Protein AF-A0A8X6K6I1-F1 (afdb_monomer)

Mean predicted aligned error: 16.33 Å

Secondary structure (DSSP, 8-state):
-------SSTT-EEEEEEEETTTTEEEEEEE-HHHHHHHT--TTTSTTSBGGGGB-HHHHHHHHHH---STTS--HHHHGGGSTT-EEE-TTS-EEEEEEEEEE-S--BTTEEEEEEEEEE-HHHHHHHHIIIIIIHHHHHHHH-S---SSEEEEEETTEEEEEEEEEEEEEEEEEE-SS-------EEEEEEEEEEEEEEEEETTEEEEEEEEEEEEEEES-SS--GGG-EEEEEEEEEEETTTEEEEEEE---HHHHT--SGGGT-SSS-GGGSGGGGTSEES-GGGTTSPSEE-TTTS---S---HHHHTT----TT--EEEEEPPPBTTEEEEEEEE-GGGBTTEEEEEEEEEEEEEESSSSEEEEEEEEEEEEEE-GGG-----S--TT-EE-EEEEEEEEEEEETTEEEEEEEEE-TT-EE--SSPEEEEEEEEEEEEEE-SSEEEEEEEEEEEEEETTTEEEEEEEEEEEEEEE-STTEEEEEEEEEEEEE-TTTT---EEEEEEEEEEEE-

Foldseek 3Di:
DDDDDPDVDPQWKKWKWKQFLVVRFIATQATDPNVCVVQVDDGPPRHRHGPLQFWDPQLSVQCVVQDHQAPPGDHPQNTQQPRDQTWTAHPVRDTFRWHWHKDWDPDDDPGMTMIMITIGGCPVVVVVVCCCVPVVCVVCCVVFPDDLDLWDFPDDDPFKTKIKKKKKKKKWKWWDWDFDAPDDIDTKIKIKIKMKMWIWGPPDPFKIKTKIWMKIQPIDTPDPDDDPVRIDRQWIWIWIAGQQFGIKIKFRDDAPLFVQDAAQQVAFAAQRFQQGPLQQRAAAPPDVQSNPHRHYDQPDFWQRHDGANCVRNVQCPPRPWMKIKGWGHQDQQKIKMKIWTAAPRRLQWGIKIKIKIKGKDAPDPQWIKIKMKIWMWTHGNCPFQPDPDPCQQRTWDTFTKMKIKMWTGHHQKIKIKMKMWRAQGTTADVQGFGTKMKIKIKMWGDDPFKIWMKMKMKIWTQGPPQGIKIKIKIKIKIWTDDPQQKIKIKMKMWMWIDGRNPRDIITIIMIMIIMMHGD

Solvent-accessible surface area (backbone atoms only — not comparable to full-atom values): 26582 Å² total; per-residue (Å²): 133,84,91,85,78,90,67,92,48,98,74,56,17,34,39,30,33,36,38,31,36,84,77,65,48,43,27,23,71,45,67,40,72,42,31,31,66,70,34,63,51,62,87,79,76,50,55,74,31,55,52,56,76,41,32,27,73,66,53,34,47,53,48,68,76,58,53,40,62,51,98,85,47,48,40,69,68,72,45,59,65,68,43,83,83,34,32,31,28,28,72,85,71,48,78,42,48,34,48,60,45,64,41,81,51,99,56,86,50,102,50,41,48,39,35,40,37,43,44,40,83,40,55,66,63,50,52,51,47,49,48,48,63,54,54,52,43,47,56,47,46,76,75,57,81,71,73,75,38,71,49,39,74,80,39,87,49,102,50,38,40,28,37,40,30,38,38,41,35,43,36,42,36,43,34,49,66,75,68,79,57,94,66,72,70,59,80,39,43,33,39,42,37,38,43,33,43,38,41,39,32,54,78,47,100,58,31,34,37,39,38,39,38,27,41,27,35,85,62,48,72,66,72,88,64,92,58,73,90,56,62,39,75,73,29,36,34,41,38,40,41,30,73,85,74,15,34,43,36,44,26,37,60,82,47,33,25,53,74,56,52,43,44,52,72,81,50,44,37,33,70,25,40,50,57,27,66,57,52,60,57,39,77,45,42,49,80,94,43,61,90,51,80,51,22,64,31,72,88,70,50,52,70,77,54,93,66,47,69,58,74,64,56,54,49,55,64,44,104,82,52,50,30,44,35,39,37,46,40,75,54,96,48,31,32,45,28,35,19,43,34,74,32,91,59,43,74,60,21,34,50,36,41,27,28,23,42,34,41,52,55,62,88,46,98,42,35,29,38,38,37,22,43,24,31,38,41,27,47,51,40,75,90,62,69,81,67,98,56,96,77,55,82,70,40,50,38,52,40,46,31,40,35,42,14,38,37,40,36,54,64,53,33,42,38,30,39,25,41,33,40,32,40,47,40,42,72,47,47,91,63,40,56,64,31,30,39,37,40,35,35,27,42,16,43,54,56,94,50,41,27,36,18,45,30,39,35,38,20,40,31,34,31,56,97,53,50,52,26,34,35,39,31,38,9,48,15,34,22,39,53,54,73,77,40,23,30,42,30,37,29,42,33,42,40,39,40,38,36,70,81,70,82,55,46,47,35,35,39,35,40,36,39,34,43,39,39,33,41

Structure (mmCIF, N/CA/C/O backbone):
data_AF-A0A8X6K6I1-F1
#
_entry.id   AF-A0A8X6K6I1-F1
#
loop_
_atom_site.group_PDB
_atom_site.id
_atom_site.type_symbol
_atom_site.label_atom_id
_atom_site.label_alt_id
_atom_site.label_comp_id
_atom_site.label_asym_id
_atom_site.label_entity_id
_atom_site.label_seq_id
_atom_site.pdbx_PDB_ins_code
_atom_site.Cartn_x
_atom_site.Cartn_y
_atom_site.Cartn_z
_atom_site.occupancy
_atom_site.B_iso_or_equiv
_atom_site.auth_seq_id
_atom_site.auth_comp_id
_atom_site.auth_asym_id
_atom_site.auth_atom_id
_atom_site.pdbx_PDB_model_num
ATOM 1 N N . MET A 1 1 ? -21.489 -70.020 2.464 1.00 34.06 1 MET A N 1
ATOM 2 C CA . MET A 1 1 ? -21.467 -69.332 3.770 1.00 34.06 1 MET A CA 1
ATOM 3 C C . MET A 1 1 ? -21.751 -67.892 3.430 1.00 34.06 1 MET A C 1
ATOM 5 O O . MET A 1 1 ? -20.967 -67.315 2.693 1.00 34.06 1 MET A O 1
ATOM 9 N N . ASP A 1 2 ? -22.950 -67.441 3.777 1.00 33.47 2 ASP A N 1
ATOM 10 C CA . ASP A 1 2 ? -23.644 -66.340 3.109 1.00 33.47 2 ASP A CA 1
ATOM 11 C C . ASP A 1 2 ? -22.953 -64.982 3.292 1.00 33.47 2 ASP A C 1
ATOM 13 O O . ASP A 1 2 ? -22.597 -64.591 4.405 1.00 33.47 2 ASP A O 1
ATOM 17 N N . ASP A 1 3 ? -22.778 -64.290 2.165 1.00 42.47 3 ASP A N 1
ATOM 18 C CA . ASP A 1 3 ? -22.180 -62.964 2.023 1.00 42.47 3 ASP A CA 1
ATOM 19 C C . ASP A 1 3 ? -23.018 -61.887 2.738 1.00 42.47 3 ASP A C 1
ATOM 21 O O . ASP A 1 3 ? -24.076 -61.481 2.258 1.00 42.47 3 ASP A O 1
ATOM 25 N N . PHE A 1 4 ? -22.516 -61.370 3.861 1.00 51.62 4 PHE A N 1
ATOM 26 C CA . PHE A 1 4 ? -23.040 -60.170 4.527 1.00 51.62 4 PHE A CA 1
ATOM 27 C C . PHE A 1 4 ? -21.908 -59.183 4.818 1.00 51.62 4 PHE A C 1
ATOM 29 O O . PHE A 1 4 ? -21.387 -59.173 5.929 1.00 51.62 4 PHE A O 1
ATOM 36 N N . ILE A 1 5 ? -21.498 -58.377 3.827 1.00 54.16 5 ILE A N 1
ATOM 37 C CA . ILE A 1 5 ? -20.711 -57.148 4.049 1.00 54.16 5 ILE A CA 1
ATOM 38 C C . ILE A 1 5 ? -21.014 -56.145 2.921 1.00 54.16 5 ILE A C 1
ATOM 40 O O . ILE A 1 5 ? -20.431 -56.238 1.843 1.00 54.16 5 ILE A O 1
ATOM 44 N N . THR A 1 6 ? -21.850 -55.125 3.156 1.00 51.81 6 THR A N 1
ATOM 45 C CA . THR A 1 6 ? -21.877 -53.937 2.268 1.00 51.81 6 THR A CA 1
ATOM 46 C C . THR A 1 6 ? -21.078 -52.791 2.892 1.00 51.81 6 THR A C 1
ATOM 48 O O . THR A 1 6 ? -21.614 -51.737 3.236 1.00 51.81 6 THR A O 1
ATOM 51 N N . ALA A 1 7 ? -19.766 -52.976 3.050 1.00 54.91 7 ALA A N 1
ATOM 52 C CA . ALA A 1 7 ? -18.872 -51.877 3.409 1.00 54.91 7 ALA A CA 1
ATOM 53 C C . ALA A 1 7 ? -18.699 -50.960 2.186 1.00 54.91 7 ALA A C 1
ATOM 55 O O . ALA A 1 7 ? -18.181 -51.377 1.153 1.00 54.91 7 ALA A O 1
ATOM 56 N N . ARG A 1 8 ? -19.133 -49.694 2.279 1.00 57.44 8 ARG A N 1
ATOM 57 C CA . ARG A 1 8 ? -18.988 -48.718 1.175 1.00 57.44 8 ARG A CA 1
ATOM 58 C C . ARG A 1 8 ? -17.551 -48.196 1.020 1.00 57.44 8 ARG A C 1
ATOM 60 O O . ARG A 1 8 ? -17.249 -47.565 0.010 1.00 57.44 8 ARG A O 1
ATOM 67 N N . ARG A 1 9 ? -16.678 -48.416 2.012 1.00 60.81 9 ARG A N 1
ATOM 68 C CA . ARG A 1 9 ? -15.252 -48.045 2.007 1.00 60.81 9 ARG A CA 1
ATOM 69 C C . ARG A 1 9 ? -14.411 -49.187 2.575 1.00 60.81 9 ARG A C 1
ATOM 71 O O . ARG A 1 9 ? -14.850 -49.873 3.491 1.00 60.81 9 ARG A O 1
ATOM 78 N N . LYS A 1 10 ? -13.194 -49.356 2.049 1.00 60.69 10 LYS A N 1
ATOM 79 C CA . LYS A 1 10 ? -12.273 -50.454 2.397 1.00 60.69 10 LYS A CA 1
ATOM 80 C C . LYS A 1 10 ? -11.875 -50.485 3.885 1.00 60.69 10 LYS A C 1
ATOM 82 O O . LYS A 1 10 ? -11.591 -51.560 4.399 1.00 60.69 10 LYS A O 1
ATOM 87 N N . ASP A 1 11 ? -11.919 -49.336 4.563 1.00 69.56 11 ASP A N 1
ATOM 88 C CA . ASP A 1 11 ? -11.434 -49.166 5.943 1.00 69.56 11 ASP A CA 1
ATOM 89 C C . ASP A 1 11 ? -12.553 -49.041 6.995 1.00 69.56 11 ASP A C 1
ATOM 91 O O . ASP A 1 11 ? -12.282 -48.788 8.167 1.00 69.56 11 ASP A O 1
ATOM 95 N N . ASP A 1 12 ? -13.819 -49.196 6.602 1.00 80.69 12 ASP A N 1
ATOM 96 C CA . ASP A 1 12 ? -14.943 -49.111 7.535 1.00 80.69 12 ASP A CA 1
ATOM 97 C C . ASP A 1 12 ? -14.995 -50.373 8.425 1.00 80.69 12 ASP A C 1
ATOM 99 O O . ASP A 1 12 ? -15.091 -51.493 7.920 1.00 80.69 12 ASP A O 1
ATOM 103 N N . ALA A 1 13 ? -14.956 -50.211 9.752 1.00 88.12 13 ALA A N 1
ATOM 104 C CA . ALA A 1 13 ? -15.095 -51.319 10.698 1.00 88.12 13 ALA A CA 1
ATOM 105 C C . ALA A 1 13 ? -16.563 -51.754 10.799 1.00 88.12 13 ALA A C 1
ATOM 107 O O . ALA A 1 13 ? -17.434 -50.934 11.090 1.00 88.12 13 ALA A O 1
ATOM 108 N N . VAL A 1 14 ? -16.841 -53.040 10.566 1.00 89.81 14 VAL A N 1
ATOM 109 C CA . VAL A 1 14 ? -18.200 -53.603 10.596 1.00 89.81 14 VAL A CA 1
ATOM 110 C C . VAL A 1 14 ? -18.257 -54.815 11.520 1.00 89.81 14 VAL A C 1
ATOM 112 O O . VAL A 1 14 ? -17.440 -55.732 11.397 1.00 89.81 14 VAL A O 1
ATOM 115 N N . VAL A 1 15 ? -19.238 -54.816 12.426 1.00 91.12 15 VAL A N 1
ATOM 116 C CA . VAL A 1 15 ? -19.561 -55.937 13.321 1.00 91.12 15 VAL A CA 1
ATOM 117 C C . VAL A 1 15 ? -20.991 -56.395 13.056 1.00 91.12 15 VAL A C 1
ATOM 119 O O . VAL A 1 15 ? -21.929 -55.611 13.188 1.00 91.12 15 VAL A O 1
ATOM 122 N N . SER A 1 16 ? -21.162 -57.664 12.706 1.00 90.69 16 SER A N 1
ATOM 123 C CA . SER A 1 16 ? -22.471 -58.278 12.478 1.00 90.69 16 SER A CA 1
ATOM 124 C C . SER A 1 16 ? -22.963 -58.924 13.768 1.00 90.69 16 SER A C 1
ATOM 126 O O . SER A 1 16 ? -22.220 -59.665 14.416 1.00 90.69 16 SER A O 1
ATOM 128 N N . VAL A 1 17 ? -24.211 -58.667 14.150 1.00 92.62 17 VAL A N 1
ATOM 129 C CA . VAL A 1 17 ? -24.803 -59.141 15.409 1.00 92.62 17 VAL A CA 1
ATOM 130 C C . VAL A 1 17 ? -26.200 -59.711 15.191 1.00 92.62 17 VAL A C 1
ATOM 132 O O . VAL A 1 17 ? -26.911 -59.299 14.280 1.00 92.62 17 VAL A O 1
ATOM 135 N N . CYS A 1 18 ? -26.605 -60.645 16.047 1.00 91.56 18 CYS A N 1
ATOM 136 C CA . CYS A 1 18 ? -27.947 -61.218 16.070 1.00 91.56 18 CYS A CA 1
ATOM 137 C C . CYS A 1 18 ? -28.555 -61.042 17.452 1.00 91.56 18 CYS A C 1
ATOM 139 O O . CYS A 1 18 ? -28.017 -61.543 18.440 1.00 91.56 18 CYS A O 1
ATOM 141 N N . GLN A 1 19 ? -29.709 -60.394 17.496 1.00 91.69 19 GLN A N 1
ATOM 142 C CA . GLN A 1 19 ? -30.609 -60.408 18.637 1.00 91.69 19 GLN A CA 1
ATOM 143 C C . GLN A 1 19 ? -31.527 -61.627 18.524 1.00 91.69 19 GLN A C 1
ATOM 145 O O . GLN A 1 19 ? -32.222 -61.784 17.523 1.00 91.69 19 GLN A O 1
ATOM 150 N N . ASP A 1 20 ? -31.521 -62.503 19.527 1.00 91.12 20 ASP A N 1
ATOM 151 C CA . ASP A 1 20 ? -32.433 -63.644 19.636 1.00 91.12 20 ASP A CA 1
ATOM 152 C C . ASP A 1 20 ? -33.450 -63.347 20.744 1.00 91.12 20 ASP A C 1
ATOM 154 O O . ASP A 1 20 ? -33.144 -63.415 21.939 1.00 91.12 20 ASP A O 1
ATOM 158 N N . ASN A 1 21 ? -34.676 -63.011 20.342 1.00 89.56 21 ASN A N 1
ATOM 159 C CA . ASN A 1 21 ? -35.749 -62.624 21.258 1.00 89.56 21 ASN A CA 1
ATOM 160 C C . ASN A 1 21 ? -36.188 -63.787 22.158 1.00 89.56 21 ASN A C 1
ATOM 162 O O . ASN A 1 21 ? -36.576 -63.577 23.307 1.00 89.56 21 ASN A O 1
ATOM 166 N N . LYS A 1 22 ? -36.062 -65.031 21.678 1.00 89.50 22 LYS A N 1
ATOM 167 C CA . LYS A 1 22 ? -36.411 -66.225 22.454 1.00 89.50 22 LYS A CA 1
ATOM 168 C C . LYS A 1 22 ? -35.373 -66.508 23.536 1.00 89.50 22 LYS A C 1
ATOM 170 O O . LYS A 1 22 ? -35.735 -66.862 24.656 1.00 89.50 22 LYS A O 1
ATOM 175 N N . LYS A 1 23 ? -34.085 -66.371 23.206 1.00 90.50 23 LYS A N 1
ATOM 176 C CA . LYS A 1 23 ? -32.975 -66.580 24.152 1.00 90.50 23 LYS A CA 1
ATOM 177 C C . LYS A 1 23 ? -32.645 -65.349 24.995 1.00 90.50 23 LYS A C 1
ATOM 179 O O . LYS A 1 23 ? -31.844 -65.470 25.918 1.00 90.50 23 LYS A O 1
ATOM 184 N N . LYS A 1 24 ? -33.256 -64.200 24.691 1.00 91.25 24 LYS A N 1
ATOM 185 C CA . LYS A 1 24 ? -33.010 -62.905 25.336 1.00 91.25 24 LYS A CA 1
ATOM 186 C C . LYS A 1 24 ? -31.524 -62.540 25.357 1.00 91.25 24 LYS A C 1
ATOM 188 O O . LYS A 1 24 ? -30.969 -62.209 26.404 1.00 91.25 24 LYS A O 1
ATOM 193 N N . ASN A 1 25 ? -30.862 -62.662 24.208 1.00 92.81 25 ASN A N 1
ATOM 194 C CA . ASN A 1 25 ? -29.456 -62.299 24.073 1.00 92.81 25 ASN A CA 1
ATOM 195 C C . ASN A 1 25 ? -29.140 -61.632 22.729 1.00 92.81 25 ASN A C 1
ATOM 197 O O . ASN A 1 25 ? -29.897 -61.734 21.765 1.00 92.81 25 ASN A O 1
ATOM 201 N N . VAL A 1 26 ? -27.998 -60.943 22.687 1.00 93.19 26 VAL A N 1
ATOM 202 C CA . VAL A 1 26 ? -27.429 -60.339 21.478 1.00 93.19 26 VAL A CA 1
ATOM 203 C C . VAL A 1 26 ? -26.014 -60.865 21.303 1.00 93.19 26 VAL A C 1
ATOM 205 O O . VAL A 1 26 ? -25.156 -60.615 22.152 1.00 93.19 26 VAL A O 1
ATOM 208 N N . LEU A 1 27 ? -25.773 -61.606 20.225 1.00 93.88 27 LEU A N 1
ATOM 209 C CA . LEU A 1 27 ? -24.501 -62.275 19.957 1.00 93.88 27 LEU A CA 1
ATOM 210 C C . LEU A 1 27 ? -23.804 -61.687 18.735 1.00 93.88 27 LEU A C 1
ATOM 212 O O . LEU A 1 27 ? -24.454 -61.331 17.754 1.00 93.88 27 LEU A O 1
ATOM 216 N N . ILE A 1 28 ? -22.476 -61.640 18.776 1.00 92.56 28 ILE A N 1
ATOM 217 C CA . ILE A 1 28 ? -21.645 -61.262 17.633 1.00 92.56 28 ILE A CA 1
ATOM 218 C C . ILE A 1 28 ? -21.564 -62.449 16.668 1.00 92.56 28 ILE A C 1
ATOM 220 O O . ILE A 1 28 ? -21.104 -63.532 17.033 1.00 92.56 28 ILE A O 1
ATOM 224 N N . LEU A 1 29 ? -22.018 -62.237 15.436 1.00 89.44 29 LEU A N 1
ATOM 225 C CA . LEU A 1 29 ? -21.998 -63.226 14.360 1.00 89.44 29 LEU A CA 1
ATOM 226 C C . LEU A 1 29 ? -20.750 -63.125 13.483 1.00 89.44 29 LEU A C 1
ATOM 228 O O . LEU A 1 29 ? -20.331 -64.128 12.912 1.00 89.44 29 LEU A O 1
ATOM 232 N N . GLY A 1 30 ? -20.164 -61.933 13.357 1.00 87.25 30 GLY A N 1
ATOM 233 C CA . GLY A 1 30 ? -19.019 -61.717 12.480 1.00 87.25 30 GLY A CA 1
ATOM 234 C C . GLY A 1 30 ? -18.367 -60.354 12.667 1.00 87.25 30 GLY A C 1
ATOM 235 O O . GLY A 1 30 ? -18.986 -59.416 13.166 1.00 87.25 30 GLY A O 1
ATOM 236 N N . LEU A 1 31 ? -17.102 -60.254 12.262 1.00 88.88 31 LEU A N 1
ATOM 237 C CA . LEU A 1 31 ? -16.335 -59.012 12.225 1.00 88.88 31 LEU A CA 1
ATOM 238 C C . LEU A 1 31 ? -15.526 -58.969 10.930 1.00 88.88 31 LEU A C 1
ATOM 240 O O . LEU A 1 31 ? -14.930 -59.974 10.540 1.00 88.88 31 LEU A O 1
ATOM 244 N N . ASN A 1 32 ? -15.444 -57.801 10.295 1.00 87.62 32 ASN A N 1
ATOM 245 C CA . ASN A 1 32 ? -14.513 -57.606 9.186 1.00 87.62 32 ASN A CA 1
ATOM 246 C C . ASN A 1 32 ? -13.086 -57.290 9.684 1.00 87.62 32 ASN A C 1
ATOM 248 O O . ASN A 1 32 ? -12.855 -57.036 10.868 1.00 87.62 32 ASN A O 1
ATOM 252 N N . GLN A 1 33 ? -12.101 -57.282 8.776 1.00 85.44 33 GLN A N 1
ATOM 253 C CA . GLN A 1 33 ? -10.697 -57.045 9.147 1.00 85.44 33 GLN A CA 1
ATOM 254 C C . GLN A 1 33 ? -10.476 -55.694 9.848 1.00 85.44 33 GLN A C 1
ATOM 256 O O . GLN A 1 33 ? -9.702 -55.624 10.800 1.00 85.44 33 GLN A O 1
ATOM 261 N N . ALA A 1 34 ? -11.166 -54.636 9.415 1.00 86.44 34 ALA A N 1
ATOM 262 C CA . ALA A 1 34 ? -11.076 -53.317 10.038 1.00 86.44 34 ALA A CA 1
ATOM 263 C C . ALA A 1 34 ? -11.581 -53.331 11.493 1.00 86.44 34 ALA A C 1
ATOM 265 O O . ALA A 1 34 ? -10.910 -52.793 12.373 1.00 86.44 34 ALA A O 1
ATOM 266 N N . ALA A 1 35 ? -12.698 -54.010 11.778 1.00 87.88 35 ALA A N 1
ATOM 267 C CA . ALA A 1 35 ? -13.209 -54.172 13.139 1.00 87.88 35 ALA A CA 1
ATOM 268 C C . ALA A 1 35 ? -12.271 -55.006 14.024 1.00 87.88 35 ALA A C 1
ATOM 270 O O . ALA A 1 35 ? -12.072 -54.667 15.190 1.00 87.88 35 ALA A O 1
ATOM 271 N N . ARG A 1 36 ? -11.633 -56.045 13.468 1.00 86.94 36 ARG A N 1
ATOM 272 C CA . ARG A 1 36 ? -10.609 -56.828 14.184 1.00 86.94 36 ARG A CA 1
ATOM 273 C C . ARG A 1 36 ? -9.405 -55.976 14.567 1.00 86.94 36 ARG A C 1
ATOM 275 O O . ARG A 1 36 ? -8.971 -56.015 15.714 1.00 86.94 36 ARG A O 1
ATOM 282 N N . ASN A 1 37 ? -8.905 -55.175 13.630 1.00 86.25 37 ASN A N 1
ATOM 283 C CA . ASN A 1 37 ? -7.777 -54.280 13.878 1.00 86.25 37 ASN A CA 1
ATOM 284 C C . ASN A 1 37 ? -8.121 -53.218 14.934 1.00 86.25 37 ASN A C 1
ATOM 286 O O . ASN A 1 37 ? -7.288 -52.918 15.786 1.00 86.25 37 ASN A O 1
ATOM 290 N N . LEU A 1 38 ? -9.347 -52.682 14.894 1.00 87.12 38 LEU A N 1
ATOM 291 C CA . LEU A 1 38 ? -9.829 -51.687 15.850 1.00 87.12 38 LEU A CA 1
ATOM 292 C C . LEU A 1 38 ? -9.932 -52.263 17.270 1.00 87.12 38 LEU A C 1
ATOM 294 O O . LEU A 1 38 ? -9.403 -51.673 18.205 1.00 87.12 38 LEU A O 1
ATOM 298 N N . LEU A 1 39 ? -10.580 -53.422 17.428 1.00 87.88 39 LEU A N 1
ATOM 299 C CA . LEU A 1 39 ? -10.852 -54.027 18.739 1.00 87.88 39 LEU A CA 1
ATOM 300 C C . LEU A 1 39 ? -9.693 -54.887 19.274 1.00 87.88 39 LEU A C 1
ATOM 302 O O . LEU A 1 39 ? -9.691 -55.250 20.447 1.00 87.88 39 LEU A O 1
ATOM 306 N N . LYS A 1 40 ? -8.708 -55.221 18.431 1.00 88.25 40 LYS A N 1
ATOM 307 C CA . LYS A 1 40 ? -7.526 -56.041 18.760 1.00 88.25 40 LYS A CA 1
ATOM 308 C C . LYS A 1 40 ? -7.851 -57.454 19.272 1.00 88.25 40 LYS A C 1
ATOM 310 O O . LYS A 1 40 ? -7.086 -58.016 20.052 1.00 88.25 40 LYS A O 1
ATOM 315 N N . TYR A 1 41 ? -8.963 -58.039 18.826 1.00 82.00 41 TYR A N 1
ATOM 316 C CA . TYR A 1 41 ? -9.324 -59.434 19.113 1.00 82.00 41 TYR A CA 1
ATOM 317 C C . TYR A 1 41 ? -8.942 -60.365 17.953 1.00 82.00 41 TYR A C 1
ATOM 319 O O . TYR A 1 41 ? -9.094 -60.007 16.783 1.00 82.00 41 TYR A O 1
ATOM 327 N N . GLU A 1 42 ? -8.511 -61.587 18.276 1.00 74.50 42 GLU A N 1
ATOM 328 C CA . GLU A 1 42 ? -8.325 -62.666 17.296 1.00 74.50 42 GLU A CA 1
ATOM 329 C C . GLU A 1 42 ? -9.669 -63.271 16.841 1.00 74.50 42 GLU A C 1
ATOM 331 O O . GLU A 1 42 ? -10.673 -63.210 17.553 1.00 74.50 42 GLU A O 1
ATOM 336 N N . GLU A 1 43 ? -9.687 -63.871 15.645 1.00 55.81 43 GLU A N 1
ATOM 337 C CA . GLU A 1 43 ? -10.895 -64.275 14.901 1.00 55.81 43 GLU A CA 1
ATOM 338 C C . GLU A 1 43 ? -11.860 -65.187 15.682 1.00 55.81 43 GLU A C 1
ATOM 340 O O . GLU A 1 43 ? -13.073 -65.030 15.569 1.00 55.81 43 GLU A O 1
ATOM 345 N N . GLY A 1 44 ? -11.353 -66.089 16.527 1.00 63.38 44 GLY A N 1
ATOM 346 C CA . GLY A 1 44 ? -12.184 -67.010 17.313 1.00 63.38 44 GLY A CA 1
ATOM 347 C C . GLY A 1 44 ? -12.721 -66.448 18.635 1.00 63.38 44 GLY A C 1
ATOM 348 O O . GLY A 1 44 ? -13.604 -67.056 19.238 1.00 63.38 44 GLY A O 1
ATOM 349 N N . ASN A 1 45 ? -12.217 -65.303 19.105 1.00 77.12 45 ASN A N 1
ATOM 350 C CA . ASN A 1 45 ? -12.422 -64.886 20.498 1.00 77.12 45 ASN A CA 1
ATOM 351 C C . ASN A 1 45 ? -13.753 -64.159 20.740 1.00 77.12 45 ASN A C 1
ATOM 353 O O . ASN A 1 45 ? -14.269 -64.196 21.859 1.00 77.12 45 ASN A O 1
ATOM 357 N N . LEU A 1 46 ? -14.324 -63.529 19.707 1.00 82.88 46 LEU A N 1
ATOM 358 C CA . LEU A 1 46 ? -15.568 -62.752 19.806 1.00 82.88 46 LEU A CA 1
ATOM 359 C C . LEU A 1 46 ? -16.785 -63.421 19.161 1.00 82.88 46 LEU A C 1
ATOM 361 O O . LEU A 1 46 ? -17.914 -63.031 19.455 1.00 82.88 46 LEU A O 1
ATOM 365 N N . LEU A 1 47 ? -16.591 -64.430 18.310 1.00 87.00 47 LEU A N 1
ATOM 366 C CA . LEU A 1 47 ? -17.707 -65.111 17.656 1.00 87.00 47 LEU A CA 1
ATOM 367 C C . LEU A 1 47 ? -18.598 -65.808 18.690 1.00 87.00 47 LEU A C 1
ATOM 369 O O . LEU A 1 47 ? -18.122 -66.497 19.592 1.00 87.00 47 LEU A O 1
ATOM 373 N N . ASN A 1 48 ? -19.911 -65.622 18.554 1.00 87.12 48 ASN A N 1
ATOM 374 C CA . ASN A 1 48 ? -20.934 -66.102 19.485 1.00 87.12 48 ASN A CA 1
ATOM 375 C C . ASN A 1 48 ? -20.780 -65.589 20.929 1.00 87.12 48 ASN A C 1
ATOM 377 O O . ASN A 1 48 ? -21.362 -66.164 21.853 1.00 87.12 48 ASN A O 1
ATOM 381 N N . LYS A 1 49 ? -20.019 -64.510 21.148 1.00 91.25 49 LYS A N 1
ATOM 382 C CA . LYS A 1 49 ? -19.976 -63.813 22.437 1.00 91.25 49 LYS A CA 1
ATOM 383 C C . LYS A 1 49 ? -21.033 -62.707 22.494 1.00 91.25 49 LYS A C 1
ATOM 385 O O . LYS A 1 49 ? -21.431 -62.189 21.447 1.00 91.25 49 LYS A O 1
ATOM 390 N N . PRO A 1 50 ? -21.497 -62.340 23.701 1.00 93.31 50 PRO A N 1
ATOM 391 C CA . PRO A 1 50 ? -22.390 -61.205 23.885 1.00 93.31 50 PRO A CA 1
ATOM 392 C C . PRO A 1 50 ? -21.815 -59.904 23.312 1.00 93.31 50 PRO A C 1
ATOM 394 O O . PRO A 1 50 ? -20.652 -59.590 23.563 1.00 93.31 50 PRO A O 1
ATOM 397 N N . LEU A 1 51 ? -22.641 -59.114 22.614 1.00 93.56 51 LEU A N 1
ATOM 398 C CA . LEU A 1 51 ? -22.246 -57.793 22.093 1.00 93.56 51 LEU A CA 1
ATOM 399 C C . LEU A 1 51 ? -21.716 -56.871 23.201 1.00 93.56 51 LEU A C 1
ATOM 401 O O . LEU A 1 51 ? -20.786 -56.102 22.985 1.00 93.56 51 LEU A O 1
ATOM 405 N N . ILE A 1 52 ? -22.258 -57.002 24.412 1.00 92.69 52 ILE A N 1
ATOM 406 C CA . ILE A 1 52 ? -21.860 -56.200 25.570 1.00 92.69 52 ILE A CA 1
ATOM 407 C C . ILE A 1 52 ? -20.370 -56.311 25.921 1.00 92.69 52 ILE A C 1
ATOM 409 O O . ILE A 1 52 ? -19.837 -55.415 26.557 1.00 92.69 52 ILE A O 1
ATOM 413 N N . ASN A 1 53 ? -19.684 -57.370 25.480 1.00 90.69 53 ASN A N 1
ATOM 414 C CA . ASN A 1 53 ? -18.263 -57.575 25.759 1.00 90.69 53 ASN A CA 1
ATOM 415 C C . ASN A 1 53 ? -17.346 -56.588 25.025 1.00 90.69 53 ASN A C 1
ATOM 417 O O . ASN A 1 53 ? -16.187 -56.457 25.401 1.00 90.69 53 ASN A O 1
ATOM 421 N N . ILE A 1 54 ? -17.839 -55.943 23.965 1.00 92.19 54 ILE A N 1
ATOM 422 C CA . ILE A 1 54 ? -17.083 -54.939 23.206 1.00 92.19 54 ILE A CA 1
ATOM 423 C C . ILE A 1 54 ? -17.654 -53.531 23.385 1.00 92.19 54 ILE A C 1
ATOM 425 O O . ILE A 1 54 ? -17.139 -52.597 22.781 1.00 92.19 54 ILE A O 1
ATOM 429 N N . LEU A 1 55 ? -18.718 -53.366 24.177 1.00 92.62 55 LEU A N 1
ATOM 430 C CA . LEU A 1 55 ? -19.298 -52.064 24.502 1.00 92.62 55 LEU A CA 1
ATOM 431 C C . LEU A 1 55 ? -18.651 -51.519 25.775 1.00 92.62 55 LEU A C 1
ATOM 433 O O . LEU A 1 55 ? -18.427 -52.270 26.723 1.00 92.62 55 LEU A O 1
ATOM 437 N N . SER A 1 56 ? -18.435 -50.205 25.828 1.00 91.62 56 SER A N 1
ATOM 438 C CA . SER A 1 56 ? -18.087 -49.551 27.089 1.00 91.62 56 SER A CA 1
ATOM 439 C C . SER A 1 56 ? -19.214 -49.680 28.112 1.00 91.62 56 SER A C 1
ATOM 441 O O . SER A 1 56 ? -20.374 -49.899 27.754 1.00 91.62 56 SER A O 1
ATOM 443 N N . ALA A 1 57 ? -18.894 -49.495 29.397 1.00 89.62 57 ALA A N 1
ATOM 444 C CA . ALA A 1 57 ? -19.853 -49.651 30.494 1.00 89.62 57 ALA A CA 1
ATOM 445 C C . ALA A 1 57 ? -21.151 -48.848 30.280 1.00 89.62 57 ALA A C 1
ATOM 447 O O . ALA A 1 57 ? -22.242 -49.374 30.478 1.00 89.62 57 ALA A O 1
ATOM 448 N N . ARG A 1 58 ? -21.050 -47.608 29.781 1.00 87.62 58 ARG A N 1
ATOM 449 C CA . ARG A 1 58 ? -22.223 -46.769 29.493 1.00 87.62 58 ARG A CA 1
ATOM 450 C C . ARG A 1 58 ? -23.081 -47.339 28.362 1.00 87.62 58 ARG A C 1
ATOM 452 O O . ARG A 1 58 ? -24.284 -47.493 28.537 1.00 87.62 58 ARG A O 1
ATOM 459 N N . ALA A 1 59 ? -22.477 -47.679 27.221 1.00 90.38 59 ALA A N 1
ATOM 460 C CA . ALA A 1 59 ? -23.215 -48.242 26.088 1.00 90.38 59 ALA A CA 1
ATOM 461 C C . ALA A 1 59 ? -23.834 -49.609 26.434 1.00 90.38 59 ALA A C 1
ATOM 463 O O . ALA A 1 59 ? -24.934 -49.940 25.991 1.00 90.38 59 ALA A O 1
ATOM 464 N N . ALA A 1 60 ? -23.134 -50.389 27.256 1.00 92.19 60 ALA A N 1
ATOM 465 C CA . ALA A 1 60 ? -23.591 -51.650 27.814 1.00 92.19 60 ALA A CA 1
ATOM 466 C C . ALA A 1 60 ? -24.820 -51.484 28.725 1.00 92.19 60 ALA A C 1
ATOM 468 O O . ALA A 1 60 ? -25.764 -52.270 28.619 1.00 92.19 60 ALA A O 1
ATOM 469 N N . ASP A 1 61 ? -24.820 -50.474 29.596 1.00 92.12 61 ASP A N 1
ATOM 470 C CA . ASP A 1 61 ? -25.934 -50.179 30.499 1.00 92.12 61 ASP A CA 1
ATOM 471 C C . ASP A 1 61 ? -27.148 -49.618 29.751 1.00 92.12 61 ASP A C 1
ATOM 473 O O . ASP A 1 61 ? -28.266 -50.077 29.985 1.00 92.12 61 ASP A O 1
ATOM 477 N N . ASP A 1 62 ? -26.946 -48.716 28.786 1.00 90.94 62 ASP A N 1
ATOM 478 C CA . ASP A 1 62 ? -28.029 -48.220 27.927 1.00 90.94 62 ASP A CA 1
ATOM 479 C C . ASP A 1 62 ? -28.676 -49.369 27.141 1.00 90.94 62 ASP A C 1
ATOM 481 O O . ASP A 1 62 ? -29.900 -49.503 27.108 1.00 90.94 62 ASP A O 1
ATOM 485 N N . MET A 1 63 ? -27.873 -50.276 26.578 1.00 92.50 63 MET A N 1
ATOM 486 C CA . MET A 1 63 ? -28.409 -51.466 25.917 1.00 92.50 63 MET A CA 1
ATOM 487 C C . MET A 1 63 ? -29.198 -52.351 26.892 1.00 92.50 63 MET A C 1
ATOM 489 O O . MET A 1 63 ? -30.283 -52.805 26.551 1.00 92.50 63 MET A O 1
ATOM 493 N N . LYS A 1 64 ? -28.703 -52.600 28.109 1.00 91.06 64 LYS A N 1
ATOM 494 C CA . LYS A 1 64 ? -29.424 -53.424 29.099 1.00 91.06 64 LYS A CA 1
ATOM 495 C C . LYS A 1 64 ? -30.762 -52.820 29.521 1.00 91.06 64 LYS A C 1
ATOM 497 O O . LYS A 1 64 ? -31.708 -53.572 29.739 1.00 91.06 64 LYS A O 1
ATOM 502 N N . ASN A 1 65 ? -30.817 -51.501 29.678 1.00 91.06 65 ASN A N 1
ATOM 503 C CA . ASN A 1 65 ? -31.981 -50.811 30.227 1.00 91.06 65 ASN A CA 1
ATOM 504 C C . ASN A 1 65 ? -33.081 -50.581 29.187 1.00 91.06 65 ASN A C 1
ATOM 506 O O . ASN A 1 65 ? -34.254 -50.572 29.551 1.00 91.06 65 ASN A O 1
ATOM 510 N N . TYR A 1 66 ? -32.710 -50.397 27.916 1.00 91.50 66 TYR A N 1
ATOM 511 C CA . TYR A 1 66 ? -33.651 -49.992 26.869 1.00 91.50 66 TYR A CA 1
ATOM 512 C C . TYR A 1 66 ? -33.929 -51.067 25.813 1.00 91.50 66 TYR A C 1
ATOM 514 O O . TYR A 1 66 ? -34.862 -50.897 25.035 1.00 91.50 66 TYR A O 1
ATOM 522 N N . LEU A 1 67 ? -33.155 -52.159 25.756 1.00 92.56 67 LEU A N 1
ATOM 523 C CA . LEU A 1 67 ? -33.360 -53.205 24.751 1.00 92.56 67 LEU A CA 1
ATOM 524 C C . LEU A 1 67 ? -34.524 -54.130 25.115 1.00 92.56 67 LEU A C 1
ATOM 526 O O . LEU A 1 67 ? -34.503 -54.823 26.134 1.00 92.56 67 LEU A O 1
ATOM 530 N N . GLU A 1 68 ? -35.500 -54.221 24.218 1.00 92.31 68 GLU A N 1
ATOM 531 C CA . GLU A 1 68 ? -36.659 -55.091 24.350 1.00 92.31 68 GLU A CA 1
ATOM 532 C C . GLU A 1 68 ? -36.538 -56.321 23.444 1.00 92.31 68 GLU A C 1
ATOM 534 O O . GLU A 1 68 ? -36.338 -56.239 22.233 1.00 92.31 68 GLU A O 1
ATOM 539 N N . TYR A 1 69 ? -36.727 -57.506 24.026 1.00 89.69 69 TYR A N 1
ATOM 540 C CA . TYR A 1 69 ? -36.670 -58.781 23.304 1.00 89.69 69 TYR A CA 1
ATOM 541 C C . TYR A 1 69 ? -38.031 -59.164 22.705 1.00 89.69 69 TYR A C 1
ATOM 543 O O . TYR A 1 69 ? -38.576 -60.229 22.998 1.00 89.69 69 TYR A O 1
ATOM 551 N N . THR A 1 70 ? -38.599 -58.280 21.882 1.00 85.94 70 THR A N 1
ATOM 552 C CA . THR A 1 70 ? -39.850 -58.509 21.137 1.00 85.94 70 THR A CA 1
ATOM 553 C C . THR A 1 70 ? -39.689 -58.076 19.675 1.00 85.94 70 THR A C 1
ATOM 555 O O . THR A 1 70 ? -38.725 -57.400 19.333 1.00 85.94 70 THR A O 1
ATOM 558 N N . GLU A 1 71 ? -40.572 -58.507 18.767 1.00 77.25 71 GLU A N 1
ATOM 559 C CA . GLU A 1 71 ? -40.417 -58.212 17.326 1.00 77.25 71 GLU A CA 1
ATOM 560 C C . GLU A 1 71 ? -40.579 -56.723 16.971 1.00 77.25 71 GLU A C 1
ATOM 562 O O . GLU A 1 71 ? -39.993 -56.271 15.986 1.00 77.25 71 GLU A O 1
ATOM 567 N N . ASN A 1 72 ? -41.344 -55.981 17.781 1.00 80.19 72 ASN A N 1
ATOM 568 C CA . ASN A 1 72 ? -41.697 -54.572 17.563 1.00 80.19 72 ASN A CA 1
ATOM 569 C C . ASN A 1 72 ? -41.251 -53.651 18.716 1.00 80.19 72 ASN A C 1
ATOM 571 O O . ASN A 1 72 ? -41.720 -52.518 18.798 1.00 80.19 72 ASN A O 1
ATOM 575 N N . GLY A 1 73 ? -40.424 -54.154 19.633 1.00 83.62 73 GLY A N 1
ATOM 576 C CA . GLY A 1 73 ? -39.915 -53.385 20.768 1.00 83.62 73 GLY A CA 1
ATOM 577 C C . GLY A 1 73 ? -38.692 -52.543 20.414 1.00 83.62 73 GLY A C 1
ATOM 578 O O . GLY A 1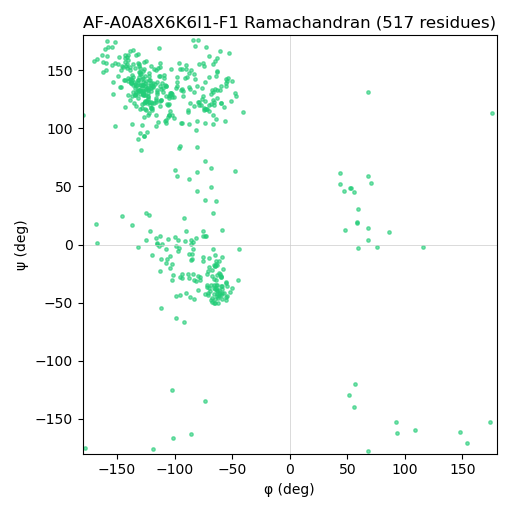 73 ? -38.165 -52.636 19.305 1.00 83.62 73 GLY A O 1
ATOM 579 N N . HIS A 1 74 ? -38.225 -51.746 21.375 1.00 88.94 74 HIS A N 1
ATOM 580 C CA . HIS A 1 74 ? -36.991 -50.972 21.231 1.00 88.94 74 HIS A CA 1
ATOM 581 C C . HIS A 1 74 ? -35.782 -51.875 20.974 1.00 88.94 74 HIS A C 1
ATOM 583 O O . HIS A 1 74 ? -35.463 -52.751 21.779 1.00 88.94 74 HIS A O 1
ATOM 589 N N . ASP A 1 75 ? -35.096 -51.646 19.855 1.00 89.19 75 ASP A N 1
ATOM 590 C CA . ASP A 1 75 ? -34.014 -52.507 19.388 1.00 89.19 75 ASP A CA 1
ATOM 591 C C . ASP A 1 75 ? -32.651 -51.783 19.296 1.00 89.19 75 ASP A C 1
ATOM 593 O O . ASP A 1 75 ? -32.498 -50.619 19.679 1.00 89.19 75 ASP A O 1
ATOM 597 N N . LEU A 1 76 ? -31.612 -52.466 18.800 1.00 90.19 76 LEU A N 1
ATOM 598 C CA . LEU A 1 76 ? -30.265 -51.882 18.700 1.00 90.19 76 LEU A CA 1
ATOM 599 C C . LEU A 1 76 ? -30.198 -50.623 17.817 1.00 90.19 76 LEU A C 1
ATOM 601 O O . LEU A 1 76 ? -29.324 -49.780 18.043 1.00 90.19 76 LEU A O 1
ATOM 605 N N . LEU A 1 77 ? -31.083 -50.490 16.822 1.00 89.31 77 LEU A N 1
ATOM 606 C CA . LEU A 1 77 ? -31.150 -49.324 15.939 1.00 89.31 77 LEU A CA 1
ATOM 607 C C . LEU A 1 77 ? -31.629 -48.082 16.698 1.00 89.31 77 LEU A C 1
ATOM 609 O O . LEU A 1 77 ? -31.153 -46.979 16.425 1.00 89.31 77 LEU A O 1
ATOM 613 N N . ASP A 1 78 ? -32.525 -48.267 17.667 1.00 88.19 78 ASP A N 1
ATOM 614 C CA . ASP A 1 78 ? -33.083 -47.182 18.474 1.00 88.19 78 ASP A CA 1
ATOM 615 C C . ASP A 1 78 ? -32.137 -46.689 19.568 1.00 88.19 78 ASP A C 1
ATOM 617 O O . ASP A 1 78 ? -32.228 -45.520 19.962 1.00 88.19 78 ASP A O 1
ATOM 621 N N . ILE A 1 79 ? -31.261 -47.576 20.050 1.00 91.56 79 ILE A N 1
ATOM 622 C CA . ILE A 1 79 ? -30.458 -47.371 21.260 1.00 91.56 79 ILE A CA 1
ATOM 623 C C . ILE A 1 79 ? -29.043 -46.913 20.911 1.00 91.56 79 ILE A C 1
ATOM 625 O O . ILE A 1 79 ? -28.651 -45.798 21.254 1.00 91.56 79 ILE A O 1
ATOM 629 N N . LEU A 1 80 ? -28.264 -47.747 20.210 1.00 91.69 80 LEU A N 1
ATOM 630 C CA . LEU A 1 80 ? -26.814 -47.546 20.090 1.00 91.69 80 LEU A CA 1
ATOM 631 C C . LEU A 1 80 ? -26.425 -46.210 19.427 1.00 91.69 80 LEU A C 1
ATOM 633 O O . LEU A 1 80 ? -25.517 -45.553 19.937 1.00 91.69 80 LEU A O 1
ATOM 637 N N . PRO A 1 81 ? -27.094 -45.736 18.353 1.00 90.38 81 PRO A N 1
ATOM 638 C CA . PRO A 1 81 ? -26.769 -44.443 17.745 1.00 90.38 81 PRO A CA 1
ATOM 639 C C . PRO A 1 81 ? -27.041 -43.222 18.638 1.00 90.38 81 PRO A C 1
ATOM 641 O O . PRO A 1 81 ? -26.540 -42.140 18.330 1.00 90.38 81 PRO A O 1
ATOM 644 N N . LYS A 1 82 ? -27.853 -43.365 19.696 1.00 90.00 82 LYS A N 1
ATOM 645 C CA . LYS A 1 82 ? -28.243 -42.272 20.605 1.00 90.00 82 LYS A CA 1
ATOM 646 C C . LYS A 1 82 ? -27.403 -42.216 21.883 1.00 90.00 82 LYS A C 1
ATOM 648 O O . LYS A 1 82 ? -27.546 -41.265 22.648 1.00 90.00 82 LYS A O 1
ATOM 653 N N . VAL A 1 83 ? -26.521 -43.192 22.105 1.00 87.81 83 VAL A N 1
ATOM 654 C CA . VAL A 1 83 ? -25.608 -43.198 23.254 1.00 87.81 83 VAL A CA 1
ATOM 655 C C . VAL A 1 83 ? -24.622 -42.034 23.127 1.00 87.81 83 VAL A C 1
ATOM 657 O O . VAL A 1 83 ? -23.854 -41.943 22.164 1.00 87.81 83 VAL A O 1
ATOM 660 N N . ILE A 1 84 ? -24.639 -41.136 24.113 1.00 82.19 84 ILE A N 1
ATOM 661 C CA . ILE A 1 84 ? -23.715 -39.999 24.186 1.00 82.19 84 ILE A CA 1
ATOM 662 C C . ILE A 1 84 ? -22.304 -40.524 24.461 1.00 82.19 84 ILE A C 1
ATOM 664 O O . ILE A 1 84 ? -22.095 -41.284 25.408 1.00 82.19 84 ILE A O 1
ATOM 668 N N . ASP A 1 85 ? -21.343 -40.078 23.648 1.00 83.06 85 ASP A N 1
ATOM 669 C CA . ASP A 1 85 ? -19.947 -40.529 23.677 1.00 83.06 85 ASP A CA 1
ATOM 670 C C . ASP A 1 85 ? -19.797 -42.047 23.524 1.00 83.06 85 ASP A C 1
ATOM 672 O O . ASP A 1 85 ? -19.030 -42.682 24.247 1.00 83.06 85 ASP A O 1
ATOM 676 N N . PHE A 1 86 ? -20.530 -42.631 22.569 1.00 89.38 86 PHE A N 1
ATOM 677 C CA . PHE A 1 86 ? -20.421 -44.050 22.242 1.00 89.38 86 PHE A CA 1
ATOM 678 C C . PHE A 1 86 ? -18.951 -44.494 22.105 1.00 89.38 86 PHE A C 1
ATOM 680 O O . PHE A 1 86 ? -18.142 -43.908 21.377 1.00 89.38 86 PHE A O 1
ATOM 687 N N . SER A 1 87 ? -18.596 -45.556 22.816 1.00 90.50 87 SER A N 1
ATOM 688 C CA . SER A 1 87 ? -17.255 -46.125 22.804 1.00 90.50 87 SER A CA 1
ATOM 689 C C . SER A 1 87 ? -17.313 -47.643 22.860 1.00 90.50 87 SER A C 1
ATOM 691 O O . SER A 1 87 ? -18.274 -48.241 23.349 1.00 90.50 87 SER A O 1
ATOM 693 N N . LEU A 1 88 ? -16.270 -48.255 22.312 1.00 92.25 88 LEU A N 1
ATOM 694 C CA . LEU A 1 88 ? -16.057 -49.694 22.347 1.00 92.25 88 LEU A CA 1
ATOM 695 C C . LEU A 1 88 ? -14.849 -50.000 23.213 1.00 92.25 88 LEU A C 1
ATOM 697 O O . LEU A 1 88 ? -13.933 -49.188 23.280 1.00 92.25 88 LEU A O 1
ATOM 701 N N . THR A 1 89 ? -14.822 -51.181 23.807 1.00 90.94 89 THR A N 1
ATOM 702 C CA . THR A 1 89 ? -13.702 -51.631 24.629 1.00 90.94 89 THR A CA 1
ATOM 703 C C . THR A 1 89 ? -12.879 -52.658 23.854 1.00 90.94 89 THR A C 1
ATOM 705 O O . THR A 1 89 ? -13.417 -53.623 23.300 1.00 90.94 89 THR A O 1
ATOM 708 N N . ASP A 1 90 ? -11.569 -52.431 23.766 1.00 89.75 90 ASP A N 1
ATOM 709 C CA . ASP A 1 90 ? -10.645 -53.328 23.069 1.00 89.75 90 ASP A CA 1
ATOM 710 C C . ASP A 1 90 ? -10.257 -54.553 23.924 1.00 89.75 90 ASP A C 1
ATOM 712 O O . ASP A 1 90 ? -10.642 -54.680 25.087 1.00 89.75 90 ASP A O 1
ATOM 716 N N . ALA A 1 91 ? -9.487 -55.487 23.357 1.00 86.81 91 ALA A N 1
ATOM 717 C CA . ALA A 1 91 ? -9.058 -56.706 24.054 1.00 86.81 91 ALA A CA 1
ATOM 718 C C . ALA A 1 91 ? -8.193 -56.464 25.308 1.00 86.81 91 ALA A C 1
ATOM 720 O O . ALA A 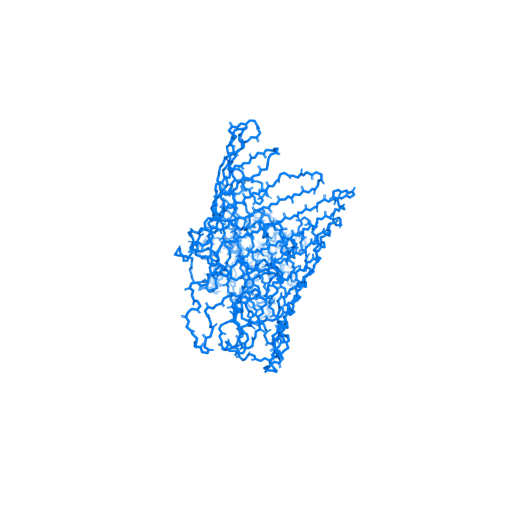1 91 ? -7.987 -57.389 26.093 1.00 86.81 91 ALA A O 1
ATOM 721 N N . LYS A 1 92 ? -7.665 -55.248 25.499 1.00 85.06 92 LYS A N 1
ATOM 722 C CA . LYS A 1 92 ? -6.888 -54.851 26.681 1.00 85.06 92 LYS A CA 1
ATOM 723 C C . LYS A 1 92 ? -7.738 -54.135 27.732 1.00 85.06 92 LYS A C 1
ATOM 725 O O . LYS A 1 92 ? -7.214 -53.832 28.798 1.00 85.06 92 LYS A O 1
ATOM 730 N N . GLY A 1 93 ? -9.022 -53.899 27.458 1.00 83.56 93 GLY A N 1
ATOM 731 C CA . GLY A 1 93 ? -9.906 -53.148 28.345 1.00 83.56 93 GLY A CA 1
ATOM 732 C C . GLY A 1 93 ? -9.861 -51.634 28.128 1.00 83.56 93 GLY A C 1
ATOM 733 O O . GLY A 1 93 ? -10.400 -50.903 28.952 1.00 83.56 93 GLY A O 1
ATOM 734 N N . GLU A 1 94 ? -9.232 -51.152 27.051 1.00 86.06 94 GLU A N 1
ATOM 735 C CA . GLU A 1 94 ? -9.138 -49.719 26.761 1.00 86.06 94 GLU A CA 1
ATOM 736 C C . GLU A 1 94 ? -10.356 -49.235 25.967 1.00 86.06 94 GLU A C 1
ATOM 738 O O . GLU A 1 94 ? -10.759 -49.856 24.978 1.00 86.06 94 GLU A O 1
ATOM 743 N N . ASP A 1 95 ? -10.910 -48.090 26.366 1.00 87.31 95 ASP A N 1
ATOM 744 C CA . ASP A 1 95 ? -12.043 -47.473 25.681 1.00 87.31 95 ASP A CA 1
ATOM 745 C C . ASP A 1 95 ? -11.598 -46.707 24.426 1.00 87.31 95 ASP A C 1
ATOM 747 O O . ASP A 1 95 ? -10.831 -45.742 24.466 1.00 87.31 95 ASP A O 1
ATOM 751 N N . ILE A 1 96 ? -12.168 -47.087 23.288 1.00 88.12 96 ILE A N 1
ATOM 752 C CA . ILE A 1 96 ? -11.991 -46.441 21.993 1.00 88.12 96 ILE A CA 1
ATOM 753 C C . ILE A 1 96 ? -13.240 -45.615 21.688 1.00 88.12 96 ILE A C 1
ATOM 755 O O . ILE A 1 96 ? -14.333 -46.151 21.480 1.00 88.12 96 ILE A O 1
ATOM 759 N N . ARG A 1 97 ? -13.084 -44.288 21.620 1.00 86.19 97 ARG A N 1
ATOM 760 C CA . ARG A 1 97 ? -14.173 -43.379 21.227 1.00 86.19 97 ARG A CA 1
ATOM 761 C C . ARG A 1 97 ? -14.524 -43.574 19.760 1.00 86.19 97 ARG A C 1
ATOM 763 O O . ARG A 1 97 ? -13.687 -43.362 18.880 1.00 86.19 97 ARG A O 1
ATOM 770 N N . THR A 1 98 ? -15.777 -43.926 19.494 1.00 87.88 98 THR A N 1
ATOM 771 C CA . THR A 1 98 ? -16.240 -44.239 18.143 1.00 87.88 98 THR A CA 1
ATOM 772 C C . THR A 1 98 ? -17.589 -43.590 17.841 1.00 87.88 98 THR A C 1
ATOM 774 O O . THR A 1 98 ? -18.277 -43.066 18.708 1.00 87.88 98 THR A O 1
ATOM 777 N N . LYS A 1 99 ? -17.986 -43.590 16.570 1.00 88.75 99 LYS A N 1
ATOM 778 C CA . LYS A 1 99 ? -19.384 -43.390 16.176 1.00 88.75 99 LYS A CA 1
ATOM 779 C C . LYS A 1 99 ? -19.913 -44.673 15.574 1.00 88.75 99 LYS A C 1
ATOM 781 O O . LYS A 1 99 ? -19.236 -45.267 14.736 1.00 88.75 99 LYS A O 1
ATOM 786 N N . VAL A 1 100 ? -21.132 -45.042 15.948 1.00 90.94 100 VAL A N 1
ATOM 787 C CA . VAL A 1 100 ? -21.822 -46.214 15.412 1.00 90.94 100 VAL A CA 1
ATOM 788 C C . VAL A 1 100 ? -23.003 -45.801 14.542 1.00 90.94 100 VAL A C 1
ATOM 790 O O . VAL A 1 100 ? -23.744 -44.869 14.857 1.00 90.94 100 VAL A O 1
ATOM 793 N N . LYS A 1 101 ? -23.180 -46.500 13.424 1.00 90.88 101 LYS A N 1
ATOM 794 C CA . LYS A 1 101 ? -24.443 -46.562 12.687 1.00 90.88 101 LYS A CA 1
ATOM 795 C C . LYS A 1 101 ? -24.904 -48.008 12.657 1.00 90.88 101 LYS A C 1
ATOM 797 O O . LYS A 1 101 ? -24.099 -48.893 12.393 1.00 90.88 101 LYS A O 1
ATOM 802 N N . VAL A 1 102 ? -26.184 -48.228 12.912 1.00 91.00 102 VAL A N 1
ATOM 803 C CA . VAL A 1 102 ? -26.782 -49.563 12.956 1.00 91.00 102 VAL A CA 1
ATOM 804 C C . VAL A 1 102 ? -27.645 -49.753 11.715 1.00 91.00 102 VAL A C 1
ATOM 806 O O . VAL A 1 102 ? -28.374 -48.843 11.324 1.00 91.00 102 VAL A O 1
ATOM 809 N N . PHE A 1 103 ? -27.553 -50.920 11.087 1.00 88.56 103 PHE A N 1
ATOM 810 C CA . PHE A 1 103 ? -28.366 -51.302 9.935 1.00 88.56 103 PHE A CA 1
ATOM 811 C C . PHE A 1 103 ? -29.032 -52.642 10.214 1.00 88.56 103 PHE A C 1
ATOM 813 O O . PHE A 1 103 ? -28.357 -53.590 10.595 1.00 88.56 103 PHE A O 1
ATOM 820 N N . ARG A 1 104 ? -30.346 -52.742 10.011 1.00 87.00 104 ARG A N 1
ATOM 821 C CA . ARG A 1 104 ? -31.078 -54.013 10.096 1.00 87.00 104 ARG A CA 1
ATOM 822 C C . ARG A 1 104 ? -30.951 -54.760 8.765 1.00 87.00 104 ARG A C 1
ATOM 824 O O . ARG A 1 104 ? -31.172 -54.153 7.718 1.00 87.00 104 ARG A O 1
ATOM 831 N N . THR A 1 105 ? -30.604 -56.048 8.782 1.00 81.12 105 THR A N 1
ATOM 832 C CA . THR A 1 105 ? -30.479 -56.858 7.554 1.00 81.12 105 THR A CA 1
ATOM 833 C C . THR A 1 105 ? -31.760 -57.650 7.259 1.00 81.12 105 THR A C 1
ATOM 835 O O . THR A 1 105 ? -32.532 -57.985 8.158 1.00 81.12 105 THR A O 1
ATOM 838 N N . ALA A 1 106 ? -32.026 -57.922 5.976 1.00 63.44 106 ALA A N 1
ATOM 839 C CA . ALA A 1 106 ? -33.306 -58.438 5.472 1.00 63.44 106 ALA A CA 1
ATOM 840 C C . ALA A 1 106 ? -33.499 -59.965 5.643 1.00 63.44 106 ALA A C 1
ATOM 842 O O . ALA A 1 106 ? -33.929 -60.648 4.716 1.00 63.44 106 ALA A O 1
ATOM 843 N N . GLN A 1 107 ? -33.192 -60.517 6.820 1.00 59.53 107 GLN A N 1
ATOM 844 C CA . GLN A 1 107 ? -33.535 -61.899 7.179 1.00 59.53 107 GLN A CA 1
ATOM 845 C C . GLN A 1 107 ? -34.550 -61.907 8.324 1.00 59.53 107 GLN A C 1
ATOM 847 O O . GLN A 1 107 ? -34.212 -61.662 9.479 1.00 59.53 107 GLN A O 1
ATOM 852 N N . PHE A 1 108 ? -35.804 -62.214 7.992 1.00 56.09 108 PHE A N 1
ATOM 853 C CA . PHE A 1 108 ? -36.905 -62.330 8.945 1.00 56.09 108 PHE A CA 1
ATOM 854 C C . PHE A 1 108 ? -37.093 -63.797 9.346 1.00 56.09 108 PHE A C 1
ATOM 856 O O . PHE A 1 108 ? -37.929 -64.507 8.795 1.00 56.09 108 PHE A O 1
ATOM 863 N N . ALA A 1 109 ? -36.300 -64.273 10.305 1.00 62.78 109 ALA A N 1
ATOM 864 C CA . ALA A 1 109 ? -36.710 -65.426 11.102 1.00 62.78 109 ALA A CA 1
ATOM 865 C C . ALA A 1 109 ? -37.547 -64.894 12.273 1.00 62.78 109 ALA A C 1
ATOM 867 O O . ALA A 1 109 ? -37.128 -63.933 12.913 1.00 62.78 109 ALA A O 1
ATOM 868 N N . SER A 1 110 ? -38.699 -65.509 12.561 1.00 64.88 110 SER A N 1
ATOM 869 C CA . SER A 1 110 ? -39.777 -65.002 13.440 1.00 64.88 110 SER A CA 1
ATOM 870 C C . SER A 1 110 ? -39.439 -64.868 14.942 1.00 64.88 110 SER A C 1
ATOM 872 O O . SER A 1 110 ? -40.298 -65.094 15.780 1.00 64.88 110 SER A O 1
ATOM 874 N N . ASN A 1 111 ? -38.166 -64.658 15.297 1.00 80.25 111 ASN A N 1
ATOM 875 C CA . ASN A 1 111 ? -37.623 -64.445 16.646 1.00 80.25 111 ASN A CA 1
ATOM 876 C C . ASN A 1 111 ? -36.161 -63.939 16.637 1.00 80.25 111 ASN A C 1
ATOM 878 O O . ASN A 1 111 ? -35.564 -63.794 17.705 1.00 80.25 111 ASN A O 1
ATOM 882 N N . LYS A 1 112 ? -35.547 -63.728 15.463 1.00 86.75 112 LYS A N 1
ATOM 883 C CA . LYS A 1 112 ? -34.153 -63.288 15.340 1.00 86.75 112 LYS A CA 1
ATOM 884 C C . LYS A 1 112 ? -34.061 -62.063 14.453 1.00 86.75 112 LYS A C 1
ATOM 886 O O . LYS A 1 112 ? -34.617 -62.056 13.358 1.00 86.75 112 LYS A O 1
ATOM 891 N N . ILE A 1 113 ? -33.320 -61.065 14.915 1.00 88.06 113 ILE A N 1
ATOM 892 C CA . ILE A 1 113 ? -33.069 -59.841 14.164 1.00 88.06 113 ILE A CA 1
ATOM 893 C C . ILE A 1 113 ? -31.562 -59.682 13.996 1.00 88.06 113 ILE A C 1
ATOM 895 O O . ILE A 1 113 ? -30.816 -59.662 14.975 1.00 88.06 113 ILE A O 1
ATOM 899 N N . ASN A 1 114 ? -31.123 -59.596 12.744 1.00 90.00 114 ASN A N 1
ATOM 900 C CA . ASN A 1 114 ? -29.723 -59.424 12.389 1.00 90.00 114 ASN A CA 1
ATOM 901 C C . ASN A 1 114 ? -29.430 -57.943 12.116 1.00 90.00 114 ASN A C 1
ATOM 903 O O . ASN A 1 114 ? -30.200 -57.262 11.429 1.00 90.00 114 ASN A O 1
ATOM 907 N N . TYR A 1 115 ? -28.300 -57.461 12.630 1.00 91.19 115 TYR A N 1
ATOM 908 C CA . TYR A 1 115 ? -27.827 -56.096 12.433 1.00 91.19 115 TYR A CA 1
ATOM 909 C C . TYR A 1 115 ? -26.371 -56.063 11.972 1.00 91.19 115 TYR A C 1
ATOM 911 O O . TYR A 1 115 ? -25.567 -56.920 12.337 1.00 91.19 115 TYR A O 1
ATOM 919 N N . GLU A 1 116 ? -26.026 -55.014 11.236 1.00 90.69 116 GLU A N 1
ATOM 920 C CA . GLU A 1 116 ? -24.656 -54.605 10.946 1.00 90.69 116 GLU A CA 1
ATOM 921 C C . GLU A 1 116 ? -24.361 -53.281 11.659 1.00 90.69 116 GLU A C 1
ATOM 923 O O . GLU A 1 116 ? -25.069 -52.285 11.491 1.00 90.69 116 GLU A O 1
ATOM 928 N N . LEU A 1 117 ? -23.304 -53.273 12.468 1.00 92.06 117 LEU A N 1
ATOM 929 C CA . LEU A 1 117 ? -22.811 -52.108 13.191 1.00 92.06 117 LEU A CA 1
ATOM 930 C C . LEU A 1 117 ? -21.614 -51.536 12.435 1.00 92.06 117 LEU A C 1
ATOM 932 O O . LEU A 1 117 ? -20.539 -52.130 12.426 1.00 92.06 117 LEU A O 1
ATOM 936 N N . LEU A 1 118 ? -21.795 -50.375 11.816 1.00 90.69 118 LEU A N 1
ATOM 937 C CA . LEU A 1 118 ? -20.732 -49.614 11.171 1.00 90.69 118 LEU A CA 1
ATOM 938 C C . LEU A 1 118 ? -20.079 -48.682 12.190 1.00 90.69 118 LEU A C 1
ATOM 940 O O . LEU A 1 118 ? -20.705 -47.727 12.654 1.00 90.69 118 LEU A O 1
ATOM 944 N N . ILE A 1 119 ? -18.813 -48.934 12.494 1.00 89.75 119 ILE A N 1
ATOM 945 C CA . ILE A 1 119 ? -18.048 -48.259 13.538 1.00 89.75 119 ILE A CA 1
ATOM 946 C C . ILE A 1 119 ? -16.979 -47.370 12.902 1.00 89.75 119 ILE A C 1
ATOM 948 O O . ILE A 1 119 ? -16.253 -47.780 11.997 1.00 89.75 119 ILE A O 1
ATOM 952 N N . ARG A 1 120 ? -16.863 -46.137 13.399 1.00 85.88 120 ARG A N 1
ATOM 953 C CA . ARG A 1 120 ? -15.836 -45.173 12.982 1.00 85.88 120 ARG A CA 1
ATOM 954 C C . ARG A 1 120 ? -15.034 -44.692 14.174 1.00 85.88 120 ARG A C 1
ATOM 956 O O . ARG A 1 120 ? -15.611 -44.099 15.081 1.00 85.88 120 ARG A O 1
ATOM 963 N N . ASP A 1 121 ? -13.723 -44.895 14.138 1.00 81.50 121 ASP A N 1
ATOM 964 C CA . ASP A 1 121 ? -12.797 -44.305 15.104 1.00 81.50 121 ASP A CA 1
ATOM 965 C C . ASP A 1 121 ? -12.752 -42.780 14.925 1.00 81.50 121 ASP A C 1
ATOM 967 O O . ASP A 1 121 ? -12.517 -42.271 13.826 1.00 81.50 121 ASP A O 1
ATOM 971 N N . ILE A 1 122 ? -13.022 -42.049 16.007 1.00 79.06 122 ILE A N 1
ATOM 972 C CA . ILE A 1 122 ? -12.975 -40.582 16.043 1.00 79.06 122 ILE A CA 1
ATOM 973 C C . ILE A 1 122 ? -11.906 -40.055 17.004 1.00 79.06 122 ILE A C 1
ATOM 975 O O . ILE A 1 122 ? -11.803 -38.840 17.186 1.00 79.06 122 ILE A O 1
ATOM 979 N N . SER A 1 123 ? -11.090 -40.928 17.596 1.00 70.00 123 SER A N 1
ATOM 980 C CA . SER A 1 123 ? -10.090 -40.585 18.612 1.00 70.00 123 SER A CA 1
ATOM 981 C C . SER A 1 123 ? -9.127 -39.481 18.157 1.00 70.00 123 SER A C 1
ATOM 983 O O . SER A 1 123 ? -8.901 -38.521 18.895 1.00 70.00 123 SER A O 1
ATOM 985 N N . LEU A 1 124 ? -8.625 -39.549 16.918 1.00 65.75 124 LEU A N 1
ATOM 986 C CA . LEU A 1 124 ? -7.736 -38.531 16.348 1.00 65.75 124 LEU A CA 1
ATOM 987 C C . LEU A 1 124 ? -8.460 -37.195 16.129 1.00 65.75 124 LEU A C 1
ATOM 989 O O . LEU A 1 124 ? -7.954 -36.147 16.518 1.00 65.75 124 LEU A O 1
ATOM 993 N N . SER A 1 125 ? -9.667 -37.232 15.556 1.00 62.69 125 SER A N 1
ATOM 994 C CA . SER A 1 125 ? -10.477 -36.028 15.317 1.00 62.69 125 SER A CA 1
ATOM 995 C C . SER A 1 125 ? -10.875 -35.325 16.617 1.00 62.69 125 SER A C 1
ATOM 997 O O . SER A 1 125 ? -10.893 -34.100 16.681 1.00 62.69 125 SER A O 1
ATOM 999 N N . HIS A 1 126 ? -11.114 -36.097 17.678 1.00 63.59 126 HIS A N 1
ATOM 1000 C CA . HIS A 1 126 ? -11.414 -35.583 19.004 1.00 63.59 126 HIS A CA 1
ATOM 1001 C C . HIS A 1 126 ? -10.178 -34.953 19.664 1.00 63.59 126 HIS A C 1
ATOM 1003 O O . HIS A 1 126 ? -10.269 -33.855 20.204 1.00 63.59 126 HIS A O 1
ATOM 1009 N N . LYS A 1 127 ? -9.004 -35.597 19.569 1.00 62.03 127 LYS A N 1
ATOM 1010 C CA . LYS A 1 127 ? -7.729 -35.020 20.039 1.00 62.03 127 LYS A CA 1
ATOM 1011 C C . LYS A 1 127 ? -7.365 -33.732 19.290 1.00 62.03 127 LYS A C 1
ATOM 1013 O O . LYS A 1 127 ? -6.911 -32.782 19.914 1.00 62.03 127 LYS A O 1
ATOM 1018 N N . LEU A 1 128 ? -7.613 -33.679 17.979 1.00 56.78 128 LEU A N 1
ATOM 1019 C CA . LEU A 1 128 ? -7.460 -32.469 17.161 1.00 56.78 128 LEU A CA 1
ATOM 1020 C C . LEU A 1 128 ? -8.440 -31.360 17.572 1.00 56.78 128 LEU A C 1
ATOM 1022 O O . LEU A 1 128 ? -8.055 -30.194 17.597 1.00 56.78 128 LEU A O 1
ATOM 1026 N N . GLY A 1 129 ? -9.680 -31.717 17.919 1.00 58.84 129 GLY A N 1
ATOM 1027 C CA . GLY A 1 129 ? -10.676 -30.785 18.453 1.00 58.84 129 GLY A CA 1
ATOM 1028 C C . GLY A 1 129 ? -10.234 -30.163 19.777 1.00 58.84 129 GLY A C 1
ATOM 1029 O O . GLY A 1 129 ? -10.185 -28.944 19.877 1.00 58.84 129 GLY A O 1
ATOM 1030 N N . ILE A 1 130 ? -9.809 -30.989 20.741 1.00 63.91 130 ILE A N 1
ATOM 1031 C CA . ILE A 1 130 ? -9.268 -30.510 22.025 1.00 63.91 130 ILE A CA 1
ATOM 1032 C C . ILE A 1 130 ? -8.041 -29.623 21.798 1.00 63.91 130 ILE A C 1
ATOM 1034 O O . ILE A 1 130 ? -7.970 -28.531 22.340 1.00 63.91 130 ILE A O 1
ATOM 1038 N N . PHE A 1 131 ? -7.095 -30.036 20.952 1.00 53.16 131 PHE A N 1
ATOM 1039 C CA . PHE A 1 131 ? -5.907 -29.228 20.665 1.00 53.16 131 PHE A CA 1
ATOM 1040 C C . PHE A 1 131 ? -6.260 -27.841 20.099 1.00 53.16 131 PHE A C 1
ATOM 1042 O O . PHE A 1 131 ? -5.678 -26.831 20.501 1.00 53.16 131 PHE A O 1
ATOM 1049 N N . ARG A 1 132 ? -7.240 -27.777 19.190 1.00 56.19 132 ARG A N 1
ATOM 1050 C CA . ARG A 1 132 ? -7.736 -26.517 18.627 1.00 56.19 132 ARG A CA 1
ATOM 1051 C C . ARG A 1 132 ? -8.411 -25.645 19.690 1.00 56.19 132 ARG A C 1
ATOM 1053 O O . ARG A 1 132 ? -8.142 -24.449 19.758 1.00 56.19 132 ARG A O 1
ATOM 1060 N N . ASP A 1 133 ? -9.284 -26.235 20.493 1.00 57.81 133 ASP A N 1
ATOM 1061 C CA . ASP A 1 133 ? -10.129 -25.487 21.420 1.00 57.81 133 ASP A CA 1
ATOM 1062 C C . ASP A 1 133 ? -9.370 -25.095 22.702 1.00 57.81 133 ASP A C 1
ATOM 1064 O O . ASP A 1 133 ? -9.673 -24.071 23.302 1.00 57.81 133 ASP A O 1
ATOM 1068 N N . GLU A 1 134 ? -8.353 -25.857 23.103 1.00 53.56 134 GLU A N 1
ATOM 1069 C CA . GLU A 1 134 ? -7.638 -25.658 24.366 1.00 53.56 134 GLU A CA 1
ATOM 1070 C C . GLU A 1 134 ? -6.323 -24.892 24.177 1.00 53.56 134 GLU A C 1
ATOM 1072 O O . GLU A 1 134 ? -6.062 -23.941 24.903 1.00 53.56 134 GLU A O 1
ATOM 1077 N N . TYR A 1 135 ? -5.511 -25.218 23.165 1.00 52.59 135 TYR A N 1
ATOM 1078 C CA . TYR A 1 135 ? -4.192 -24.588 23.000 1.00 52.59 135 TYR A CA 1
ATOM 1079 C C . TYR A 1 135 ? -4.209 -23.405 22.039 1.00 52.59 135 TYR A C 1
ATOM 1081 O O . TYR A 1 135 ? -3.625 -22.363 22.335 1.00 52.59 135 TYR A O 1
ATOM 1089 N N . LEU A 1 136 ? -4.899 -23.532 20.905 1.00 46.78 136 LEU A N 1
ATOM 1090 C CA . LEU A 1 136 ? -5.013 -22.443 19.934 1.00 46.78 136 LEU A CA 1
ATOM 1091 C C . LEU A 1 136 ? -5.848 -21.300 20.512 1.00 46.78 136 LEU A C 1
ATOM 1093 O O . LEU A 1 136 ? -5.398 -20.156 20.495 1.00 46.78 136 LEU A O 1
ATOM 1097 N N . MET A 1 137 ? -7.006 -21.601 21.105 1.00 50.78 137 MET A N 1
ATOM 1098 C CA . MET A 1 137 ? -7.837 -20.558 21.705 1.00 50.78 137 MET A CA 1
ATOM 1099 C C . MET A 1 137 ? -7.237 -19.990 22.991 1.00 50.78 137 MET A C 1
ATOM 1101 O O . MET A 1 137 ? -7.353 -18.787 23.171 1.00 50.78 137 MET A O 1
ATOM 1105 N N . ALA A 1 138 ? -6.549 -20.747 23.857 1.00 47.94 138 ALA A N 1
ATOM 1106 C CA . ALA A 1 138 ? -5.920 -20.158 25.052 1.00 47.94 138 ALA A CA 1
ATOM 1107 C C . ALA A 1 138 ? -4.680 -19.303 24.726 1.00 47.94 138 ALA A C 1
ATOM 1109 O O . ALA A 1 138 ? -4.484 -18.242 25.326 1.00 47.94 138 ALA A O 1
ATOM 1110 N N . LEU A 1 139 ? -3.869 -19.700 23.737 1.00 45.53 139 LEU A N 1
ATOM 1111 C CA . LEU A 1 139 ? -2.753 -18.883 23.249 1.00 45.53 139 LEU A CA 1
ATOM 1112 C C . LEU A 1 139 ? -3.268 -17.596 22.579 1.00 45.53 139 LEU A C 1
ATOM 1114 O O . LEU A 1 139 ? -2.754 -16.514 22.844 1.00 45.53 139 LEU A O 1
ATOM 1118 N N . LEU A 1 140 ? -4.333 -17.693 21.775 1.00 44.28 140 LEU A N 1
ATOM 1119 C CA . LEU A 1 140 ? -4.974 -16.535 21.141 1.00 44.28 140 LEU A CA 1
ATOM 1120 C C . LEU A 1 140 ? -5.708 -15.648 22.161 1.00 44.28 140 LEU A C 1
ATOM 1122 O O . LEU A 1 140 ? -5.641 -14.427 22.070 1.00 44.28 140 LEU A O 1
ATOM 1126 N N . SER A 1 141 ? -6.345 -16.234 23.175 1.00 45.78 141 SER A N 1
ATOM 1127 C CA . SER A 1 141 ? -7.052 -15.492 24.228 1.00 45.78 141 SER A CA 1
ATOM 1128 C C . SER A 1 141 ? -6.086 -14.740 25.141 1.00 45.78 141 SER A C 1
ATOM 1130 O O . SER A 1 141 ? -6.348 -13.593 25.490 1.00 45.78 141 SER A O 1
ATOM 1132 N N . SER A 1 142 ? -4.944 -15.343 25.493 1.00 49.16 142 SER A N 1
ATOM 1133 C CA . SER A 1 142 ? -3.941 -14.682 26.341 1.00 49.16 142 SER A CA 1
ATOM 1134 C C . SER A 1 142 ? -3.193 -13.547 25.630 1.00 49.16 142 SER A C 1
ATOM 1136 O O . SER A 1 142 ? -2.717 -12.630 26.296 1.00 49.16 142 SER A O 1
ATOM 1138 N N . LEU A 1 143 ? -3.139 -13.555 24.292 1.00 47.12 143 LEU A N 1
ATOM 1139 C CA . LEU A 1 143 ? -2.499 -12.502 23.497 1.00 47.12 143 LEU A CA 1
ATOM 1140 C C . LEU A 1 143 ? -3.477 -11.409 23.002 1.00 47.12 143 LEU A C 1
ATOM 1142 O O . LEU A 1 143 ? -3.057 -10.260 22.844 1.00 47.12 143 LEU A O 1
ATOM 1146 N N . PHE A 1 144 ? -4.768 -11.717 22.797 1.00 48.34 144 PHE A N 1
ATOM 1147 C CA . PHE A 1 144 ? -5.668 -10.873 21.986 1.00 48.34 144 PHE A CA 1
ATOM 1148 C C . PHE A 1 144 ? -7.086 -10.633 22.545 1.00 48.34 144 PHE A C 1
ATOM 1150 O O . PHE A 1 144 ? -7.963 -10.158 21.823 1.00 48.34 144 PHE A O 1
ATOM 1157 N N . LEU A 1 145 ? -7.343 -10.876 23.834 1.00 38.81 145 LEU A N 1
ATOM 1158 C CA . LEU A 1 145 ? -8.565 -10.390 24.496 1.00 38.81 145 LEU A CA 1
ATOM 1159 C C . LEU A 1 145 ? -8.488 -8.870 24.745 1.00 38.81 145 LEU A C 1
ATOM 1161 O O . LEU A 1 145 ? -8.292 -8.451 25.878 1.00 38.81 145 LEU A O 1
ATOM 1165 N N . GLN A 1 146 ? -8.588 -8.056 23.686 1.00 39.50 146 GLN A N 1
ATOM 1166 C CA . GLN A 1 146 ? -9.201 -6.715 23.666 1.00 39.50 146 GLN A CA 1
ATOM 1167 C C . GLN A 1 146 ? -9.026 -6.061 22.282 1.00 39.50 146 GLN A C 1
ATOM 1169 O O . GLN A 1 146 ? -7.926 -5.679 21.904 1.00 39.50 146 GLN A O 1
ATOM 1174 N N . ASN A 1 147 ? -10.164 -5.890 21.602 1.00 35.00 147 ASN A N 1
ATOM 1175 C CA . ASN A 1 147 ? -10.448 -5.048 20.433 1.00 35.00 147 ASN A CA 1
ATOM 1176 C C . ASN A 1 147 ? -9.811 -5.394 19.074 1.00 35.00 147 ASN A C 1
ATOM 1178 O O . ASN A 1 147 ? -8.612 -5.559 18.908 1.00 35.00 147 ASN A O 1
ATOM 1182 N N . SER A 1 148 ? -10.682 -5.417 18.062 1.00 35.75 148 SER A N 1
ATOM 1183 C CA . SER A 1 148 ? -10.422 -5.571 16.627 1.00 35.75 148 SER A CA 1
ATOM 1184 C C . SER A 1 148 ? -9.823 -4.311 15.982 1.00 35.75 148 SER A C 1
ATOM 1186 O O . SER A 1 148 ? -10.218 -3.933 14.878 1.00 35.75 148 SER A O 1
ATOM 1188 N N . ALA A 1 149 ? -8.937 -3.615 16.689 1.00 38.75 149 ALA A N 1
ATOM 1189 C CA . ALA A 1 149 ? -8.236 -2.457 16.155 1.00 38.75 149 ALA A CA 1
ATOM 1190 C C . ALA A 1 149 ? -6.943 -2.919 15.473 1.00 38.75 149 ALA A C 1
ATOM 1192 O O . ALA A 1 149 ? -6.301 -3.865 15.913 1.00 38.75 149 ALA A O 1
ATOM 1193 N N . SER A 1 150 ? -6.568 -2.253 14.382 1.00 46.06 150 SER A N 1
ATOM 1194 C CA . SER A 1 150 ? -5.286 -2.445 13.687 1.00 46.06 150 SER A CA 1
ATOM 1195 C C . SER A 1 150 ? -4.084 -1.869 14.451 1.00 46.06 150 SER A C 1
ATOM 1197 O O . SER A 1 150 ? -3.011 -1.756 13.861 1.00 46.06 150 SER A O 1
ATOM 1199 N N . SER A 1 151 ? -4.325 -1.422 15.684 1.00 48.31 151 SER A N 1
ATOM 1200 C CA . SER A 1 151 ? -3.371 -0.846 16.615 1.00 48.31 151 SER A CA 1
ATOM 1201 C C . SER A 1 151 ? -3.817 -1.063 18.060 1.00 48.31 151 SER A C 1
ATOM 1203 O O . SER A 1 151 ? -5.002 -0.921 18.390 1.00 48.31 151 SER A O 1
ATOM 1205 N N . LYS A 1 152 ? -2.868 -1.371 18.952 1.00 58.28 152 LYS A N 1
ATOM 1206 C CA . LYS A 1 152 ? -3.129 -1.564 20.381 1.00 58.28 152 LYS A CA 1
ATOM 1207 C C . LYS A 1 152 ? -2.582 -0.388 21.177 1.00 58.28 152 LYS A C 1
ATOM 1209 O O . LYS A 1 152 ? -1.377 -0.279 21.406 1.00 58.28 152 LYS A O 1
ATOM 1214 N N . THR A 1 153 ? -3.474 0.466 21.671 1.00 63.94 153 THR A N 1
ATOM 1215 C CA . THR A 1 153 ? -3.108 1.486 22.660 1.00 63.94 153 THR A CA 1
ATOM 1216 C C . THR A 1 153 ? -2.719 0.795 23.968 1.00 63.94 153 THR A C 1
ATOM 1218 O O . THR A 1 153 ? -3.551 0.177 24.630 1.00 63.94 153 THR A O 1
ATOM 1221 N N . ILE A 1 154 ? -1.438 0.862 24.332 1.00 70.56 154 ILE A N 1
ATOM 1222 C CA . ILE A 1 154 ? -0.896 0.234 25.550 1.00 70.56 154 ILE A CA 1
ATOM 1223 C C . ILE A 1 154 ? -1.019 1.185 26.744 1.00 70.56 154 ILE A C 1
ATOM 1225 O O . ILE A 1 154 ? -1.159 0.748 27.887 1.00 70.56 154 ILE A O 1
ATOM 1229 N N . LEU A 1 155 ? -0.985 2.491 26.483 1.00 64.12 155 LEU A N 1
ATOM 1230 C CA . LEU A 1 155 ? -1.154 3.528 27.489 1.00 64.12 155 LEU A CA 1
ATOM 1231 C C . LEU A 1 155 ? -1.938 4.684 26.877 1.00 64.12 155 LEU A C 1
ATOM 1233 O O . LEU A 1 155 ? -1.462 5.310 25.938 1.00 64.12 155 LEU A O 1
ATOM 1237 N N . ASP A 1 156 ? -3.112 4.963 27.431 1.00 67.94 156 ASP A N 1
ATOM 1238 C CA . ASP A 1 156 ? -3.896 6.156 27.119 1.00 67.94 156 ASP A CA 1
ATOM 1239 C C . ASP A 1 156 ? -4.216 6.872 28.428 1.00 67.94 156 ASP A C 1
ATOM 1241 O O . ASP A 1 156 ? -5.128 6.504 29.171 1.00 67.94 156 ASP A O 1
ATOM 1245 N N . LYS A 1 157 ? -3.364 7.823 28.792 1.00 70.50 157 LYS A N 1
ATOM 1246 C CA . LYS A 1 157 ? -3.575 8.725 29.924 1.00 70.50 157 LYS A CA 1
ATOM 1247 C C . LYS A 1 157 ? -3.588 10.141 29.379 1.00 70.50 157 LYS A C 1
ATOM 1249 O O . LYS A 1 157 ? -2.885 10.417 28.416 1.00 70.50 157 LYS A O 1
ATOM 1254 N N . GLU A 1 158 ? -4.276 11.055 30.061 1.00 68.94 158 GLU A N 1
ATOM 1255 C CA . GLU A 1 158 ? -4.393 12.469 29.653 1.00 68.94 158 GLU A CA 1
ATOM 1256 C C . GLU A 1 158 ? -3.062 13.113 29.217 1.00 68.94 158 GLU A C 1
ATOM 1258 O O . GLU A 1 158 ? -3.057 13.979 28.357 1.00 68.94 158 GLU A O 1
ATOM 1263 N N . ILE A 1 159 ? -1.925 12.672 29.772 1.00 81.31 159 ILE A N 1
ATOM 1264 C CA . ILE A 1 159 ? -0.588 13.212 29.481 1.00 81.31 159 ILE A CA 1
ATOM 1265 C C . ILE A 1 159 ? 0.247 12.295 28.565 1.00 81.31 159 ILE A C 1
ATOM 1267 O O . ILE A 1 159 ? 1.206 12.757 27.949 1.00 81.31 159 ILE A O 1
ATOM 1271 N N . PHE A 1 160 ? -0.075 11.004 28.462 1.00 85.44 160 PHE A N 1
ATOM 1272 C CA . PHE A 1 160 ? 0.767 10.005 27.799 1.00 85.44 160 PHE A CA 1
ATOM 1273 C C . PHE A 1 160 ? -0.048 9.105 26.885 1.00 85.44 160 PHE A C 1
ATOM 1275 O O . PHE A 1 160 ? -0.991 8.454 27.327 1.00 85.44 160 PHE A O 1
ATOM 1282 N N . TYR A 1 161 ? 0.406 8.990 25.647 1.00 88.44 161 TYR A N 1
ATOM 1283 C CA . TYR A 1 161 ? -0.151 8.100 24.648 1.00 88.44 161 TYR A CA 1
ATOM 1284 C C . TYR A 1 161 ? 0.941 7.160 24.136 1.00 88.44 161 TYR A C 1
ATOM 1286 O O . TYR A 1 161 ? 2.008 7.608 23.714 1.00 88.44 161 TYR A O 1
ATOM 1294 N N . ALA A 1 162 ? 0.684 5.856 24.178 1.00 88.88 162 ALA A N 1
ATOM 1295 C CA . ALA A 1 162 ? 1.552 4.843 23.597 1.00 88.88 162 ALA A CA 1
ATOM 1296 C C . ALA A 1 162 ? 0.735 3.834 22.789 1.00 88.88 162 ALA A C 1
ATOM 1298 O O . ALA A 1 162 ? -0.220 3.243 23.299 1.00 88.88 162 ALA A O 1
ATOM 1299 N N . GLU A 1 163 ? 1.162 3.602 21.556 1.00 90.75 163 GLU A N 1
ATOM 1300 C CA . GLU A 1 163 ? 0.530 2.719 20.580 1.00 90.75 163 GLU A CA 1
ATOM 1301 C C . GLU A 1 163 ? 1.557 1.693 20.094 1.00 90.75 163 GLU A C 1
ATOM 1303 O O . GLU A 1 163 ? 2.709 2.034 19.804 1.00 90.75 163 GLU A O 1
ATOM 1308 N N . LEU A 1 164 ? 1.145 0.427 20.042 1.00 89.25 164 LEU A N 1
ATOM 1309 C CA . LEU A 1 164 ? 1.910 -0.659 19.447 1.00 89.25 164 LEU A CA 1
ATOM 1310 C C . LEU A 1 164 ? 1.093 -1.274 18.315 1.00 89.25 164 LEU A C 1
ATOM 1312 O O . LEU A 1 164 ? 0.006 -1.790 18.565 1.00 89.25 164 LEU A O 1
ATOM 1316 N N . ASP A 1 165 ? 1.665 -1.277 17.114 1.00 88.94 165 ASP A N 1
ATOM 1317 C CA . ASP A 1 165 ? 1.055 -1.872 15.926 1.00 88.94 165 ASP A CA 1
ATOM 1318 C C . ASP A 1 165 ? 1.909 -3.020 15.428 1.00 88.94 165 ASP A C 1
ATOM 1320 O O . ASP A 1 165 ? 3.132 -2.898 15.314 1.00 88.94 165 ASP A O 1
ATOM 1324 N N . GLY A 1 166 ? 1.274 -4.112 15.036 1.00 88.06 166 GLY A N 1
ATOM 1325 C CA . GLY A 1 166 ? 1.958 -5.216 14.388 1.00 88.06 166 GLY A CA 1
ATOM 1326 C C . GLY A 1 166 ? 1.275 -5.648 13.110 1.00 88.06 166 GLY A C 1
ATOM 1327 O O . GLY A 1 166 ? 0.053 -5.614 12.977 1.00 88.06 166 GLY A O 1
ATOM 1328 N N . LYS A 1 167 ? 2.077 -6.119 12.156 1.00 87.81 167 LYS A N 1
ATOM 1329 C CA . LYS A 1 167 ? 1.573 -6.832 10.985 1.00 87.81 167 LYS A CA 1
ATOM 1330 C C . LYS A 1 167 ? 2.424 -8.054 10.710 1.00 87.81 167 LYS A C 1
ATOM 1332 O O . LYS A 1 167 ? 3.647 -7.973 10.719 1.00 87.81 167 LYS A O 1
ATOM 1337 N N . ILE A 1 168 ? 1.764 -9.158 10.396 1.00 85.69 168 ILE A N 1
ATOM 1338 C CA . ILE A 1 168 ? 2.366 -10.355 9.815 1.00 85.69 168 ILE A CA 1
ATOM 1339 C C . ILE A 1 168 ? 1.582 -10.666 8.545 1.00 85.69 168 ILE A C 1
ATOM 1341 O O . ILE A 1 168 ? 0.370 -10.831 8.596 1.00 85.69 168 ILE A O 1
ATOM 1345 N N . ASP A 1 169 ? 2.256 -10.721 7.402 1.00 85.69 169 ASP A N 1
ATOM 1346 C CA . ASP A 1 169 ? 1.659 -11.006 6.096 1.00 85.69 169 ASP A CA 1
ATOM 1347 C C . ASP A 1 169 ? 2.442 -12.141 5.439 1.00 85.69 169 ASP A C 1
ATOM 1349 O O . ASP A 1 169 ? 3.559 -11.942 4.957 1.00 85.69 169 ASP A O 1
ATOM 1353 N N . LEU A 1 170 ? 1.876 -13.347 5.475 1.00 85.00 170 LEU A N 1
ATOM 1354 C CA . LEU A 1 170 ? 2.424 -14.541 4.839 1.00 85.00 170 LEU A CA 1
ATOM 1355 C C . LEU A 1 170 ? 1.833 -14.678 3.442 1.00 85.00 170 LEU A C 1
ATOM 1357 O O . LEU A 1 170 ? 0.613 -14.681 3.288 1.00 85.00 170 LEU A O 1
ATOM 1361 N N . ARG A 1 171 ? 2.689 -14.826 2.429 1.00 84.06 171 ARG A N 1
ATOM 1362 C CA . ARG A 1 171 ? 2.286 -14.817 1.019 1.00 84.06 171 ARG A CA 1
ATOM 1363 C C . ARG A 1 171 ? 2.844 -16.011 0.276 1.00 84.06 171 ARG A C 1
ATOM 1365 O O . ARG A 1 171 ? 4.029 -16.328 0.372 1.00 84.06 171 ARG A O 1
ATOM 1372 N N . PHE A 1 172 ? 1.994 -16.597 -0.542 1.00 82.38 172 PHE A N 1
ATOM 1373 C CA . PHE A 1 172 ? 2.295 -17.696 -1.438 1.00 82.38 172 PHE A CA 1
ATOM 1374 C C . PHE A 1 172 ? 1.998 -17.205 -2.847 1.00 82.38 172 PHE A C 1
ATOM 1376 O O . PHE A 1 172 ? 0.865 -16.824 -3.141 1.00 82.38 172 PHE A O 1
ATOM 1383 N N . GLY A 1 173 ? 3.024 -17.147 -3.691 1.00 79.56 173 GLY A N 1
ATOM 1384 C CA . GLY A 1 173 ? 2.886 -16.646 -5.049 1.00 79.56 173 GLY A CA 1
ATOM 1385 C C . GLY A 1 173 ? 3.291 -17.665 -6.098 1.00 79.56 173 GLY A C 1
ATOM 1386 O O . GLY A 1 173 ? 4.282 -18.380 -5.936 1.00 79.56 173 GLY A O 1
ATOM 1387 N N . TYR A 1 174 ? 2.525 -17.676 -7.183 1.00 79.38 174 TYR A N 1
ATOM 1388 C CA . TYR A 1 174 ? 2.736 -18.496 -8.366 1.00 79.38 174 TYR A CA 1
ATOM 1389 C C . TYR A 1 174 ? 2.668 -17.613 -9.615 1.00 79.38 174 TYR A C 1
ATOM 1391 O O . TYR A 1 174 ? 1.734 -16.825 -9.763 1.00 79.38 174 TYR A O 1
ATOM 1399 N N . ALA A 1 175 ? 3.628 -17.743 -10.531 1.00 77.00 175 ALA A N 1
ATOM 1400 C CA . ALA A 1 175 ? 3.672 -16.959 -11.765 1.00 77.00 175 ALA A CA 1
ATOM 1401 C C . ALA A 1 175 ? 3.641 -17.849 -13.014 1.00 77.00 175 ALA A C 1
ATOM 1403 O O . ALA A 1 175 ? 4.365 -18.840 -13.099 1.00 77.00 175 ALA A O 1
ATOM 1404 N N . PHE A 1 176 ? 2.832 -17.451 -13.997 1.00 74.88 176 PHE A N 1
ATOM 1405 C CA . PHE A 1 176 ? 2.763 -18.030 -15.336 1.00 74.88 176 PHE A CA 1
ATOM 1406 C C . PHE A 1 176 ? 3.193 -16.968 -16.357 1.00 74.88 176 PHE A C 1
ATOM 1408 O O . PHE A 1 176 ? 2.460 -16.004 -16.578 1.00 74.88 176 PHE A O 1
ATOM 1415 N N . ASN A 1 177 ? 4.344 -17.148 -17.004 1.00 67.94 177 ASN A N 1
ATOM 1416 C CA . ASN A 1 177 ? 4.812 -16.268 -18.083 1.00 67.94 177 ASN A CA 1
ATOM 1417 C C . ASN A 1 177 ? 4.553 -16.960 -19.428 1.00 67.94 177 ASN A C 1
ATOM 1419 O O . ASN A 1 177 ? 4.875 -18.139 -19.570 1.00 67.94 177 ASN A O 1
ATOM 1423 N N . ARG A 1 178 ? 3.925 -16.265 -20.384 1.00 56.66 178 ARG A N 1
ATOM 1424 C CA . ARG A 1 178 ? 3.371 -16.889 -21.596 1.00 56.66 178 ARG A CA 1
ATOM 1425 C C . ARG A 1 178 ? 4.359 -16.960 -22.764 1.00 56.66 178 ARG A C 1
ATOM 1427 O O . ARG A 1 178 ? 4.412 -18.007 -23.396 1.00 56.66 178 ARG A O 1
ATOM 1434 N N . ASP A 1 179 ? 5.144 -15.906 -23.021 1.00 53.25 179 ASP A N 1
ATOM 1435 C CA . ASP A 1 179 ? 5.692 -15.708 -24.380 1.00 53.25 179 ASP A CA 1
ATOM 1436 C C . ASP A 1 179 ? 7.219 -15.569 -24.556 1.00 53.25 179 ASP A C 1
ATOM 1438 O O . ASP A 1 179 ? 7.651 -15.410 -25.691 1.00 53.25 179 ASP A O 1
ATOM 1442 N N . SER A 1 180 ? 8.083 -15.688 -23.539 1.00 45.00 180 SER A N 1
ATOM 1443 C CA . SER A 1 180 ? 9.551 -15.671 -23.810 1.00 45.00 180 SER A CA 1
ATOM 1444 C C . SER A 1 180 ? 10.475 -16.079 -22.659 1.00 45.00 180 SER A C 1
ATOM 1446 O O . SER A 1 180 ? 11.679 -15.847 -22.713 1.00 45.00 180 SER A O 1
ATOM 1448 N N . PHE A 1 181 ? 9.972 -16.754 -21.626 1.00 46.00 181 PHE A N 1
ATOM 1449 C CA . PHE A 1 181 ? 10.816 -17.162 -20.502 1.00 46.00 181 PHE A CA 1
ATOM 1450 C C . PHE A 1 181 ? 10.600 -18.639 -20.210 1.00 46.00 181 PHE A C 1
ATOM 1452 O O . PHE A 1 181 ? 9.715 -19.005 -19.446 1.00 46.00 181 PHE A O 1
ATOM 1459 N N . ASN A 1 182 ? 11.472 -19.486 -20.762 1.00 41.25 182 ASN A N 1
ATOM 1460 C CA . ASN A 1 182 ? 11.638 -20.908 -20.414 1.00 41.25 182 ASN A CA 1
ATOM 1461 C C . ASN A 1 182 ? 11.991 -21.148 -18.921 1.00 41.25 182 ASN A C 1
ATOM 1463 O O . ASN A 1 182 ? 12.384 -22.249 -18.527 1.00 41.25 182 ASN A O 1
ATOM 1467 N N . ALA A 1 183 ? 11.868 -20.130 -18.066 1.00 47.53 183 ALA A N 1
ATOM 1468 C CA . ALA A 1 183 ? 11.984 -20.250 -16.630 1.00 47.53 183 ALA A CA 1
ATOM 1469 C C . ALA A 1 183 ? 10.765 -21.012 -16.100 1.00 47.53 183 ALA A C 1
ATOM 1471 O O . ALA A 1 183 ? 9.629 -20.545 -16.184 1.00 47.53 183 ALA A O 1
ATOM 1472 N N . LYS A 1 184 ? 11.010 -22.205 -15.545 1.00 50.50 184 LYS A N 1
ATOM 1473 C CA . LYS A 1 184 ? 9.980 -22.993 -14.861 1.00 50.50 184 LYS A CA 1
ATOM 1474 C C . LYS A 1 184 ? 9.247 -22.110 -13.840 1.00 50.50 184 LYS A C 1
ATOM 1476 O O . LYS A 1 184 ? 9.922 -21.334 -13.154 1.00 50.50 184 LYS A O 1
ATOM 1481 N N . PRO A 1 185 ? 7.917 -22.243 -13.698 1.00 52.12 185 PRO A N 1
ATOM 1482 C CA . PRO A 1 185 ? 7.190 -21.577 -12.626 1.00 52.12 185 PRO A CA 1
ATOM 1483 C C . PRO A 1 185 ? 7.879 -21.892 -11.295 1.00 52.12 185 PRO A C 1
ATOM 1485 O O . PRO A 1 185 ? 8.128 -23.057 -10.974 1.00 52.12 185 PRO A O 1
ATOM 1488 N N . LYS A 1 186 ? 8.276 -20.845 -10.568 1.00 57.41 186 LYS A N 1
ATOM 1489 C CA . LYS A 1 186 ? 8.901 -20.971 -9.250 1.00 57.41 186 LYS A CA 1
ATOM 1490 C C . LYS A 1 186 ? 7.873 -20.566 -8.205 1.00 57.41 186 LYS A C 1
ATOM 1492 O O . LYS A 1 186 ? 7.568 -19.380 -8.080 1.00 57.41 186 LYS A O 1
ATOM 1497 N N . ASP A 1 187 ? 7.388 -21.543 -7.450 1.00 63.81 187 ASP A N 1
ATOM 1498 C CA . ASP A 1 187 ? 6.636 -21.295 -6.224 1.00 63.81 187 ASP A CA 1
ATOM 1499 C C . ASP A 1 187 ? 7.547 -20.518 -5.275 1.00 63.81 187 ASP A C 1
ATOM 1501 O O . ASP A 1 187 ? 8.653 -20.961 -4.949 1.00 63.81 187 ASP A O 1
ATOM 1505 N N . LYS A 1 188 ? 7.109 -19.333 -4.857 1.00 68.75 188 LYS A N 1
ATOM 1506 C CA . LYS A 1 188 ? 7.837 -18.524 -3.881 1.00 68.75 188 LYS A CA 1
ATOM 1507 C C . LYS A 1 188 ? 6.922 -18.248 -2.699 1.00 68.75 188 LYS A C 1
ATOM 1509 O O . LYS A 1 188 ? 5.810 -17.742 -2.851 1.00 68.75 188 LYS A O 1
ATOM 1514 N N . THR A 1 189 ? 7.422 -18.543 -1.507 1.00 69.06 189 THR A N 1
ATOM 1515 C CA . THR A 1 189 ? 6.841 -18.041 -0.263 1.00 69.06 189 THR A CA 1
ATOM 1516 C C . THR A 1 189 ? 7.590 -16.780 0.134 1.00 69.06 189 THR A C 1
ATOM 1518 O O . THR A 1 189 ? 8.826 -16.752 0.111 1.00 69.06 189 THR A O 1
ATOM 1521 N N . SER A 1 190 ? 6.841 -15.742 0.493 1.00 71.25 190 SER A N 1
ATOM 1522 C CA . SER A 1 190 ? 7.395 -14.529 1.083 1.00 71.25 190 SER A CA 1
ATOM 1523 C C . SER A 1 190 ? 6.635 -14.133 2.333 1.00 71.25 190 SER A C 1
ATOM 1525 O O . SER A 1 190 ? 5.463 -14.473 2.483 1.00 71.25 190 SER A O 1
ATOM 1527 N N . SER A 1 191 ? 7.294 -13.403 3.225 1.00 73.38 191 SER A N 1
ATOM 1528 C CA . SER A 1 191 ? 6.610 -12.715 4.310 1.00 73.38 191 SER A CA 1
ATOM 1529 C C . SER A 1 191 ? 6.970 -11.238 4.332 1.00 73.38 191 SER A C 1
ATOM 1531 O O . SER A 1 191 ? 8.052 -10.827 3.900 1.00 73.38 191 SER A O 1
ATOM 1533 N N . TYR A 1 192 ? 6.033 -10.441 4.827 1.00 77.62 192 TYR A N 1
ATOM 1534 C CA . TYR A 1 192 ? 6.282 -9.081 5.266 1.00 77.62 192 TYR A CA 1
ATOM 1535 C C . TYR A 1 192 ? 5.720 -8.934 6.671 1.00 77.62 192 TYR A C 1
ATOM 1537 O O . TYR A 1 192 ? 4.514 -9.081 6.875 1.00 77.62 192 TYR A O 1
ATOM 1545 N N . SER A 1 193 ? 6.596 -8.651 7.625 1.00 81.12 193 SER A N 1
ATOM 1546 C CA . S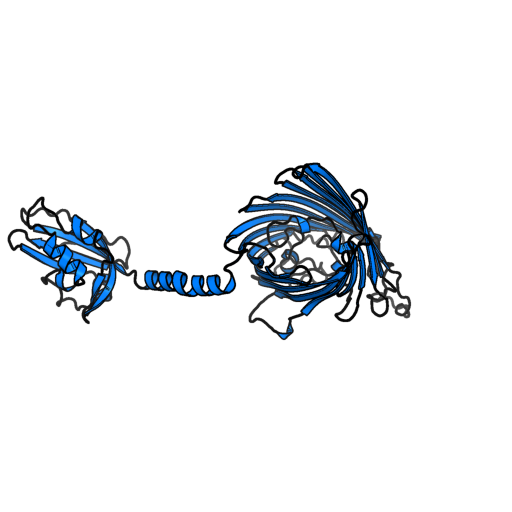ER A 1 193 ? 6.199 -8.475 9.015 1.00 81.12 193 SER A CA 1
ATOM 1547 C C . SER A 1 193 ? 6.858 -7.237 9.592 1.00 81.12 193 SER A C 1
ATOM 1549 O O . SER A 1 193 ? 8.044 -7.016 9.354 1.00 81.12 193 SER A O 1
ATOM 1551 N N . TYR A 1 194 ? 6.107 -6.454 10.362 1.00 85.44 194 TYR A N 1
ATOM 1552 C CA . TYR A 1 194 ? 6.644 -5.315 11.100 1.00 85.44 194 TYR A CA 1
ATOM 1553 C C . TYR A 1 194 ? 6.013 -5.194 12.483 1.00 85.44 194 TYR A C 1
ATOM 1555 O O . TYR A 1 194 ? 4.903 -5.672 12.726 1.00 85.44 194 TYR A O 1
ATOM 1563 N N . LEU A 1 195 ? 6.730 -4.493 13.355 1.00 89.31 195 LEU A N 1
ATOM 1564 C CA . LEU A 1 195 ? 6.268 -3.989 14.635 1.00 89.31 195 LEU A CA 1
ATOM 1565 C C . LEU A 1 195 ? 6.575 -2.490 14.700 1.00 89.31 195 LEU A C 1
ATOM 1567 O O . LEU A 1 195 ? 7.696 -2.067 14.410 1.00 89.31 195 LEU A O 1
ATOM 1571 N N . ARG A 1 196 ? 5.584 -1.687 15.066 1.00 92.88 196 ARG A N 1
ATOM 1572 C CA . ARG A 1 196 ? 5.673 -0.239 15.221 1.00 92.88 196 ARG A CA 1
ATOM 1573 C C . ARG A 1 196 ? 5.322 0.134 16.650 1.00 92.88 196 ARG A C 1
ATOM 1575 O O . ARG A 1 196 ? 4.361 -0.378 17.201 1.00 92.88 196 ARG A O 1
ATOM 1582 N N . PHE A 1 197 ? 6.091 1.043 17.223 1.00 93.25 197 PHE A N 1
ATOM 1583 C CA . PHE A 1 197 ? 5.834 1.653 18.513 1.00 93.25 197 PHE A CA 1
ATOM 1584 C C . PHE A 1 197 ? 5.819 3.173 18.353 1.00 93.25 197 PHE A C 1
ATOM 1586 O O . PHE A 1 197 ? 6.796 3.763 17.883 1.00 93.25 197 PHE A O 1
ATOM 1593 N N . LEU A 1 198 ? 4.716 3.800 18.746 1.00 94.06 198 LEU A N 1
ATOM 1594 C CA . LEU A 1 198 ? 4.555 5.246 18.810 1.00 94.06 198 LEU A CA 1
ATOM 1595 C C . LEU A 1 198 ? 4.367 5.650 20.269 1.00 94.06 198 LEU A C 1
ATOM 1597 O O . LEU A 1 198 ? 3.518 5.109 20.968 1.00 94.06 198 LEU A O 1
ATOM 1601 N N . TYR A 1 199 ? 5.125 6.647 20.705 1.00 93.69 199 TYR A N 1
ATOM 1602 C CA . TYR A 1 199 ? 4.963 7.276 22.006 1.00 93.69 199 TYR A CA 1
ATOM 1603 C C . TYR A 1 199 ? 4.817 8.781 21.825 1.00 93.69 199 TYR A C 1
ATOM 1605 O O . TYR A 1 199 ? 5.617 9.396 21.121 1.00 93.69 199 TYR A O 1
ATOM 1613 N N . LEU A 1 200 ? 3.817 9.372 22.474 1.00 93.81 200 LEU A N 1
ATOM 1614 C CA . LEU A 1 200 ? 3.562 10.805 22.522 1.00 93.81 200 LEU A CA 1
ATOM 1615 C C . LEU A 1 200 ? 3.279 11.221 23.966 1.00 93.81 200 LEU A C 1
ATOM 1617 O O . LEU A 1 200 ? 2.508 10.589 24.681 1.00 93.81 200 LEU A O 1
ATOM 1621 N N . GLN A 1 201 ? 3.874 12.329 24.379 1.00 93.25 201 GLN A N 1
ATOM 1622 C CA . GLN A 1 201 ? 3.652 12.957 25.668 1.00 93.25 201 GLN A CA 1
ATOM 1623 C C . GLN A 1 201 ? 3.132 14.372 25.451 1.00 93.25 201 GLN A C 1
ATOM 1625 O O . GLN A 1 201 ? 3.705 15.138 24.676 1.00 93.25 201 GLN A O 1
ATOM 1630 N N . GLN A 1 202 ? 2.072 14.741 26.159 1.00 92.69 202 GLN A N 1
ATOM 1631 C CA . GLN A 1 202 ? 1.595 16.112 26.200 1.00 92.69 202 GLN A CA 1
ATOM 1632 C C . GLN A 1 202 ? 2.541 16.959 27.056 1.00 92.69 202 GLN A C 1
ATOM 1634 O O . GLN A 1 202 ? 2.713 16.713 28.248 1.00 92.69 202 GLN A O 1
ATOM 1639 N N . VAL A 1 203 ? 3.187 17.942 26.425 1.00 92.69 203 VAL A N 1
ATOM 1640 C CA . VAL A 1 203 ? 4.150 18.849 27.079 1.00 92.69 203 VAL A CA 1
ATOM 1641 C C . VAL A 1 203 ? 3.507 20.210 27.358 1.00 92.69 203 VAL A C 1
ATOM 1643 O O . VAL A 1 203 ? 3.820 20.853 28.354 1.00 92.69 203 VAL A O 1
ATOM 1646 N N . TYR A 1 204 ? 2.557 20.615 26.511 1.00 91.06 204 TYR A N 1
ATOM 1647 C CA . TYR A 1 204 ? 1.676 21.768 26.706 1.00 91.06 204 TYR A CA 1
ATOM 1648 C C . TYR A 1 204 ? 0.254 21.412 26.261 1.00 91.06 204 TYR A C 1
ATOM 1650 O O . TYR A 1 204 ? 0.062 20.425 25.552 1.00 91.06 204 TYR A O 1
ATOM 1658 N N . SER A 1 205 ? -0.742 22.232 26.612 1.00 87.62 205 SER A N 1
ATOM 1659 C CA . SER A 1 205 ? -2.155 21.974 26.277 1.00 87.62 205 SER A CA 1
ATOM 1660 C C . SER A 1 205 ? -2.376 21.654 24.792 1.00 87.62 205 SER A C 1
ATOM 1662 O O . SER A 1 205 ? -3.134 20.746 24.477 1.00 87.62 205 SER A O 1
ATOM 1664 N N . ASN A 1 206 ? -1.642 22.316 23.892 1.00 91.75 206 ASN A N 1
ATOM 1665 C CA . ASN A 1 206 ? -1.813 22.160 22.444 1.00 91.75 206 ASN A CA 1
ATOM 1666 C C . ASN A 1 206 ? -0.603 21.478 21.778 1.00 91.75 206 ASN A C 1
ATOM 1668 O O . ASN A 1 206 ? -0.553 21.425 20.551 1.00 91.75 206 ASN A O 1
ATOM 1672 N N . THR A 1 207 ? 0.372 20.972 22.553 1.00 93.25 207 THR A N 1
ATOM 1673 C CA . THR A 1 207 ? 1.635 20.417 22.028 1.00 93.25 207 THR A CA 1
ATOM 1674 C C . THR A 1 207 ? 1.970 19.062 22.639 1.00 93.25 207 THR A C 1
ATOM 1676 O O . THR A 1 207 ? 2.117 18.921 23.856 1.00 93.25 207 THR A O 1
ATOM 1679 N N . GLN A 1 208 ? 2.193 18.086 21.766 1.00 95.62 208 GLN A N 1
ATOM 1680 C CA . GLN A 1 208 ? 2.698 16.760 22.087 1.00 95.62 208 GLN A CA 1
ATOM 1681 C C . GLN A 1 208 ? 4.100 16.569 21.504 1.00 95.62 208 GLN A C 1
ATOM 1683 O O . GLN A 1 208 ? 4.408 17.060 20.417 1.00 95.62 208 GLN A O 1
ATOM 1688 N N . MET A 1 209 ? 4.952 15.839 22.216 1.00 97.06 209 MET A N 1
ATOM 1689 C CA . MET A 1 209 ? 6.289 15.462 21.761 1.00 97.06 209 MET A CA 1
ATOM 1690 C C . MET A 1 209 ? 6.501 13.969 21.959 1.00 97.06 209 MET A C 1
ATOM 1692 O O . MET A 1 209 ? 5.973 13.385 22.900 1.00 97.06 209 MET A O 1
ATOM 1696 N N . GLY A 1 210 ? 7.293 13.344 21.098 1.00 96.50 210 GLY A N 1
ATOM 1697 C CA . GLY A 1 210 ? 7.573 11.928 21.244 1.00 96.50 210 GLY A CA 1
ATOM 1698 C C . GLY A 1 210 ? 8.368 11.347 20.094 1.00 96.50 210 GLY A C 1
ATOM 1699 O O . GLY A 1 210 ? 9.158 12.045 19.454 1.00 96.50 210 GLY A O 1
ATOM 1700 N N . PHE A 1 211 ? 8.185 10.056 19.853 1.00 95.50 211 PHE A N 1
ATOM 1701 C CA . PHE A 1 211 ? 8.934 9.328 18.843 1.00 95.50 211 PHE A CA 1
ATOM 1702 C C . PHE A 1 211 ? 8.138 8.155 18.288 1.00 95.50 211 PHE A C 1
ATOM 1704 O O . PHE A 1 211 ? 7.249 7.605 18.936 1.00 95.50 211 PHE A O 1
ATOM 1711 N N . ASN A 1 212 ? 8.507 7.757 17.080 1.00 94.62 212 ASN A N 1
ATOM 1712 C CA . ASN A 1 212 ? 7.982 6.594 16.393 1.00 94.62 212 ASN A CA 1
ATOM 1713 C C . ASN A 1 212 ? 9.142 5.700 15.980 1.00 94.62 212 ASN A C 1
ATOM 1715 O O . ASN A 1 212 ? 10.127 6.194 15.434 1.00 94.62 212 ASN A O 1
ATOM 1719 N N . VAL A 1 213 ? 8.998 4.398 16.180 1.00 93.25 213 VAL A N 1
ATOM 1720 C CA . VAL A 1 213 ? 9.944 3.377 15.734 1.00 93.25 213 VAL A CA 1
ATOM 1721 C C . VAL A 1 213 ? 9.171 2.273 15.032 1.00 93.25 213 VAL A C 1
ATOM 1723 O O . VAL A 1 213 ? 8.178 1.793 15.560 1.00 93.25 213 VAL A O 1
ATOM 1726 N N . LYS A 1 214 ? 9.633 1.847 13.860 1.00 90.75 214 LYS A N 1
ATOM 1727 C CA . LYS A 1 214 ? 9.104 0.706 13.118 1.00 90.75 214 LYS A CA 1
ATOM 1728 C C . LYS A 1 214 ? 10.260 -0.204 12.730 1.00 90.75 214 LYS A C 1
ATOM 1730 O O . LYS A 1 214 ? 11.133 0.202 11.966 1.00 90.75 214 LYS A O 1
ATOM 1735 N N . ALA A 1 215 ? 10.242 -1.424 13.247 1.00 88.12 215 ALA A N 1
ATOM 1736 C CA . ALA A 1 215 ? 11.173 -2.481 12.883 1.00 88.12 215 ALA A CA 1
ATOM 1737 C C . ALA A 1 215 ? 10.434 -3.527 12.049 1.00 88.12 215 ALA A C 1
ATOM 1739 O O . ALA A 1 215 ? 9.304 -3.898 12.371 1.00 88.12 215 ALA A O 1
ATOM 1740 N N . GLY A 1 216 ? 11.050 -4.006 10.978 1.00 79.88 216 GLY A N 1
ATOM 1741 C CA . GLY A 1 216 ? 10.410 -4.946 10.072 1.00 79.88 216 GLY A CA 1
ATOM 1742 C C . GLY A 1 216 ? 11.395 -5.814 9.318 1.00 79.88 216 GLY A C 1
ATOM 1743 O O . GLY A 1 216 ? 12.606 -5.613 9.352 1.00 79.88 216 GLY A O 1
ATOM 1744 N N . VAL A 1 217 ? 10.844 -6.819 8.652 1.00 71.94 217 VAL A N 1
ATOM 1745 C CA . VAL A 1 217 ? 11.572 -7.703 7.750 1.00 71.94 217 VAL A CA 1
ATOM 1746 C C . VAL A 1 217 ? 10.986 -7.497 6.359 1.00 71.94 217 VAL A C 1
ATOM 1748 O O . VAL A 1 217 ? 9.893 -7.978 6.037 1.00 71.94 217 VAL A O 1
ATOM 1751 N N . SER A 1 218 ? 11.702 -6.743 5.531 1.00 57.34 218 SER A N 1
ATOM 1752 C CA . SER A 1 218 ? 11.266 -6.390 4.187 1.00 57.34 218 SER A CA 1
ATOM 1753 C C . SER A 1 218 ? 11.560 -7.530 3.201 1.00 57.34 218 SER A C 1
ATOM 1755 O O . SER A 1 218 ? 12.660 -7.696 2.689 1.00 57.34 218 SER A O 1
ATOM 1757 N N . GLY A 1 219 ? 10.536 -8.339 2.909 1.00 54.22 219 GLY A N 1
ATOM 1758 C CA . GLY A 1 219 ? 10.464 -9.146 1.687 1.00 54.22 219 GLY A CA 1
ATOM 1759 C C . GLY A 1 219 ? 11.474 -10.291 1.567 1.00 54.22 219 GLY A C 1
ATOM 1760 O O . GLY A 1 219 ? 12.200 -10.369 0.577 1.00 54.22 219 GLY A O 1
ATOM 1761 N N . ILE A 1 220 ? 11.471 -11.242 2.506 1.00 52.16 220 ILE A N 1
ATOM 1762 C CA . ILE A 1 220 ? 12.230 -12.488 2.321 1.00 52.16 220 ILE A CA 1
ATOM 1763 C C . ILE A 1 220 ? 11.501 -13.356 1.293 1.00 52.16 220 ILE A C 1
ATOM 1765 O O . ILE A 1 220 ? 10.498 -13.984 1.616 1.00 52.16 220 ILE A O 1
ATOM 1769 N N . ALA A 1 221 ? 12.008 -13.428 0.064 1.00 47.59 221 ALA A N 1
ATOM 1770 C CA . ALA A 1 221 ? 11.701 -14.543 -0.827 1.00 47.59 221 ALA A CA 1
ATOM 1771 C C . ALA A 1 221 ? 12.516 -15.772 -0.382 1.00 47.59 221 ALA A C 1
ATOM 1773 O O . ALA A 1 221 ? 13.713 -15.651 -0.130 1.00 47.59 221 ALA A O 1
ATOM 1774 N N . ASN A 1 222 ? 11.882 -16.948 -0.312 1.00 50.09 222 ASN A N 1
ATOM 1775 C CA . ASN A 1 222 ? 12.491 -18.230 0.088 1.00 50.09 222 ASN A CA 1
ATOM 1776 C C . ASN A 1 222 ? 12.857 -18.344 1.583 1.00 50.09 222 ASN A C 1
ATOM 1778 O O . ASN A 1 222 ? 13.978 -18.716 1.935 1.00 50.09 222 ASN A O 1
ATOM 1782 N N . LEU A 1 223 ? 11.900 -18.072 2.477 1.00 49.91 223 LEU A N 1
ATOM 1783 C CA . LEU A 1 223 ? 12.024 -18.389 3.908 1.00 49.91 223 LEU A CA 1
ATOM 1784 C C . LEU A 1 223 ? 12.298 -19.887 4.122 1.00 49.91 223 LEU A C 1
ATOM 1786 O O . LEU A 1 223 ? 11.395 -20.710 4.002 1.00 49.91 223 LEU A O 1
ATOM 1790 N N . LYS A 1 224 ? 13.538 -20.236 4.482 1.00 44.94 224 LYS A N 1
ATOM 1791 C CA . LYS A 1 224 ? 13.848 -21.504 5.169 1.00 44.94 224 LYS A CA 1
ATOM 1792 C C . LYS A 1 224 ? 13.868 -21.339 6.697 1.00 44.94 224 LYS A C 1
ATOM 1794 O O . LYS A 1 224 ? 13.603 -22.306 7.399 1.00 44.94 224 LYS A O 1
ATOM 1799 N N . ALA A 1 225 ? 14.134 -20.129 7.199 1.00 47.50 225 ALA A N 1
ATOM 1800 C CA . ALA A 1 225 ? 14.065 -19.740 8.610 1.00 47.50 225 ALA A CA 1
ATOM 1801 C C . ALA A 1 225 ? 13.940 -18.206 8.734 1.00 47.50 225 ALA A C 1
ATOM 1803 O O . ALA A 1 225 ? 14.327 -17.483 7.812 1.00 47.50 225 ALA A O 1
ATOM 1804 N N . LEU A 1 226 ? 13.395 -17.722 9.856 1.00 48.69 226 LEU A N 1
ATOM 1805 C CA . LEU A 1 22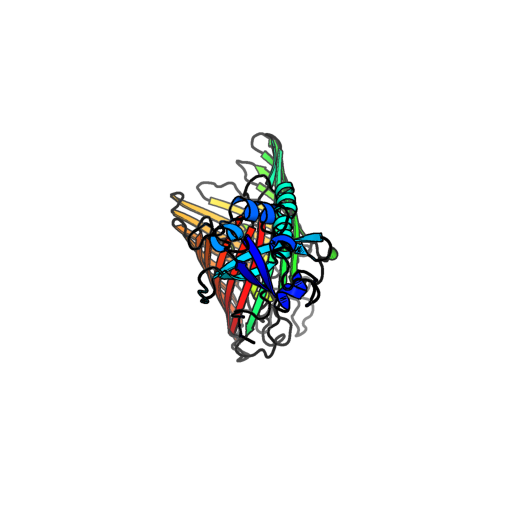6 ? 13.409 -16.308 10.252 1.00 48.69 226 LEU A CA 1
ATOM 1806 C C . LEU A 1 226 ? 14.864 -15.915 10.540 1.00 48.69 226 LEU A C 1
ATOM 1808 O O . LEU A 1 226 ? 15.432 -16.313 11.553 1.00 48.69 226 LEU A O 1
ATOM 1812 N N . ASP A 1 227 ? 15.478 -15.201 9.605 1.00 54.56 227 ASP A N 1
ATOM 1813 C CA . ASP A 1 227 ? 16.860 -14.751 9.714 1.00 54.56 227 ASP A CA 1
ATOM 1814 C C . ASP A 1 227 ? 16.890 -13.400 10.441 1.00 54.56 227 ASP A C 1
ATOM 1816 O O . ASP A 1 227 ? 16.497 -12.377 9.878 1.00 54.56 227 ASP A O 1
ATOM 1820 N N . ILE A 1 228 ? 17.279 -13.410 11.721 1.00 55.41 228 ILE A N 1
ATOM 1821 C CA . ILE A 1 228 ? 17.307 -12.219 12.591 1.00 55.41 228 ILE A CA 1
ATOM 1822 C C . ILE A 1 228 ? 18.276 -11.157 12.046 1.00 55.41 228 ILE A C 1
ATOM 1824 O O . ILE A 1 228 ? 18.053 -9.968 12.270 1.00 55.41 228 ILE A O 1
ATOM 1828 N N . GLU A 1 229 ? 19.286 -11.550 11.260 1.00 58.59 229 GLU A N 1
ATOM 1829 C CA . GLU A 1 229 ? 20.210 -10.618 10.596 1.00 58.59 229 GLU A CA 1
ATOM 1830 C C . GLU A 1 229 ? 19.512 -9.711 9.564 1.00 58.59 229 GLU A C 1
ATOM 1832 O O . GLU A 1 229 ? 20.077 -8.703 9.149 1.00 58.59 229 GLU A O 1
ATOM 1837 N N . LYS A 1 230 ? 18.271 -10.032 9.166 1.00 63.91 230 LYS A N 1
ATOM 1838 C CA . LYS A 1 230 ? 17.476 -9.272 8.185 1.00 63.91 230 LYS A CA 1
ATOM 1839 C C . LYS A 1 230 ? 16.441 -8.331 8.804 1.00 63.91 230 LYS A C 1
ATOM 1841 O O . LYS A 1 230 ? 15.620 -7.779 8.071 1.00 63.91 230 LYS A O 1
ATOM 1846 N N . LEU A 1 231 ? 16.433 -8.170 10.128 1.00 71.75 231 LEU A N 1
ATOM 1847 C CA . LEU A 1 231 ? 15.590 -7.177 10.791 1.00 71.75 231 LEU A CA 1
ATOM 1848 C C . LEU A 1 231 ? 16.145 -5.772 10.508 1.00 71.75 231 LEU A C 1
ATOM 1850 O O . LEU A 1 231 ? 17.252 -5.452 10.937 1.00 71.75 231 LEU A O 1
ATOM 1854 N N . ASP A 1 232 ? 15.369 -4.932 9.825 1.00 76.25 232 ASP A N 1
ATOM 1855 C CA . ASP A 1 232 ? 15.722 -3.534 9.571 1.00 76.25 232 ASP A CA 1
ATOM 1856 C C . ASP A 1 232 ? 14.841 -2.574 10.382 1.00 76.25 232 ASP A C 1
ATOM 1858 O O . ASP A 1 232 ? 13.649 -2.803 10.604 1.00 76.25 232 ASP A O 1
ATOM 1862 N N . MET A 1 233 ? 15.429 -1.454 10.798 1.00 81.50 233 MET A N 1
ATOM 1863 C CA . MET A 1 233 ? 14.692 -0.320 11.352 1.00 81.50 233 MET A CA 1
ATOM 1864 C C . MET A 1 233 ? 14.113 0.483 10.187 1.00 81.50 233 MET A C 1
ATOM 1866 O O . MET A 1 233 ? 14.726 1.449 9.725 1.00 81.50 233 MET A O 1
ATOM 1870 N N . GLU A 1 234 ? 12.955 0.051 9.682 1.00 81.81 234 GLU A N 1
ATOM 1871 C CA . GLU A 1 234 ? 12.268 0.649 8.530 1.00 81.81 234 GLU A CA 1
ATOM 1872 C C . GLU A 1 234 ? 12.013 2.151 8.729 1.00 81.81 234 GLU A C 1
ATOM 1874 O O . GLU A 1 234 ? 12.313 2.945 7.839 1.00 81.81 234 GLU A O 1
ATOM 1879 N N . GLU A 1 235 ? 11.527 2.551 9.910 1.00 87.56 235 GLU A N 1
ATOM 1880 C CA . GLU A 1 235 ? 11.288 3.956 10.259 1.00 87.56 235 GLU A CA 1
ATOM 1881 C C . GLU A 1 235 ? 11.728 4.251 11.694 1.00 87.56 235 GLU A C 1
ATOM 1883 O O . GLU A 1 235 ? 11.512 3.457 12.609 1.00 87.56 235 GLU A O 1
ATOM 1888 N N . TRP A 1 236 ? 12.293 5.432 11.918 1.00 90.69 236 TRP A N 1
ATOM 1889 C CA . TRP A 1 236 ? 12.502 5.979 13.254 1.00 90.69 236 TRP A CA 1
ATOM 1890 C C . TRP A 1 236 ? 12.541 7.501 13.177 1.00 90.69 236 TRP A C 1
ATOM 1892 O O . TRP A 1 236 ? 13.266 8.057 12.357 1.00 90.69 236 TRP A O 1
ATOM 1902 N N . TYR A 1 237 ? 11.769 8.202 13.999 1.00 93.12 237 TYR A N 1
ATOM 1903 C CA . TYR A 1 237 ? 11.775 9.664 13.989 1.00 93.12 237 TYR A CA 1
ATOM 1904 C C . TYR A 1 237 ? 11.236 10.258 15.288 1.00 93.12 237 TYR A C 1
ATOM 1906 O O . TYR A 1 237 ? 10.380 9.674 15.953 1.00 93.12 237 TYR A O 1
ATOM 1914 N N . PHE A 1 238 ? 11.741 11.440 15.630 1.00 96.50 238 PHE A N 1
ATOM 1915 C CA . PHE A 1 238 ? 11.187 12.297 16.674 1.00 96.50 238 PHE A CA 1
ATOM 1916 C C . PHE A 1 238 ? 10.042 13.128 16.112 1.00 96.50 238 PHE A C 1
ATOM 1918 O O . PHE A 1 238 ? 10.079 13.519 14.945 1.00 96.50 238 PHE A O 1
ATOM 1925 N N . ILE A 1 239 ? 9.046 13.413 16.947 1.00 96.88 239 ILE A N 1
ATOM 1926 C CA . ILE A 1 239 ? 7.824 14.119 16.565 1.00 96.88 239 ILE A CA 1
ATOM 1927 C C . ILE A 1 239 ? 7.577 15.254 17.543 1.00 96.88 239 ILE A C 1
ATOM 1929 O O . ILE A 1 239 ? 7.592 15.050 18.757 1.00 96.88 239 ILE A O 1
ATOM 1933 N N . ILE A 1 240 ? 7.277 16.429 17.004 1.00 97.19 240 ILE A N 1
ATOM 1934 C CA . ILE A 1 240 ? 6.641 17.526 17.727 1.00 97.19 240 ILE A CA 1
ATOM 1935 C C . ILE A 1 240 ? 5.343 17.819 16.993 1.00 97.19 240 ILE A C 1
ATOM 1937 O O . ILE A 1 240 ? 5.371 18.184 15.821 1.00 97.19 240 ILE A O 1
ATOM 1941 N N . LYS A 1 241 ? 4.209 17.646 17.665 1.00 95.75 241 LYS A N 1
ATOM 1942 C CA . LYS A 1 241 ? 2.877 17.867 17.106 1.00 95.75 241 LYS A CA 1
ATOM 1943 C C . LYS A 1 241 ? 2.192 18.978 17.880 1.00 95.75 241 LYS A C 1
ATOM 1945 O O . LYS A 1 241 ? 2.001 18.864 19.085 1.00 95.75 241 LYS A O 1
ATOM 1950 N N . ASN A 1 242 ? 1.804 20.033 17.185 1.00 95.19 242 ASN A N 1
ATOM 1951 C CA . ASN A 1 242 ? 1.023 21.129 17.721 1.00 95.19 242 ASN A CA 1
ATOM 1952 C C . ASN A 1 242 ? -0.315 21.224 16.975 1.00 95.19 242 ASN A C 1
ATOM 1954 O O . ASN A 1 242 ? -0.358 21.105 15.751 1.00 95.19 242 ASN A O 1
ATOM 1958 N N . GLN A 1 243 ? -1.407 21.425 17.709 1.00 89.75 243 GLN A N 1
ATOM 1959 C CA . GLN A 1 243 ? -2.755 21.440 17.128 1.00 89.75 243 GLN A CA 1
ATOM 1960 C C . GLN A 1 243 ? -2.972 22.591 16.128 1.00 89.75 243 GLN A C 1
ATOM 1962 O O . GLN A 1 243 ? -3.711 22.419 15.164 1.00 89.75 243 GLN A O 1
ATOM 1967 N N . GLU A 1 244 ? -2.304 23.730 16.318 1.00 92.50 244 GLU A N 1
ATOM 1968 C CA . GLU A 1 244 ? -2.479 24.949 15.512 1.00 92.50 244 GLU A CA 1
ATOM 1969 C C . GLU A 1 244 ? -1.377 25.149 14.465 1.00 92.50 244 GLU A C 1
ATOM 1971 O O . GLU A 1 244 ? -1.598 25.799 13.448 1.00 92.50 244 GLU A O 1
ATOM 1976 N N . LEU A 1 245 ? -0.181 24.605 14.705 1.00 93.38 245 LEU A N 1
ATOM 1977 C CA . LEU A 1 245 ? 0.994 24.799 13.848 1.00 93.38 245 LEU A CA 1
ATOM 1978 C C . LEU A 1 245 ? 1.348 23.565 13.017 1.00 93.38 245 LEU A C 1
ATOM 1980 O O . LEU A 1 245 ? 2.142 23.677 12.085 1.00 93.38 245 LEU A O 1
ATOM 1984 N N . GLY A 1 246 ? 0.760 22.404 13.314 1.00 95.00 246 GLY A N 1
ATOM 1985 C CA . GLY A 1 246 ? 1.017 21.151 12.610 1.00 95.00 246 GLY A CA 1
ATOM 1986 C C . GLY A 1 246 ? 2.119 20.335 13.277 1.00 95.00 246 GLY A C 1
ATOM 1987 O O . GLY A 1 246 ? 2.332 20.426 14.485 1.00 95.00 246 GLY A O 1
ATOM 1988 N N . SER A 1 247 ? 2.822 19.506 12.510 1.00 96.75 247 SER A N 1
ATOM 1989 C CA . SER A 1 247 ? 3.862 18.622 13.035 1.00 96.75 247 SER A CA 1
ATOM 1990 C C . SER A 1 247 ? 5.205 18.801 12.350 1.00 96.75 247 SER A C 1
ATOM 1992 O O . SER A 1 247 ? 5.269 18.918 11.128 1.00 96.75 247 SER A O 1
ATOM 1994 N N . ILE A 1 248 ? 6.272 18.741 13.144 1.00 97.25 248 ILE A N 1
ATOM 1995 C CA . ILE A 1 248 ? 7.650 18.603 12.678 1.00 97.25 248 ILE A CA 1
ATOM 1996 C C . ILE A 1 248 ? 8.143 17.210 13.060 1.00 97.25 248 ILE A C 1
ATOM 1998 O O . ILE A 1 248 ? 8.011 16.788 14.211 1.00 97.25 248 ILE A O 1
ATOM 2002 N N . GLU A 1 249 ? 8.726 16.511 12.094 1.00 95.81 249 GLU A N 1
ATOM 2003 C CA . GLU A 1 249 ? 9.287 15.176 12.261 1.00 95.81 249 GLU A CA 1
ATOM 2004 C C . GLU A 1 249 ? 10.762 15.185 11.847 1.00 95.81 249 GLU A C 1
ATOM 2006 O O . GLU A 1 249 ? 11.125 15.780 10.831 1.00 95.81 249 GLU A O 1
ATOM 2011 N N . TYR A 1 250 ? 11.619 14.520 12.623 1.00 94.31 250 TYR A N 1
ATOM 2012 C CA . TYR A 1 250 ? 13.047 14.403 12.319 1.00 94.31 250 TYR A CA 1
ATOM 2013 C C . TYR A 1 250 ? 13.536 12.965 12.478 1.00 94.31 250 TYR A C 1
ATOM 2015 O O . TYR A 1 250 ? 13.490 12.410 13.578 1.00 94.31 250 TYR A O 1
ATOM 2023 N N . GLY A 1 251 ? 14.032 12.374 11.390 1.00 90.12 251 GLY A N 1
ATOM 2024 C CA . GLY A 1 251 ? 14.572 11.011 11.373 1.00 90.12 251 GLY A CA 1
ATOM 2025 C C . GLY A 1 251 ? 14.364 10.285 10.043 1.00 90.12 251 GLY A C 1
ATOM 2026 O O . GLY A 1 251 ? 14.128 10.911 9.005 1.00 90.12 251 GLY A O 1
ATOM 2027 N N . LYS A 1 252 ? 14.464 8.954 10.066 1.00 86.44 252 LYS A N 1
ATOM 2028 C CA . LYS A 1 252 ? 14.197 8.064 8.929 1.00 86.44 252 LYS A CA 1
ATOM 2029 C C . LYS A 1 252 ? 12.687 7.840 8.796 1.00 86.44 252 LYS A C 1
ATOM 2031 O O . LYS A 1 252 ? 12.086 7.116 9.588 1.00 86.44 252 LYS A O 1
ATOM 2036 N N . ARG A 1 253 ? 12.080 8.464 7.788 1.00 85.56 253 ARG A N 1
ATOM 2037 C CA . ARG A 1 253 ? 10.659 8.339 7.438 1.00 85.56 253 ARG A CA 1
ATOM 2038 C C . ARG A 1 253 ? 10.472 8.648 5.956 1.00 85.56 253 ARG A C 1
ATOM 2040 O O . ARG A 1 253 ? 11.266 9.398 5.389 1.00 85.56 253 ARG A O 1
ATOM 2047 N N . SER A 1 254 ? 9.420 8.107 5.346 1.00 85.44 254 SER A N 1
ATOM 2048 C CA . SER A 1 254 ? 9.002 8.512 4.003 1.00 85.44 254 SER A CA 1
ATOM 2049 C C . SER A 1 254 ? 8.780 10.024 3.921 1.00 85.44 254 SER A C 1
ATOM 2051 O O . SER A 1 254 ? 8.227 10.638 4.834 1.00 85.44 254 SER A O 1
ATOM 2053 N N . LEU A 1 255 ? 9.190 10.616 2.801 1.00 89.12 255 LEU A N 1
ATOM 2054 C CA . LEU A 1 255 ? 9.010 12.040 2.537 1.00 89.12 255 LEU A CA 1
ATOM 2055 C C . LEU A 1 255 ? 7.524 12.393 2.427 1.00 89.12 255 LEU A C 1
ATOM 2057 O O . LEU A 1 255 ? 6.683 11.549 2.108 1.00 89.12 255 LEU A O 1
ATOM 2061 N N . VAL A 1 256 ? 7.194 13.665 2.632 1.00 91.94 256 VAL A N 1
ATOM 2062 C CA . VAL A 1 256 ? 5.818 14.161 2.562 1.00 91.94 256 VAL A CA 1
ATOM 2063 C C . VAL A 1 256 ? 5.197 13.915 1.188 1.00 91.94 256 VAL A C 1
ATOM 2065 O O . VAL A 1 256 ? 4.019 13.575 1.088 1.00 91.94 256 VAL A O 1
ATOM 2068 N N . SER A 1 257 ? 5.991 14.016 0.122 1.00 91.25 257 SER A N 1
ATOM 2069 C CA . SER A 1 257 ? 5.538 13.704 -1.235 1.00 91.25 257 SER A CA 1
ATOM 2070 C C . SER A 1 257 ? 5.048 12.259 -1.389 1.00 91.25 257 SER A C 1
ATOM 2072 O O . SER A 1 257 ? 4.184 12.014 -2.230 1.00 91.25 257 SER A O 1
ATOM 2074 N N . GLN A 1 258 ? 5.550 11.330 -0.564 1.00 89.75 258 GLN A N 1
ATOM 2075 C CA . GLN A 1 258 ? 5.092 9.942 -0.497 1.00 89.75 258 GLN A CA 1
ATOM 2076 C C . GLN A 1 258 ? 3.910 9.781 0.449 1.00 89.75 258 GLN A C 1
ATOM 2078 O O . GLN A 1 258 ? 2.947 9.086 0.129 1.00 89.75 258 GLN A O 1
ATOM 2083 N N . SER A 1 259 ? 3.970 10.390 1.635 1.00 89.62 259 SER A N 1
ATOM 2084 C CA . SER A 1 259 ? 2.911 10.228 2.634 1.00 89.62 259 SER A CA 1
ATOM 2085 C C . SER A 1 259 ? 1.576 10.795 2.133 1.00 89.62 259 SER A C 1
ATOM 2087 O O . SER A 1 259 ? 0.536 10.156 2.324 1.00 89.62 259 SER A O 1
ATOM 2089 N N . MET A 1 260 ? 1.627 11.919 1.406 1.00 94.25 260 MET A N 1
ATOM 2090 C CA . MET A 1 260 ? 0.485 12.579 0.762 1.00 94.25 260 MET A CA 1
ATOM 2091 C C . MET A 1 260 ? 0.126 12.008 -0.618 1.00 94.25 260 MET A C 1
ATOM 2093 O O . MET A 1 260 ? -0.864 12.434 -1.210 1.00 94.25 260 MET A O 1
ATOM 2097 N N . LEU A 1 261 ? 0.893 11.048 -1.145 1.00 92.50 261 LEU A N 1
ATOM 2098 C CA . LEU A 1 261 ? 0.631 10.445 -2.450 1.00 92.50 261 LEU A CA 1
ATOM 2099 C C . LEU A 1 261 ? -0.718 9.709 -2.450 1.00 92.50 261 LEU A C 1
ATOM 2101 O O . LEU A 1 261 ? -0.956 8.805 -1.640 1.00 92.50 261 LEU A O 1
ATOM 2105 N N . ILE A 1 262 ? -1.588 10.051 -3.400 1.00 94.94 262 ILE A N 1
ATOM 2106 C CA . ILE A 1 262 ? -2.861 9.358 -3.622 1.00 94.94 262 ILE A CA 1
ATOM 2107 C C . ILE A 1 262 ? -2.705 8.446 -4.829 1.00 94.94 262 ILE A C 1
ATOM 2109 O O . ILE A 1 262 ? -2.575 8.910 -5.953 1.00 94.94 262 ILE A O 1
ATOM 2113 N N . ASN A 1 263 ? -2.725 7.135 -4.600 1.00 93.38 263 ASN A N 1
ATOM 2114 C CA . ASN A 1 263 ? -2.630 6.131 -5.652 1.00 93.38 263 ASN A CA 1
ATOM 2115 C C . ASN A 1 263 ? -3.351 4.838 -5.205 1.00 93.38 263 ASN A C 1
ATOM 2117 O O . ASN A 1 263 ? -3.802 4.728 -4.063 1.00 93.38 263 ASN A O 1
ATOM 2121 N N . THR A 1 264 ? -3.471 3.841 -6.084 1.00 91.25 264 THR A N 1
ATOM 2122 C CA . THR A 1 264 ? -4.194 2.584 -5.819 1.00 91.25 264 THR A CA 1
ATOM 2123 C C . THR A 1 264 ? -3.667 1.781 -4.615 1.00 91.25 264 THR A C 1
ATOM 2125 O O . THR A 1 264 ? -4.374 0.905 -4.121 1.00 91.25 264 THR A O 1
ATOM 2128 N N . SER A 1 265 ? -2.498 2.129 -4.049 1.00 86.94 265 SER A N 1
ATOM 2129 C CA . SER A 1 265 ? -1.975 1.554 -2.800 1.00 86.94 265 SER A CA 1
ATOM 2130 C C . SER A 1 265 ? -2.865 1.893 -1.593 1.00 86.94 265 SER A C 1
ATOM 2132 O O . SER A 1 265 ? -2.796 1.245 -0.557 1.00 86.94 265 SER A O 1
ATOM 2134 N N . LYS A 1 266 ? -3.727 2.909 -1.707 1.00 88.19 266 LYS A N 1
ATOM 2135 C CA . LYS A 1 266 ? -4.620 3.346 -0.626 1.00 88.19 266 LYS A CA 1
ATOM 2136 C C . LYS A 1 266 ? -5.957 2.594 -0.599 1.00 88.19 266 LYS A C 1
ATOM 2138 O O . LYS A 1 266 ? -6.731 2.793 0.336 1.00 88.19 266 LYS A O 1
ATOM 2143 N N . ILE A 1 267 ? -6.247 1.773 -1.616 1.00 86.56 267 ILE A N 1
ATOM 2144 C CA . ILE A 1 267 ? -7.553 1.107 -1.784 1.00 86.56 267 ILE A CA 1
ATOM 2145 C C . ILE A 1 267 ? -7.468 -0.393 -2.085 1.00 86.56 267 ILE A C 1
ATOM 2147 O O . ILE A 1 267 ? -8.506 -1.034 -2.202 1.00 86.56 267 ILE A O 1
ATOM 2151 N N . TYR A 1 268 ? -6.278 -0.982 -2.226 1.00 79.75 268 TYR A N 1
ATOM 2152 C CA . TYR A 1 268 ? -6.192 -2.412 -2.532 1.00 79.75 268 TYR A CA 1
ATOM 2153 C C . TYR A 1 268 ? -6.765 -3.276 -1.404 1.00 79.75 268 TYR A C 1
ATOM 2155 O O . TYR A 1 268 ? -6.598 -2.981 -0.220 1.00 79.75 268 TYR A O 1
ATOM 2163 N N . ALA A 1 269 ? -7.384 -4.392 -1.786 1.00 81.44 269 ALA A N 1
ATOM 2164 C CA . ALA A 1 269 ? -7.868 -5.390 -0.841 1.00 81.44 269 ALA A CA 1
ATOM 2165 C C . ALA A 1 269 ? -6.757 -6.359 -0.394 1.00 81.44 269 ALA A C 1
ATOM 2167 O O . ALA A 1 269 ? -6.590 -6.590 0.791 1.00 81.44 269 ALA A O 1
ATOM 2168 N N . ALA A 1 270 ? -5.958 -6.903 -1.318 1.00 81.81 270 ALA A N 1
ATOM 2169 C CA . ALA A 1 270 ? -5.094 -8.065 -1.070 1.00 81.81 270 ALA A CA 1
ATOM 2170 C C . ALA A 1 270 ? -3.604 -7.708 -0.858 1.00 81.81 270 ALA A C 1
ATOM 2172 O O . ALA A 1 270 ? -3.271 -6.899 0.009 1.00 81.81 270 ALA A O 1
ATOM 2173 N N . ALA A 1 271 ? -2.683 -8.296 -1.628 1.00 72.31 271 ALA A N 1
ATOM 2174 C CA . ALA A 1 271 ? -1.231 -8.109 -1.504 1.00 72.31 271 ALA A CA 1
ATOM 2175 C C . ALA A 1 271 ? -0.713 -6.761 -2.040 1.00 72.31 271 ALA A C 1
ATOM 2177 O O . ALA A 1 271 ? 0.498 -6.594 -2.208 1.00 72.31 271 ALA A O 1
ATOM 2178 N N . GLY A 1 272 ? -1.610 -5.819 -2.336 1.00 69.56 272 GLY A N 1
ATOM 2179 C CA . GLY A 1 272 ? -1.286 -4.529 -2.938 1.00 69.56 272 GLY A CA 1
ATOM 2180 C C . GLY A 1 272 ? -1.876 -4.300 -4.332 1.00 69.56 272 GLY A C 1
ATOM 2181 O O . GLY A 1 272 ? -1.672 -3.216 -4.883 1.00 69.56 272 GLY A O 1
ATOM 2182 N N . GLY A 1 273 ? -2.584 -5.278 -4.918 1.00 81.94 273 GLY A N 1
ATOM 2183 C CA . GLY A 1 273 ? -3.030 -5.202 -6.310 1.00 81.94 273 GLY A CA 1
ATOM 2184 C C . GLY A 1 273 ? -1.840 -4.978 -7.248 1.00 81.94 273 GLY A C 1
ATOM 2185 O O . GLY A 1 273 ? -0.741 -5.484 -7.007 1.00 81.94 273 GLY A O 1
ATOM 2186 N N . VAL A 1 274 ? -2.012 -4.133 -8.269 1.00 83.25 274 VAL A N 1
ATOM 2187 C CA . VAL A 1 274 ? -0.915 -3.749 -9.183 1.00 83.25 274 VAL A CA 1
ATOM 2188 C C . VAL A 1 274 ? 0.230 -2.983 -8.504 1.00 83.25 274 VAL A C 1
ATOM 2190 O O . VAL A 1 274 ? 1.325 -2.937 -9.053 1.00 83.25 274 VAL A O 1
ATOM 2193 N N . ASN A 1 275 ? 0.032 -2.438 -7.299 1.00 78.69 275 ASN A N 1
ATOM 2194 C CA . ASN A 1 275 ? 1.086 -1.751 -6.533 1.00 78.69 275 ASN A CA 1
ATOM 2195 C C . ASN A 1 275 ? 1.749 -2.663 -5.493 1.00 78.69 275 ASN A C 1
ATOM 2197 O O . ASN A 1 275 ? 2.538 -2.198 -4.669 1.00 78.69 275 ASN A O 1
ATOM 2201 N N . GLY A 1 276 ? 1.354 -3.935 -5.477 1.00 78.69 276 GLY A N 1
ATOM 2202 C CA . GLY A 1 276 ? 1.767 -4.918 -4.496 1.00 78.69 276 GLY A CA 1
ATOM 2203 C C . GLY A 1 276 ? 3.070 -5.622 -4.823 1.00 78.69 276 GLY A C 1
ATOM 2204 O O . GLY A 1 276 ? 3.855 -5.218 -5.675 1.00 78.69 276 GLY A O 1
ATOM 2205 N N . HIS A 1 277 ? 3.278 -6.744 -4.146 1.00 81.12 277 HIS A N 1
ATOM 2206 C CA . HIS A 1 277 ? 4.517 -7.519 -4.236 1.00 81.12 277 HIS A CA 1
ATOM 2207 C C . HIS A 1 277 ? 4.605 -8.443 -5.459 1.00 81.12 277 HIS A C 1
ATOM 2209 O O . HIS A 1 277 ? 5.549 -9.225 -5.559 1.00 81.12 277 HIS A O 1
ATOM 2215 N N . TRP A 1 278 ? 3.643 -8.386 -6.383 1.00 84.69 278 TRP A N 1
ATOM 2216 C CA . TRP A 1 278 ? 3.576 -9.274 -7.550 1.00 84.69 278 TRP A CA 1
ATOM 2217 C C . TRP A 1 278 ? 4.812 -9.158 -8.462 1.00 84.69 278 TRP A C 1
ATOM 2219 O O . TRP A 1 278 ? 5.218 -10.139 -9.084 1.00 84.69 278 TRP A O 1
ATOM 2229 N N . THR A 1 279 ? 5.469 -7.997 -8.479 1.00 83.50 279 THR A N 1
A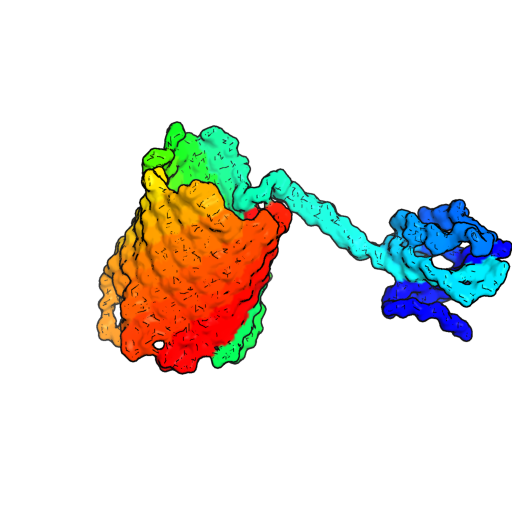TOM 2230 C CA . THR A 1 279 ? 6.679 -7.730 -9.273 1.00 83.50 279 THR A CA 1
ATOM 2231 C C . THR A 1 279 ? 7.884 -8.576 -8.846 1.00 83.50 279 THR A C 1
ATOM 2233 O O . THR A 1 279 ? 8.790 -8.778 -9.644 1.00 83.50 279 THR A O 1
ATOM 2236 N N . ASN A 1 280 ? 7.879 -9.150 -7.636 1.00 79.12 280 ASN A N 1
ATOM 2237 C CA . ASN A 1 280 ? 8.901 -10.102 -7.168 1.00 79.12 280 ASN A CA 1
ATOM 2238 C C . ASN A 1 280 ? 8.756 -11.511 -7.787 1.00 79.12 280 ASN A C 1
ATOM 2240 O O . ASN A 1 280 ? 9.624 -12.380 -7.613 1.00 79.12 280 ASN A O 1
ATOM 2244 N N . TYR A 1 281 ? 7.631 -11.757 -8.461 1.00 78.81 281 TYR A N 1
ATOM 2245 C CA . TYR A 1 281 ? 7.259 -13.038 -9.064 1.00 78.81 281 TYR A CA 1
ATOM 2246 C C . TYR A 1 281 ? 7.241 -12.970 -10.598 1.00 78.81 281 TYR A C 1
ATOM 2248 O O . TYR A 1 281 ? 7.408 -14.000 -11.245 1.00 78.81 281 TYR A O 1
ATOM 2256 N N . ALA A 1 282 ? 7.092 -11.774 -11.176 1.00 80.94 282 ALA A N 1
ATOM 2257 C CA . ALA A 1 282 ? 7.199 -11.529 -12.613 1.00 80.94 282 ALA A CA 1
ATOM 2258 C C . ALA A 1 282 ? 8.644 -11.196 -13.022 1.00 80.94 282 ALA A C 1
ATOM 2260 O O . ALA A 1 282 ? 9.403 -10.645 -12.229 1.00 80.94 282 ALA A O 1
ATOM 2261 N N . ASN A 1 283 ? 9.033 -11.514 -14.260 1.00 80.62 283 ASN A N 1
ATOM 2262 C CA . ASN A 1 283 ? 10.312 -11.067 -14.813 1.00 80.62 283 ASN A CA 1
ATOM 2263 C C . ASN A 1 283 ? 10.119 -9.768 -15.606 1.00 80.62 283 ASN A C 1
ATOM 2265 O O . ASN A 1 283 ? 9.583 -9.779 -16.710 1.00 80.62 283 ASN A O 1
ATOM 2269 N N . LEU A 1 284 ? 10.534 -8.655 -15.015 1.00 82.81 284 LEU A N 1
ATOM 2270 C CA . LEU A 1 284 ? 10.392 -7.296 -15.537 1.00 82.81 284 LEU A CA 1
ATOM 2271 C C . LEU A 1 284 ? 11.767 -6.613 -15.666 1.00 82.81 284 LEU A C 1
ATOM 2273 O O . LEU A 1 284 ? 11.867 -5.394 -15.544 1.00 82.81 284 LEU A O 1
ATOM 2277 N N . ARG A 1 285 ? 12.845 -7.392 -15.825 1.00 77.00 285 ARG A N 1
ATOM 2278 C CA . ARG A 1 285 ? 14.225 -6.881 -15.887 1.00 77.00 285 ARG A CA 1
ATOM 2279 C C . ARG A 1 285 ? 14.711 -6.548 -17.302 1.00 77.00 285 ARG A C 1
ATOM 2281 O O . ARG A 1 285 ? 15.856 -6.157 -17.429 1.00 77.00 285 ARG A O 1
ATOM 2288 N N . GLY A 1 286 ? 13.873 -6.673 -18.331 1.00 73.19 286 GLY A N 1
ATOM 2289 C CA . GLY A 1 286 ? 14.268 -6.515 -19.740 1.00 73.19 286 GLY A CA 1
ATOM 2290 C C . GLY A 1 286 ? 15.192 -7.623 -20.254 1.00 73.19 286 GLY A C 1
ATOM 2291 O O . GLY A 1 286 ? 15.489 -8.588 -19.544 1.00 73.19 286 GLY A O 1
ATOM 2292 N N . ASP A 1 287 ? 15.629 -7.511 -21.511 1.00 71.81 287 ASP A N 1
ATOM 2293 C CA . ASP A 1 287 ? 16.388 -8.571 -22.200 1.00 71.81 287 ASP A CA 1
ATOM 2294 C C . ASP A 1 287 ? 17.775 -8.845 -21.590 1.00 71.81 287 ASP A C 1
ATOM 2296 O O . ASP A 1 287 ? 18.205 -9.996 -21.523 1.00 71.81 287 ASP A O 1
ATOM 2300 N N . HIS A 1 288 ? 18.467 -7.820 -21.078 1.00 70.38 288 HIS A N 1
ATOM 2301 C CA . HIS A 1 288 ? 19.845 -7.937 -20.569 1.00 70.38 288 HIS A CA 1
ATOM 2302 C C . HIS A 1 288 ? 19.966 -8.794 -19.304 1.00 70.38 288 HIS A C 1
ATOM 2304 O O . HIS A 1 288 ? 21.039 -9.317 -19.010 1.00 70.38 288 HIS A O 1
ATOM 2310 N N . LYS A 1 289 ? 18.870 -8.961 -18.558 1.00 72.06 289 LYS A N 1
ATOM 2311 C CA . LYS A 1 289 ? 18.782 -9.818 -17.365 1.00 72.06 289 LYS A CA 1
ATOM 2312 C C . LYS A 1 289 ? 17.647 -10.841 -17.492 1.00 72.06 289 LYS A C 1
ATOM 2314 O O . LYS A 1 289 ? 17.120 -11.305 -16.477 1.00 72.06 289 LYS A O 1
ATOM 2319 N N . LYS A 1 290 ? 17.291 -11.231 -18.724 1.00 67.06 290 LYS A N 1
ATOM 2320 C CA . LYS A 1 290 ? 16.156 -12.126 -18.997 1.00 67.06 290 LYS A CA 1
ATOM 2321 C C . LYS A 1 290 ? 16.256 -13.496 -18.328 1.00 67.06 290 LYS A C 1
ATOM 2323 O O . LYS A 1 290 ? 15.250 -14.017 -17.858 1.00 67.06 290 LYS A O 1
ATOM 2328 N N . ASP A 1 291 ? 17.463 -14.043 -18.222 1.00 67.88 291 ASP A N 1
ATOM 2329 C CA . ASP A 1 291 ? 17.711 -15.346 -17.591 1.00 67.88 291 ASP A CA 1
ATOM 2330 C C . ASP A 1 291 ? 17.894 -15.239 -16.065 1.00 67.88 291 ASP A C 1
ATOM 2332 O O . ASP A 1 291 ? 18.122 -16.236 -15.378 1.00 67.88 291 ASP A O 1
ATOM 2336 N N . GLY A 1 292 ? 17.802 -14.021 -15.521 1.00 68.88 292 GLY A N 1
ATOM 2337 C CA . GLY A 1 292 ? 17.897 -13.753 -14.095 1.00 68.88 292 GLY A CA 1
ATOM 2338 C C . GLY A 1 292 ? 16.664 -14.203 -13.311 1.00 68.88 292 GLY A C 1
ATOM 2339 O O . GLY A 1 292 ? 15.613 -14.544 -13.855 1.00 68.88 292 GLY A O 1
ATOM 2340 N N . ASP A 1 293 ? 16.783 -14.180 -11.983 1.00 70.25 293 ASP A N 1
ATOM 2341 C CA . ASP A 1 293 ? 15.637 -14.451 -11.118 1.00 70.25 293 ASP A CA 1
ATOM 2342 C C . ASP A 1 293 ? 14.521 -13.402 -11.293 1.00 70.25 293 ASP A C 1
ATOM 2344 O O . ASP A 1 293 ? 14.820 -12.230 -11.549 1.00 70.25 293 ASP A O 1
ATOM 2348 N N . PRO A 1 294 ? 13.240 -13.797 -11.094 1.00 73.69 294 PRO A N 1
ATOM 2349 C CA . PRO A 1 294 ? 12.110 -12.880 -11.179 1.00 73.69 294 PRO A CA 1
ATOM 2350 C C . PRO A 1 294 ? 12.294 -11.660 -10.280 1.00 73.69 294 PRO A C 1
ATOM 2352 O O . PRO A 1 294 ? 12.800 -11.770 -9.159 1.00 73.69 294 PRO A O 1
ATOM 2355 N N . GLY A 1 295 ? 11.841 -10.521 -10.776 1.00 78.00 295 GLY A N 1
ATOM 2356 C CA . GLY A 1 295 ? 12.057 -9.205 -10.213 1.00 78.00 295 GLY A CA 1
ATOM 2357 C C . GLY A 1 295 ? 11.970 -8.157 -11.312 1.00 78.00 295 GLY A C 1
ATOM 2358 O O . GLY A 1 295 ? 11.636 -8.444 -12.459 1.00 78.00 295 GLY A O 1
ATOM 2359 N N . TYR A 1 296 ? 12.327 -6.935 -10.963 1.00 80.81 296 TYR A N 1
ATOM 2360 C CA . TYR A 1 296 ? 12.431 -5.821 -11.890 1.00 80.81 296 TYR A CA 1
ATOM 2361 C C . TYR A 1 296 ? 13.761 -5.120 -11.667 1.00 80.81 296 TYR A C 1
ATOM 2363 O O . TYR A 1 296 ? 14.439 -5.371 -10.666 1.00 80.81 296 TYR A O 1
ATOM 2371 N N . ASP A 1 297 ? 14.141 -4.302 -12.634 1.00 77.00 297 ASP A N 1
ATOM 2372 C CA . ASP A 1 297 ? 15.384 -3.557 -12.589 1.00 77.00 297 ASP A CA 1
ATOM 2373 C C . ASP A 1 297 ? 15.064 -2.084 -12.344 1.00 77.00 297 ASP A C 1
ATOM 2375 O O . ASP A 1 297 ? 14.469 -1.412 -13.195 1.00 77.00 297 ASP A O 1
ATOM 2379 N N . GLN A 1 298 ? 15.334 -1.642 -11.113 1.00 72.75 298 GLN A N 1
ATOM 2380 C CA . GLN A 1 298 ? 15.057 -0.276 -10.670 1.00 72.75 298 GLN A CA 1
ATOM 2381 C C . GLN A 1 298 ? 15.841 0.684 -11.561 1.00 72.75 298 GLN A C 1
ATOM 2383 O O . GLN A 1 298 ? 16.975 0.406 -11.922 1.00 72.75 298 GLN A O 1
ATOM 2388 N N . ASP A 1 299 ? 15.203 1.770 -11.985 1.00 70.00 299 ASP A N 1
ATOM 2389 C CA . ASP A 1 299 ? 15.747 2.711 -12.964 1.00 70.00 299 ASP A CA 1
ATOM 2390 C C . ASP A 1 299 ? 16.104 2.186 -14.361 1.00 70.00 299 ASP A C 1
ATOM 2392 O O . ASP A 1 299 ? 16.437 3.026 -15.198 1.00 70.00 299 ASP A O 1
ATOM 2396 N N . GLU A 1 300 ? 15.995 0.891 -14.681 1.00 75.56 300 GLU A N 1
ATOM 2397 C CA . GLU A 1 300 ? 16.463 0.420 -15.985 1.00 75.56 300 GLU A CA 1
ATOM 2398 C C . GLU A 1 300 ? 15.401 0.401 -17.084 1.00 75.56 300 GLU A C 1
ATOM 2400 O O . GLU A 1 300 ? 15.494 1.154 -18.059 1.00 75.56 300 GLU A O 1
ATOM 2405 N N . VAL A 1 301 ? 14.399 -0.462 -16.938 1.00 82.00 301 VAL A N 1
ATOM 2406 C CA . VAL A 1 301 ? 13.524 -0.824 -18.063 1.00 82.00 301 VAL A CA 1
ATOM 2407 C C . VAL A 1 301 ? 12.114 -0.293 -17.864 1.00 82.00 301 VAL A C 1
ATOM 2409 O O . VAL A 1 301 ? 11.614 0.460 -18.700 1.00 82.00 301 VAL A O 1
ATOM 2412 N N . PHE A 1 302 ? 11.495 -0.624 -16.728 1.00 85.81 302 PHE A N 1
ATOM 2413 C CA . PHE A 1 302 ? 10.106 -0.284 -16.435 1.00 85.81 302 PHE A CA 1
ATOM 2414 C C . PHE A 1 302 ? 9.954 0.369 -15.065 1.00 85.81 302 PHE A C 1
ATOM 2416 O O . PHE A 1 302 ? 10.611 0.005 -14.087 1.00 85.81 302 PHE A O 1
ATOM 2423 N N . TRP A 1 303 ? 9.000 1.291 -14.975 1.00 86.94 303 TRP A N 1
ATOM 2424 C CA . TRP A 1 303 ? 8.480 1.762 -13.697 1.00 86.94 303 TRP A CA 1
ATOM 2425 C C . TRP A 1 303 ? 7.323 0.844 -13.279 1.00 86.94 303 TRP A C 1
ATOM 2427 O O . TRP A 1 303 ? 6.322 0.796 -13.979 1.00 86.94 303 TRP A O 1
ATOM 2437 N N . VAL A 1 304 ? 7.425 0.088 -12.183 1.00 87.00 304 VAL A N 1
ATOM 2438 C CA . VAL A 1 304 ? 6.525 -1.059 -11.917 1.00 87.00 304 VAL A CA 1
ATOM 2439 C C . VAL A 1 304 ? 5.436 -0.824 -10.871 1.00 87.00 304 VAL A C 1
ATOM 2441 O O . VAL A 1 304 ? 4.553 -1.663 -10.713 1.00 87.00 304 VAL A O 1
ATOM 2444 N N . LYS A 1 305 ? 5.489 0.294 -10.141 1.00 88.31 305 LYS A N 1
ATOM 2445 C CA . LYS A 1 305 ? 4.470 0.693 -9.157 1.00 88.31 305 LYS A CA 1
ATOM 2446 C C . LYS A 1 305 ? 4.382 2.220 -9.074 1.00 88.31 305 LYS A C 1
ATOM 2448 O O . LYS A 1 305 ? 5.418 2.867 -9.152 1.00 88.31 305 LYS A O 1
ATOM 2453 N N . PRO A 1 306 ? 3.207 2.823 -8.861 1.00 86.06 306 PRO A N 1
ATOM 2454 C CA . PRO A 1 306 ? 3.071 4.259 -8.680 1.00 86.06 306 PRO A CA 1
ATOM 2455 C C . PRO A 1 306 ? 3.769 4.654 -7.386 1.00 86.06 306 PRO A C 1
ATOM 2457 O O . PRO A 1 306 ? 3.481 4.126 -6.310 1.00 86.06 306 PRO A O 1
ATOM 2460 N N . ASN A 1 307 ? 4.726 5.555 -7.504 1.00 84.62 307 ASN A N 1
ATOM 2461 C CA . ASN A 1 307 ? 5.539 5.971 -6.381 1.00 84.62 307 ASN A CA 1
ATOM 2462 C C . ASN A 1 307 ? 6.144 7.343 -6.673 1.00 84.62 307 ASN A C 1
ATOM 2464 O O . ASN A 1 307 ? 6.072 7.810 -7.811 1.00 84.62 307 ASN A O 1
ATOM 2468 N N . ILE A 1 308 ? 6.745 7.974 -5.673 1.00 82.38 308 ILE A N 1
ATOM 2469 C CA . ILE A 1 308 ? 7.708 9.046 -5.935 1.00 82.38 308 ILE A CA 1
ATOM 2470 C C . ILE A 1 308 ? 9.061 8.448 -6.335 1.00 82.38 308 ILE A C 1
ATOM 2472 O O . ILE A 1 308 ? 9.357 7.297 -6.006 1.00 82.38 308 ILE A O 1
ATOM 2476 N N . TYR A 1 309 ? 9.868 9.207 -7.074 1.00 80.56 309 TYR A N 1
ATOM 2477 C CA . TYR A 1 309 ? 11.127 8.710 -7.629 1.00 80.56 309 TYR A CA 1
ATOM 2478 C C . TYR A 1 309 ? 12.102 8.272 -6.526 1.00 80.56 309 TYR A C 1
ATOM 2480 O O . TYR A 1 309 ? 12.710 7.205 -6.633 1.00 80.56 309 TYR A O 1
ATOM 2488 N N . SER A 1 310 ? 12.205 9.063 -5.452 1.00 75.88 310 SER A N 1
ATOM 2489 C CA . SER A 1 310 ? 13.069 8.775 -4.303 1.00 75.88 310 SER A CA 1
ATOM 2490 C C . SER A 1 310 ? 12.801 7.411 -3.663 1.00 75.88 310 SER A C 1
ATOM 2492 O O . SER A 1 310 ? 13.727 6.636 -3.432 1.00 75.88 310 SER A O 1
ATOM 2494 N N . ASP A 1 311 ? 11.528 7.111 -3.415 1.00 73.75 311 ASP A N 1
ATOM 2495 C CA . ASP A 1 311 ? 11.060 5.880 -2.779 1.00 73.75 311 ASP A CA 1
ATOM 2496 C C . ASP A 1 311 ? 11.049 4.692 -3.760 1.00 73.75 311 ASP A C 1
ATOM 2498 O O . ASP A 1 311 ? 11.241 3.543 -3.365 1.00 73.75 311 ASP A O 1
ATOM 2502 N N . TYR A 1 312 ? 10.824 4.936 -5.060 1.00 69.44 312 TYR A N 1
ATOM 2503 C CA . TYR A 1 312 ? 10.786 3.884 -6.086 1.00 69.44 312 TYR A CA 1
ATOM 2504 C C . TYR A 1 312 ? 12.141 3.230 -6.319 1.00 69.44 312 TYR A C 1
ATOM 2506 O O . TYR A 1 312 ? 12.235 2.003 -6.337 1.00 69.44 312 TYR A O 1
ATOM 2514 N N . ASN A 1 313 ? 13.160 4.060 -6.505 1.00 62.12 313 ASN A N 1
ATOM 2515 C CA . ASN A 1 313 ? 14.490 3.609 -6.892 1.00 62.12 313 ASN A CA 1
ATOM 2516 C C . ASN A 1 313 ? 15.382 3.312 -5.705 1.00 62.12 313 ASN A C 1
ATOM 2518 O O . ASN A 1 313 ? 16.589 3.190 -5.884 1.00 62.12 313 ASN A O 1
ATOM 2522 N N . GLY A 1 314 ? 14.780 3.267 -4.509 1.00 53.66 314 GLY A N 1
ATOM 2523 C CA . GLY A 1 314 ? 15.511 3.154 -3.270 1.00 53.66 314 GLY A CA 1
ATOM 2524 C C . GLY A 1 314 ? 16.691 4.099 -3.317 1.00 53.66 314 GLY A C 1
ATOM 2525 O O . GLY A 1 314 ? 17.820 3.612 -3.278 1.00 53.66 314 GLY A O 1
ATOM 2526 N N . LEU A 1 315 ? 16.443 5.425 -3.437 1.00 52.22 315 LEU A N 1
ATOM 2527 C CA . LEU A 1 315 ? 17.456 6.383 -2.992 1.00 52.22 315 LEU A CA 1
ATOM 2528 C C . LEU A 1 315 ? 17.979 5.770 -1.708 1.00 52.22 315 LEU A C 1
ATOM 2530 O O . LEU A 1 315 ? 17.195 5.598 -0.771 1.00 52.22 315 LEU A O 1
ATOM 2534 N N . GLU A 1 316 ? 19.244 5.351 -1.696 1.00 42.91 316 GLU A N 1
ATOM 2535 C CA . GLU A 1 316 ? 19.909 4.931 -0.480 1.00 42.91 316 GLU A CA 1
ATOM 2536 C C . GLU A 1 316 ? 20.071 6.208 0.361 1.00 42.91 316 GLU A C 1
ATOM 2538 O O . GLU A 1 316 ? 21.170 6.629 0.704 1.00 42.91 316 GLU A O 1
ATOM 2543 N N . LEU A 1 317 ? 18.947 6.781 0.804 1.00 46.41 317 LEU A N 1
ATOM 2544 C CA . LEU A 1 317 ? 18.666 7.035 2.201 1.00 46.41 317 LEU A CA 1
ATOM 2545 C C . LEU A 1 317 ? 18.994 5.743 2.958 1.00 46.41 317 LEU A C 1
ATOM 2547 O O . LEU A 1 317 ? 18.125 5.078 3.525 1.00 46.41 317 LEU A O 1
ATOM 2551 N N . GLY A 1 318 ? 20.266 5.341 2.933 1.00 39.41 318 GLY A N 1
ATOM 2552 C CA . GLY A 1 318 ? 20.766 4.277 3.756 1.00 39.41 318 GLY A CA 1
ATOM 2553 C C . GLY A 1 318 ? 20.375 4.621 5.181 1.00 39.41 318 GLY A C 1
ATOM 2554 O O . GLY A 1 318 ? 20.030 5.761 5.507 1.00 39.41 318 GLY A O 1
ATOM 2555 N N . LEU A 1 319 ? 20.468 3.633 6.053 1.00 39.56 319 LEU A N 1
ATOM 2556 C CA . LEU A 1 319 ? 20.151 3.685 7.481 1.00 39.56 319 LEU A CA 1
ATOM 2557 C C . LEU A 1 319 ? 20.643 4.922 8.283 1.00 39.56 319 LEU A C 1
ATOM 2559 O O . LEU A 1 319 ? 20.327 5.038 9.462 1.00 39.56 319 LEU A O 1
ATOM 2563 N N . LYS A 1 320 ? 21.393 5.850 7.676 1.00 51.47 320 LYS A N 1
ATOM 2564 C CA . LYS A 1 320 ? 22.033 7.032 8.253 1.00 51.47 320 LYS A CA 1
ATOM 2565 C C . LYS A 1 320 ? 21.501 8.398 7.780 1.00 51.47 320 LYS A C 1
ATOM 2567 O O . LYS A 1 320 ? 22.036 9.398 8.255 1.00 51.47 320 LYS A O 1
ATOM 2572 N N . GLN A 1 321 ? 20.523 8.503 6.870 1.00 67.38 321 GLN A N 1
ATOM 2573 C CA . GLN A 1 321 ? 20.021 9.822 6.435 1.00 67.38 321 GLN A CA 1
ATOM 2574 C C . GLN A 1 321 ? 18.659 10.180 7.031 1.00 67.38 321 GLN A C 1
ATOM 2576 O O . GLN A 1 321 ? 17.628 9.605 6.693 1.00 67.38 321 GLN A O 1
ATOM 2581 N N . SER A 1 322 ? 18.678 11.182 7.910 1.00 80.44 322 SER A N 1
ATOM 2582 C CA . SER A 1 322 ? 17.482 11.787 8.485 1.00 80.44 322 SER A CA 1
ATOM 2583 C C . SER A 1 322 ? 16.863 12.798 7.523 1.00 80.44 322 SER A C 1
ATOM 2585 O O . SER A 1 322 ? 17.556 13.640 6.949 1.00 80.44 322 SER A O 1
ATOM 2587 N N . SER A 1 323 ? 15.543 12.747 7.410 1.00 87.88 323 SER A N 1
ATOM 2588 C CA . SER A 1 323 ? 14.717 13.791 6.812 1.00 87.88 323 SER A CA 1
ATOM 2589 C C . SER A 1 323 ? 14.204 14.741 7.894 1.00 87.88 323 SER A C 1
ATOM 2591 O O . SER A 1 323 ? 14.031 14.344 9.050 1.00 87.88 323 SER A O 1
ATOM 2593 N N . ILE A 1 324 ? 13.972 15.996 7.516 1.00 93.38 324 ILE A N 1
ATOM 2594 C CA . ILE A 1 324 ? 13.134 16.927 8.275 1.00 93.38 324 ILE A CA 1
ATOM 2595 C C . ILE A 1 324 ? 11.824 17.039 7.511 1.00 93.38 324 ILE A C 1
ATOM 2597 O O . ILE A 1 324 ? 11.843 17.457 6.354 1.00 93.38 324 ILE A O 1
ATOM 2601 N N . ASN A 1 325 ? 10.710 16.696 8.150 1.00 95.38 325 ASN A N 1
ATOM 2602 C CA . ASN A 1 325 ? 9.379 16.833 7.571 1.00 95.38 325 ASN A CA 1
ATOM 2603 C C . ASN A 1 325 ? 8.568 17.849 8.368 1.00 95.38 325 ASN A C 1
ATOM 2605 O O . ASN A 1 325 ? 8.613 17.867 9.595 1.00 95.38 325 ASN A O 1
ATOM 2609 N N . TYR A 1 326 ? 7.800 18.666 7.664 1.00 97.69 326 TYR A N 1
ATOM 2610 C CA . TYR A 1 326 ? 6.771 19.523 8.225 1.00 97.69 326 TYR A CA 1
ATOM 2611 C C . TYR A 1 326 ? 5.440 19.198 7.556 1.00 97.69 326 TYR A C 1
ATOM 2613 O O . TYR A 1 326 ? 5.370 19.106 6.331 1.00 97.69 326 TYR A O 1
ATOM 2621 N N . ILE A 1 327 ? 4.388 19.036 8.352 1.00 97.38 327 ILE A N 1
ATOM 2622 C CA . ILE A 1 327 ? 3.020 18.815 7.883 1.00 97.38 327 ILE A CA 1
ATOM 2623 C C . ILE A 1 327 ? 2.142 19.840 8.591 1.00 97.38 327 ILE A C 1
ATOM 2625 O O . ILE A 1 327 ? 2.105 19.871 9.820 1.00 97.38 327 ILE A O 1
ATOM 2629 N N . SER A 1 328 ? 1.457 20.692 7.836 1.00 97.25 328 SER A N 1
ATOM 2630 C CA . SER A 1 328 ? 0.566 21.700 8.403 1.00 97.25 328 SER A CA 1
ATOM 2631 C C . SER A 1 328 ? -0.692 21.057 9.007 1.00 97.25 328 SER A C 1
ATOM 2633 O O . SER A 1 328 ? -1.058 19.931 8.645 1.00 97.25 328 SER A O 1
ATOM 2635 N N . PRO A 1 329 ? -1.425 21.771 9.877 1.00 95.06 329 PRO A N 1
ATOM 2636 C CA . PRO A 1 329 ? -2.820 21.442 10.128 1.00 95.06 329 PRO A CA 1
ATOM 2637 C C . PRO A 1 329 ? -3.636 21.557 8.837 1.00 95.06 329 PRO A C 1
ATOM 2639 O O . PRO A 1 329 ? -3.191 22.153 7.848 1.00 95.06 329 PRO A O 1
ATOM 2642 N N . GLU A 1 330 ? -4.849 21.018 8.867 1.00 94.12 330 GLU A N 1
ATOM 2643 C CA . GLU A 1 330 ? -5.834 21.274 7.821 1.00 94.12 330 GLU A CA 1
ATOM 2644 C C . GLU A 1 330 ? -6.392 22.698 7.984 1.00 94.12 330 GLU A C 1
ATOM 2646 O O . GLU A 1 330 ? -7.000 23.028 9.001 1.00 94.12 330 GLU A O 1
ATOM 2651 N N . ILE A 1 331 ? -6.176 23.554 6.984 1.00 93.19 331 ILE A N 1
ATOM 2652 C CA . ILE A 1 331 ? -6.636 24.947 6.954 1.00 93.19 331 ILE A CA 1
ATOM 2653 C C . ILE A 1 331 ? -7.554 25.104 5.745 1.00 93.19 331 ILE A C 1
ATOM 2655 O O . ILE A 1 331 ? -7.112 24.948 4.610 1.00 93.19 331 ILE A O 1
ATOM 2659 N N . TYR A 1 332 ? -8.838 25.400 5.972 1.00 93.06 332 TYR A N 1
ATOM 2660 C CA . TYR A 1 332 ? -9.856 25.461 4.910 1.00 93.06 332 TYR A CA 1
ATOM 2661 C C . TYR A 1 332 ? -9.807 24.247 3.974 1.00 93.06 332 TYR A C 1
ATOM 2663 O O . TYR A 1 332 ? -9.825 24.399 2.753 1.00 93.06 332 TYR A O 1
ATOM 2671 N N . ASN A 1 333 ? -9.718 23.047 4.558 1.00 95.88 333 ASN A N 1
ATOM 2672 C CA . ASN A 1 333 ? -9.620 21.768 3.854 1.00 95.88 333 ASN A CA 1
ATOM 2673 C C . ASN A 1 333 ? -8.312 21.518 3.085 1.00 95.88 333 ASN A C 1
ATOM 2675 O O . ASN A 1 333 ? -8.200 20.493 2.411 1.00 95.88 333 ASN A O 1
ATOM 2679 N N . PHE A 1 334 ? -7.331 22.418 3.173 1.00 96.75 334 PHE A N 1
ATOM 2680 C CA . PHE A 1 334 ? -6.000 22.228 2.607 1.00 96.75 334 PHE A CA 1
ATOM 2681 C C . PHE A 1 334 ? -5.013 21.746 3.659 1.00 96.75 334 PHE A C 1
ATOM 2683 O O . PHE A 1 334 ? -4.980 22.265 4.772 1.00 96.75 334 PHE A O 1
ATOM 2690 N N . GLN A 1 335 ? -4.142 20.822 3.270 1.00 97.38 335 GLN A N 1
ATOM 2691 C CA . GLN A 1 335 ? -2.975 20.443 4.052 1.00 97.38 335 GLN A CA 1
ATOM 2692 C C . GLN A 1 335 ? -1.726 20.548 3.185 1.00 97.38 335 GLN A C 1
ATOM 2694 O O . GLN A 1 335 ? -1.665 20.008 2.079 1.00 97.38 335 GLN A O 1
ATOM 2699 N N . LEU A 1 336 ? -0.729 21.246 3.710 1.00 97.69 336 LEU A N 1
ATOM 2700 C CA . LEU A 1 336 ? 0.584 21.409 3.113 1.00 97.69 336 LEU A CA 1
ATOM 2701 C C . LEU A 1 336 ? 1.577 20.515 3.831 1.00 97.69 336 LEU A C 1
ATOM 2703 O O . LEU A 1 336 ? 1.484 20.294 5.039 1.00 97.69 336 LEU A O 1
ATOM 2707 N N . GLY A 1 337 ? 2.601 20.080 3.121 1.00 97.69 337 GLY A N 1
ATOM 2708 C CA . GLY A 1 337 ? 3.787 19.627 3.807 1.00 97.69 337 GLY A CA 1
ATOM 2709 C C . GLY A 1 337 ? 5.027 19.645 2.939 1.00 97.69 337 GLY A C 1
ATOM 2710 O O . GLY A 1 337 ? 4.978 19.740 1.713 1.00 97.69 337 GLY A O 1
ATOM 2711 N N . PHE A 1 338 ? 6.151 19.595 3.633 1.00 97.56 338 PHE A N 1
ATOM 2712 C CA . PHE A 1 338 ? 7.474 19.821 3.092 1.00 97.56 338 PHE A CA 1
ATOM 2713 C C . PHE A 1 338 ? 8.448 18.842 3.726 1.00 97.56 338 PHE A C 1
ATOM 2715 O O . PHE A 1 338 ? 8.397 18.602 4.930 1.00 97.56 338 PHE A O 1
ATOM 2722 N N . SER A 1 339 ? 9.363 18.323 2.922 1.00 94.56 339 SER A N 1
ATOM 2723 C CA . SER A 1 339 ? 10.470 17.496 3.372 1.00 94.56 339 SER A CA 1
ATOM 2724 C C . SER A 1 339 ? 11.783 18.038 2.855 1.00 94.56 339 SER A C 1
ATOM 2726 O O . SER A 1 339 ? 11.883 18.486 1.711 1.00 94.56 339 SER A O 1
ATOM 2728 N N . TYR A 1 340 ? 12.806 17.924 3.687 1.00 91.69 340 TYR A N 1
ATOM 2729 C CA . TYR A 1 340 ? 14.174 18.248 3.337 1.00 91.69 340 TYR A CA 1
ATOM 2730 C C . TYR A 1 340 ? 15.103 17.099 3.718 1.00 91.69 340 TYR A C 1
ATOM 2732 O O . TYR A 1 340 ? 15.092 16.634 4.860 1.00 91.69 340 TYR A O 1
ATOM 2740 N N . VAL A 1 341 ? 15.933 16.675 2.765 1.00 87.81 341 VAL A N 1
ATOM 2741 C CA . VAL A 1 341 ? 16.981 15.673 2.976 1.00 87.81 341 VAL A CA 1
ATOM 2742 C C . VAL A 1 341 ? 18.351 16.284 2.656 1.00 87.81 341 VAL A C 1
ATOM 2744 O O . VAL A 1 341 ? 18.606 16.642 1.499 1.00 87.81 341 VAL A O 1
ATOM 2747 N N . PRO A 1 342 ? 19.267 16.372 3.638 1.00 82.81 342 PRO A N 1
ATOM 2748 C CA . PRO A 1 342 ? 20.621 16.879 3.423 1.00 82.81 342 PRO A CA 1
ATOM 2749 C C . PRO A 1 342 ? 21.464 15.996 2.483 1.00 82.81 342 PRO A C 1
ATOM 2751 O O . PRO A 1 342 ? 21.568 14.784 2.669 1.00 82.81 342 PRO A O 1
ATOM 2754 N N . GLY A 1 343 ? 22.151 16.624 1.526 1.00 66.56 343 GLY A N 1
ATOM 2755 C CA . GLY A 1 343 ? 22.776 15.974 0.368 1.00 66.56 343 GLY A CA 1
ATOM 2756 C C . GLY A 1 343 ? 24.050 15.153 0.552 1.00 66.56 343 GLY A C 1
ATOM 2757 O O . GLY A 1 343 ? 24.632 14.751 -0.449 1.00 66.56 343 GLY A O 1
ATOM 2758 N N . LYS A 1 344 ? 24.534 14.891 1.775 1.00 59.75 344 LYS A N 1
ATOM 2759 C CA . LYS A 1 344 ? 25.848 14.235 1.942 1.00 59.75 344 LYS A CA 1
ATOM 2760 C C . LYS A 1 344 ? 25.927 12.806 1.373 1.00 59.75 344 LYS A C 1
ATOM 2762 O O . LYS A 1 344 ? 27.045 12.389 1.120 1.00 59.75 344 LYS A O 1
ATOM 2767 N N . ASN A 1 345 ? 24.808 12.112 1.112 1.00 54.31 345 ASN A N 1
ATOM 2768 C CA . ASN A 1 345 ? 24.769 10.764 0.511 1.00 54.31 345 ASN A CA 1
ATOM 2769 C C . ASN A 1 345 ? 23.547 10.512 -0.420 1.00 54.31 345 ASN A C 1
ATOM 2771 O O . ASN A 1 345 ? 23.144 9.370 -0.601 1.00 54.31 345 ASN A O 1
ATOM 2775 N N . ASN A 1 346 ? 22.928 11.537 -1.023 1.00 59.34 346 ASN A N 1
ATOM 2776 C CA . ASN A 1 346 ? 21.662 11.371 -1.770 1.00 59.34 346 ASN A CA 1
ATOM 2777 C C . ASN A 1 346 ? 21.846 10.821 -3.208 1.00 59.34 346 ASN A C 1
ATOM 2779 O O . ASN A 1 346 ? 21.519 11.534 -4.144 1.00 59.34 346 ASN A O 1
ATOM 2783 N N . LEU A 1 347 ? 22.369 9.607 -3.439 1.00 58.88 347 LEU A N 1
ATOM 2784 C CA . LEU A 1 347 ? 22.586 9.042 -4.800 1.00 58.88 347 LEU A CA 1
ATOM 2785 C C . LEU A 1 347 ? 23.197 10.047 -5.801 1.00 58.88 347 LEU A C 1
ATOM 2787 O O . LEU A 1 347 ? 22.638 10.291 -6.864 1.00 58.88 347 LEU A O 1
ATOM 2791 N N . GLN A 1 348 ? 24.314 10.692 -5.447 1.00 65.50 348 GLN A N 1
ATOM 2792 C CA . GLN A 1 348 ? 24.939 11.734 -6.283 1.00 65.50 348 GLN A CA 1
ATOM 2793 C C . GLN A 1 348 ? 24.019 12.928 -6.603 1.00 65.50 348 GLN A C 1
ATOM 2795 O O . GLN A 1 348 ? 24.287 13.685 -7.527 1.00 65.50 348 GLN A O 1
ATOM 2800 N N . TYR A 1 349 ? 22.952 13.139 -5.842 1.00 73.12 349 TYR A N 1
ATOM 2801 C CA . TYR A 1 349 ? 22.223 14.394 -5.774 1.00 73.12 349 TYR A CA 1
ATOM 2802 C C . TYR A 1 349 ? 22.711 15.214 -4.582 1.00 73.12 349 TYR A C 1
ATOM 2804 O O . TYR A 1 349 ? 23.263 14.705 -3.607 1.00 73.12 349 TYR A O 1
ATOM 2812 N N . SER A 1 350 ? 22.519 16.522 -4.684 1.00 77.19 350 SER A N 1
ATOM 2813 C CA . SER A 1 350 ? 22.716 17.474 -3.597 1.00 77.19 350 SER A CA 1
ATOM 2814 C C . SER A 1 350 ? 21.569 17.351 -2.577 1.00 77.19 350 SER A C 1
ATOM 2816 O O . SER A 1 350 ? 21.176 16.255 -2.179 1.00 77.19 350 SER A O 1
ATOM 2818 N N . ASN A 1 351 ? 21.007 18.467 -2.124 1.00 85.81 351 ASN A N 1
ATOM 2819 C CA . ASN A 1 351 ? 19.858 18.436 -1.231 1.00 85.81 351 ASN A CA 1
ATOM 2820 C C . ASN A 1 351 ? 18.600 18.032 -2.004 1.00 85.81 351 ASN A C 1
ATOM 2822 O O . ASN A 1 351 ? 18.387 18.497 -3.127 1.00 85.81 351 ASN A O 1
ATOM 2826 N N . LEU A 1 352 ? 17.764 17.203 -1.381 1.00 86.94 352 LEU A N 1
ATOM 2827 C CA . LEU A 1 352 ? 16.452 16.847 -1.906 1.00 86.94 352 LEU A CA 1
ATOM 2828 C C . LEU A 1 352 ? 15.389 17.626 -1.142 1.00 86.94 352 LEU A C 1
ATOM 2830 O O . LEU A 1 352 ? 15.384 17.657 0.091 1.00 86.94 352 LEU A O 1
ATOM 2834 N N . ILE A 1 353 ? 14.494 18.253 -1.895 1.00 92.19 353 ILE A N 1
ATOM 2835 C CA . ILE A 1 353 ? 13.298 18.905 -1.378 1.00 92.19 353 ILE A CA 1
ATOM 2836 C C . ILE A 1 353 ? 12.103 18.146 -1.930 1.00 92.19 353 ILE A C 1
ATOM 2838 O O . ILE A 1 353 ? 12.037 17.876 -3.130 1.00 92.19 353 ILE A O 1
AT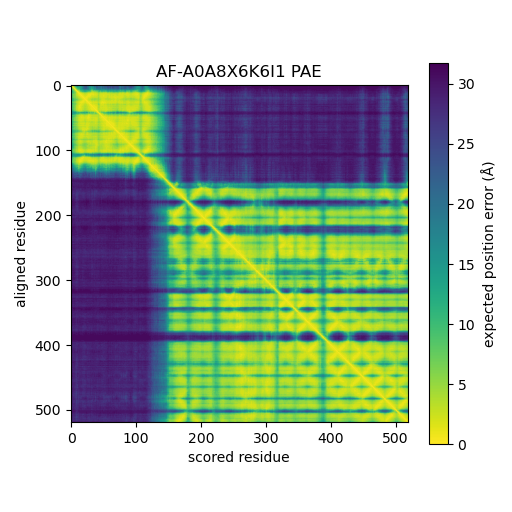OM 2842 N N . ALA A 1 354 ? 11.153 17.831 -1.062 1.00 93.19 354 ALA A N 1
ATOM 2843 C CA . ALA A 1 354 ? 9.873 17.296 -1.478 1.00 93.19 354 ALA A CA 1
ATOM 2844 C C . ALA A 1 354 ? 8.734 18.110 -0.876 1.00 93.19 354 ALA A C 1
ATOM 2846 O O . ALA A 1 354 ? 8.868 18.676 0.209 1.00 93.19 354 ALA A O 1
ATOM 2847 N N . ALA A 1 355 ? 7.620 18.187 -1.588 1.00 97.38 355 ALA A N 1
ATOM 2848 C CA . ALA A 1 355 ? 6.450 18.923 -1.144 1.00 97.38 355 ALA A CA 1
ATOM 2849 C C . ALA A 1 355 ? 5.168 18.183 -1.515 1.00 97.38 355 ALA A C 1
ATOM 2851 O O . ALA A 1 355 ? 5.131 17.396 -2.467 1.00 97.38 355 ALA A O 1
ATOM 2852 N N . GLY A 1 356 ? 4.115 18.461 -0.758 1.00 97.69 356 GLY A N 1
ATOM 2853 C CA . GLY A 1 356 ? 2.771 17.979 -1.015 1.00 97.69 356 GLY A CA 1
ATOM 2854 C C . GLY A 1 356 ? 1.739 19.039 -0.657 1.00 97.69 356 GLY A C 1
ATOM 2855 O O . GLY A 1 356 ? 1.884 19.765 0.326 1.00 97.69 356 GLY A O 1
ATOM 2856 N N . LEU A 1 357 ? 0.697 19.118 -1.474 1.00 98.06 357 LEU A N 1
ATOM 2857 C CA . LEU A 1 357 ? -0.521 19.864 -1.204 1.00 98.06 357 LEU A CA 1
ATOM 2858 C C . LEU A 1 357 ? -1.683 18.896 -1.380 1.00 98.06 357 LEU A C 1
ATOM 2860 O O . LEU A 1 357 ? -1.861 18.347 -2.466 1.00 98.06 357 LEU A O 1
ATOM 2864 N N . SER A 1 358 ? -2.479 18.708 -0.335 1.00 97.94 358 SER A N 1
ATOM 2865 C CA . SER A 1 358 ? -3.716 17.937 -0.407 1.00 97.94 358 SER A CA 1
ATOM 2866 C C . SER A 1 358 ? -4.926 18.805 -0.089 1.00 97.94 358 SER A C 1
ATOM 2868 O O . SER A 1 358 ? -4.831 19.795 0.636 1.00 97.94 358 SER A O 1
ATOM 2870 N N . TYR A 1 359 ? -6.059 18.441 -0.677 1.00 97.81 359 TYR A N 1
ATOM 2871 C CA . TYR A 1 359 ? -7.347 19.072 -0.456 1.00 97.81 359 TYR A CA 1
ATOM 2872 C C . TYR A 1 359 ? -8.420 18.003 -0.294 1.00 97.81 359 TYR A C 1
ATOM 2874 O O . TYR A 1 359 ? -8.514 17.089 -1.120 1.00 97.81 359 TYR A O 1
ATOM 2882 N N . LYS A 1 360 ? -9.242 18.127 0.747 1.00 96.62 360 LYS A N 1
ATOM 2883 C CA . LYS A 1 360 ? -10.319 17.181 1.055 1.00 96.62 360 LYS A CA 1
ATOM 2884 C C . LYS A 1 360 ? -11.652 17.899 1.178 1.00 96.62 360 LYS A C 1
ATOM 2886 O O . LYS A 1 360 ? -11.812 18.768 2.018 1.00 96.62 360 LYS A O 1
ATOM 2891 N N . ASN A 1 361 ? -12.651 17.505 0.406 1.00 95.75 361 ASN A N 1
ATOM 2892 C CA . ASN A 1 361 ? -13.993 18.064 0.553 1.00 95.75 361 ASN A CA 1
ATOM 2893 C C . ASN A 1 361 ? -15.041 16.977 0.326 1.00 95.75 361 ASN A C 1
ATOM 2895 O O . ASN A 1 361 ? -14.737 15.913 -0.207 1.00 95.75 361 ASN A O 1
ATOM 2899 N N . GLY A 1 362 ? -16.273 17.206 0.750 1.00 94.19 362 GLY A N 1
ATOM 2900 C CA . GLY A 1 362 ? -17.341 16.235 0.606 1.00 94.19 362 GLY A CA 1
ATOM 2901 C C . GLY A 1 362 ? -18.711 16.861 0.755 1.00 94.19 362 GLY A C 1
ATOM 2902 O O . GLY A 1 362 ? -18.872 17.925 1.345 1.00 94.19 362 GLY A O 1
ATOM 2903 N N . LEU A 1 363 ? -19.695 16.173 0.189 1.00 89.12 363 LEU A N 1
ATOM 2904 C CA . LEU A 1 363 ? -21.106 16.467 0.412 1.00 89.12 363 LEU A CA 1
ATOM 2905 C C . LEU A 1 363 ? -21.589 15.815 1.713 1.00 89.12 363 LEU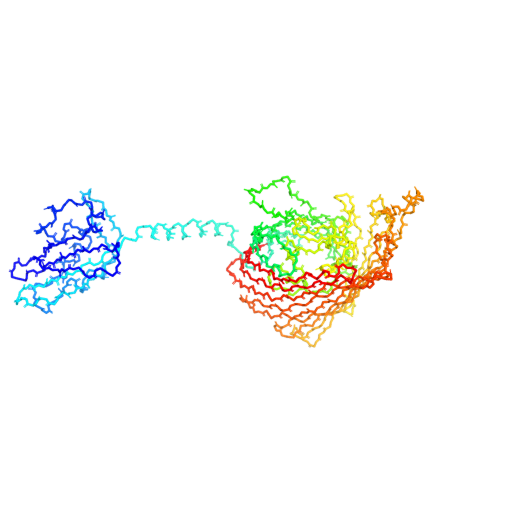 A C 1
ATOM 2907 O O . LEU A 1 363 ? -22.489 16.333 2.367 1.00 89.12 363 LEU A O 1
ATOM 2911 N N . SER A 1 364 ? -20.995 14.674 2.068 1.00 91.50 364 SER A N 1
ATOM 2912 C CA . SER A 1 364 ? -21.312 13.878 3.251 1.00 91.50 364 SER A CA 1
ATOM 2913 C C . SER A 1 364 ? -20.134 12.971 3.625 1.00 91.50 364 SER A C 1
ATOM 2915 O O . SER A 1 364 ? -19.145 12.870 2.893 1.00 91.50 364 SER A O 1
ATOM 2917 N N . ASP A 1 365 ? -20.250 12.261 4.747 1.00 85.88 365 ASP A N 1
ATOM 2918 C CA . ASP A 1 365 ? -19.257 11.260 5.163 1.00 85.88 365 ASP A CA 1
ATOM 2919 C C . ASP A 1 365 ? -19.146 10.088 4.173 1.00 85.88 365 ASP A C 1
ATOM 2921 O O . ASP A 1 365 ? -18.081 9.473 4.027 1.00 85.88 365 ASP A O 1
ATOM 2925 N N . ASP A 1 366 ? -20.224 9.818 3.439 1.00 89.88 366 ASP A N 1
ATOM 2926 C CA . ASP A 1 366 ? -20.299 8.768 2.423 1.00 89.88 366 ASP A CA 1
ATOM 2927 C C . ASP A 1 366 ? -19.861 9.247 1.041 1.00 89.88 366 ASP A C 1
ATOM 2929 O O . ASP A 1 366 ? -19.397 8.443 0.236 1.00 89.88 366 ASP A O 1
ATOM 2933 N N . ILE A 1 367 ? -19.970 10.548 0.760 1.00 93.44 367 ILE A N 1
ATOM 2934 C CA . ILE A 1 367 ? -19.607 11.136 -0.530 1.00 93.44 367 ILE A CA 1
ATOM 2935 C C . ILE A 1 367 ? -18.583 12.241 -0.306 1.00 93.44 367 ILE A C 1
ATOM 2937 O O . ILE A 1 367 ? -18.922 13.396 -0.028 1.00 93.44 367 ILE A O 1
ATOM 2941 N N . ASN A 1 368 ? -17.313 11.888 -0.474 1.00 96.56 368 ASN A N 1
ATOM 2942 C CA . ASN A 1 368 ? -16.210 12.830 -0.364 1.00 96.56 368 ASN A CA 1
ATOM 2943 C C . ASN A 1 368 ? -15.136 12.575 -1.415 1.00 96.56 368 ASN A C 1
ATOM 2945 O O . ASN A 1 368 ? -15.076 11.525 -2.049 1.00 96.56 368 ASN A O 1
ATOM 2949 N N . PHE A 1 369 ? -14.284 13.569 -1.609 1.00 96.62 369 PHE A N 1
ATOM 2950 C CA . PHE A 1 369 ? -13.105 13.455 -2.431 1.00 96.62 369 PHE A CA 1
ATOM 2951 C C . PHE A 1 369 ? -11.880 13.984 -1.708 1.00 96.62 369 PHE A C 1
ATOM 2953 O O . PHE A 1 369 ? -11.941 14.845 -0.830 1.00 96.62 369 PHE A O 1
ATOM 2960 N N . THR A 1 370 ? -10.734 13.451 -2.094 1.00 97.75 370 THR A N 1
ATOM 2961 C CA . THR A 1 370 ? -9.428 13.939 -1.679 1.00 97.75 370 THR A CA 1
ATOM 2962 C C . THR A 1 370 ? -8.558 14.013 -2.915 1.00 97.75 370 THR A C 1
ATOM 2964 O O . THR A 1 370 ? -8.469 13.047 -3.667 1.00 97.75 370 THR A O 1
ATOM 2967 N N . THR A 1 371 ? -7.925 15.150 -3.143 1.00 98.19 371 THR A N 1
ATOM 2968 C CA . THR A 1 371 ? -6.963 15.325 -4.227 1.00 98.19 371 THR A CA 1
ATOM 2969 C C . THR A 1 371 ? -5.628 15.753 -3.646 1.00 98.19 371 THR A C 1
ATOM 2971 O O . THR A 1 371 ? -5.593 16.449 -2.634 1.00 98.19 371 THR A O 1
ATOM 2974 N N . ALA A 1 372 ? -4.534 15.345 -4.276 1.00 98.12 372 ALA A N 1
ATOM 2975 C CA . ALA A 1 372 ? -3.196 15.745 -3.878 1.00 98.12 372 ALA A CA 1
ATOM 2976 C C . ALA A 1 372 ? -2.317 16.019 -5.097 1.00 98.12 372 ALA A C 1
ATOM 2978 O O . ALA A 1 372 ? -2.409 15.324 -6.110 1.00 98.12 372 ALA A O 1
ATOM 2979 N N . LEU A 1 373 ? -1.462 17.028 -4.970 1.00 98.06 373 LEU A N 1
ATOM 2980 C CA . LEU A 1 373 ? -0.335 17.284 -5.854 1.00 98.06 373 LEU A CA 1
ATOM 2981 C C . LEU A 1 373 ? 0.936 17.143 -5.021 1.00 98.06 373 LEU A C 1
ATOM 2983 O O . LEU A 1 373 ? 1.095 17.831 -4.011 1.00 98.06 373 LEU A O 1
ATOM 2987 N N . THR A 1 374 ? 1.836 16.261 -5.430 1.00 96.94 374 THR A N 1
ATOM 2988 C CA . THR A 1 374 ? 3.120 16.060 -4.757 1.00 96.94 374 THR A CA 1
ATOM 2989 C C . THR A 1 374 ? 4.267 16.178 -5.741 1.00 96.94 374 THR A C 1
ATOM 2991 O O . THR A 1 374 ? 4.089 16.011 -6.947 1.00 96.94 374 THR A O 1
ATOM 2994 N N . GLY A 1 375 ? 5.459 16.493 -5.246 1.00 95.06 375 GLY A N 1
ATOM 2995 C CA . GLY A 1 375 ? 6.630 16.585 -6.100 1.00 95.06 375 GLY A CA 1
ATOM 2996 C C . GLY A 1 375 ? 7.944 16.549 -5.348 1.00 95.06 375 GLY A C 1
ATOM 2997 O O . GLY A 1 375 ? 7.998 16.738 -4.132 1.00 95.06 375 GLY A O 1
ATOM 2998 N N . GLU A 1 376 ? 9.000 16.286 -6.106 1.00 91.81 376 GLU A N 1
ATOM 2999 C CA . GLU A 1 376 ? 10.369 16.177 -5.632 1.00 91.81 376 GLU A CA 1
ATOM 3000 C C . GLU A 1 376 ? 11.323 16.904 -6.562 1.00 91.81 376 GLU A C 1
ATOM 3002 O O . GLU A 1 376 ? 11.174 16.888 -7.789 1.00 91.81 376 GLU A O 1
ATOM 3007 N N . PHE A 1 377 ? 12.336 17.500 -5.951 1.00 91.56 377 PHE A N 1
ATOM 3008 C CA . PHE A 1 377 ? 13.390 18.205 -6.641 1.00 91.56 377 PHE A CA 1
ATOM 3009 C C . PHE A 1 377 ? 14.738 17.933 -5.980 1.00 91.56 377 PHE A C 1
ATOM 3011 O O . PHE A 1 377 ? 14.900 18.151 -4.777 1.00 91.56 377 PHE A O 1
ATOM 3018 N N . ALA A 1 378 ? 15.729 17.534 -6.773 1.00 87.31 378 ALA A N 1
ATOM 3019 C CA . ALA A 1 378 ? 17.122 17.493 -6.338 1.00 87.31 378 ALA A CA 1
ATOM 3020 C C . ALA A 1 378 ? 18.065 17.799 -7.508 1.00 87.31 378 ALA A C 1
ATOM 3022 O O . ALA A 1 378 ? 17.892 17.289 -8.616 1.00 87.31 378 ALA A O 1
ATOM 3023 N N . ARG A 1 379 ? 19.082 18.638 -7.275 1.00 83.12 379 ARG A N 1
ATOM 3024 C CA . ARG A 1 379 ? 20.123 18.910 -8.285 1.00 83.12 379 ARG A CA 1
ATOM 3025 C C . ARG A 1 379 ? 21.184 17.820 -8.263 1.00 83.12 379 ARG A C 1
ATOM 3027 O O . ARG A 1 379 ? 21.557 17.384 -7.175 1.00 83.12 379 ARG A O 1
ATOM 3034 N N . GLU A 1 380 ? 21.685 17.443 -9.436 1.00 74.31 380 GLU A N 1
ATOM 3035 C CA . GLU A 1 380 ? 22.847 16.558 -9.597 1.00 74.31 380 GLU A CA 1
ATOM 3036 C C . GLU A 1 380 ? 24.062 17.122 -8.837 1.00 74.31 380 GLU A C 1
ATOM 3038 O O . GLU A 1 380 ? 24.305 18.332 -8.821 1.00 74.31 380 GLU A O 1
ATOM 3043 N N . ASN A 1 381 ? 24.809 16.242 -8.181 1.00 67.69 381 ASN A N 1
ATOM 3044 C CA . ASN A 1 381 ? 26.078 16.526 -7.533 1.00 67.69 381 ASN A CA 1
ATOM 3045 C C . ASN A 1 381 ? 27.202 16.202 -8.527 1.00 67.69 381 ASN A C 1
ATOM 3047 O O . ASN A 1 381 ? 27.520 15.044 -8.779 1.00 67.69 381 ASN A O 1
ATOM 3051 N N . LEU A 1 382 ? 27.793 17.246 -9.109 1.00 59.50 382 LEU A N 1
ATOM 3052 C CA . LEU A 1 382 ? 28.751 17.166 -10.222 1.00 59.50 382 LEU A CA 1
ATOM 3053 C C . LEU A 1 382 ? 30.097 16.505 -9.867 1.00 59.50 382 LEU A C 1
ATOM 3055 O O . LEU A 1 382 ? 30.941 16.337 -10.743 1.00 59.50 382 LEU A O 1
ATOM 3059 N N . THR A 1 383 ? 30.334 16.140 -8.604 1.00 55.34 383 THR A N 1
ATOM 3060 C CA . THR A 1 383 ? 31.645 15.673 -8.128 1.00 55.34 383 THR A CA 1
ATOM 3061 C C . THR A 1 383 ? 32.061 14.293 -8.652 1.00 55.34 383 THR A C 1
ATOM 3063 O O . THR A 1 383 ? 33.222 13.936 -8.486 1.00 55.34 383 THR A O 1
ATOM 3066 N N . GLY A 1 384 ? 31.158 13.531 -9.285 1.00 51.00 384 GLY A N 1
ATOM 3067 C CA . GLY A 1 384 ? 31.433 12.197 -9.849 1.00 51.00 384 GLY A CA 1
ATOM 3068 C C . GLY A 1 384 ? 31.504 12.112 -11.381 1.00 51.00 384 GLY A C 1
ATOM 3069 O O . GLY A 1 384 ? 31.804 11.045 -11.900 1.00 51.00 384 GLY A O 1
ATOM 3070 N N . CYS A 1 385 ? 31.246 13.202 -12.113 1.00 56.56 385 CYS A N 1
ATOM 3071 C CA . CYS A 1 385 ? 31.170 13.200 -13.586 1.00 56.56 385 CYS A CA 1
ATOM 3072 C C . CYS A 1 385 ? 32.504 13.525 -14.285 1.00 56.56 385 CYS A C 1
ATOM 3074 O O . CYS A 1 385 ? 32.524 13.990 -15.426 1.00 56.56 385 CYS A O 1
ATOM 3076 N N . LEU A 1 386 ? 33.623 13.311 -13.596 1.00 49.53 386 LEU A N 1
ATOM 3077 C CA . LEU A 1 386 ? 34.965 13.456 -14.148 1.00 49.53 386 LEU A CA 1
ATOM 3078 C C . LEU A 1 386 ? 35.436 12.082 -14.610 1.00 49.53 386 LEU A C 1
ATOM 3080 O O . LEU A 1 386 ? 36.037 11.368 -13.827 1.00 49.53 386 LEU A O 1
ATOM 3084 N N . ASP A 1 387 ? 35.073 11.699 -15.830 1.00 44.06 387 ASP A N 1
ATOM 3085 C CA . ASP A 1 387 ? 35.956 10.985 -16.758 1.00 44.06 387 ASP A CA 1
ATOM 3086 C C . ASP A 1 387 ? 35.175 10.734 -18.046 1.00 44.06 387 ASP A C 1
ATOM 3088 O O . ASP A 1 387 ? 34.202 9.984 -18.073 1.00 44.06 387 ASP A O 1
ATOM 3092 N N . GLY A 1 388 ? 35.586 11.408 -19.124 1.00 47.53 388 GLY A N 1
ATOM 3093 C CA . GLY A 1 388 ? 34.992 11.340 -20.462 1.00 47.53 388 GLY A CA 1
ATOM 3094 C C . GLY A 1 388 ? 35.189 9.991 -21.160 1.00 47.53 388 GLY A C 1
ATOM 3095 O O . GLY A 1 388 ? 35.631 9.951 -22.306 1.00 47.53 388 GLY A O 1
ATOM 3096 N N . THR A 1 389 ? 34.890 8.889 -20.474 1.00 48.78 389 THR A N 1
ATOM 3097 C CA . THR A 1 389 ? 34.812 7.555 -21.062 1.00 48.78 389 THR A CA 1
ATOM 3098 C C . THR A 1 389 ? 33.410 7.319 -21.649 1.00 48.78 389 THR A C 1
ATOM 3100 O O . THR A 1 389 ? 32.431 7.887 -21.162 1.00 48.78 389 THR A O 1
ATOM 3103 N N . PRO A 1 390 ? 33.271 6.494 -22.704 1.00 44.47 390 PRO A N 1
ATOM 3104 C CA . PRO A 1 390 ? 31.980 6.206 -23.344 1.00 44.47 390 PRO A CA 1
ATOM 3105 C C . PRO A 1 390 ? 30.971 5.463 -22.447 1.00 44.47 390 PRO A C 1
ATOM 3107 O O . PRO A 1 390 ? 29.809 5.320 -22.823 1.00 44.47 390 PRO A O 1
ATOM 3110 N N . GLU A 1 391 ? 31.395 4.989 -21.273 1.00 46.84 391 GLU A N 1
ATOM 3111 C CA . GLU A 1 391 ? 30.607 4.199 -20.322 1.00 46.84 391 GLU A CA 1
ATOM 3112 C C . GLU A 1 391 ? 30.036 5.085 -19.200 1.00 46.84 391 GLU A C 1
ATOM 3114 O O . GLU A 1 391 ? 30.309 4.888 -18.019 1.00 46.84 391 GLU A O 1
ATOM 3119 N N . GLY A 1 392 ? 29.233 6.087 -19.576 1.00 47.25 392 GLY A N 1
ATOM 3120 C CA . GLY A 1 392 ? 28.622 7.106 -18.705 1.00 47.25 392 GLY A CA 1
ATOM 3121 C C . GLY A 1 392 ? 27.606 6.624 -17.649 1.00 47.25 392 GLY A C 1
ATOM 3122 O O . GLY A 1 392 ? 26.635 7.327 -17.385 1.00 47.25 392 GLY A O 1
ATOM 3123 N N . TYR A 1 393 ? 27.821 5.469 -17.017 1.00 49.88 393 TYR A N 1
ATOM 3124 C CA . TYR A 1 393 ? 26.950 4.850 -16.005 1.00 49.88 393 TYR A CA 1
ATOM 3125 C C . TYR A 1 393 ? 27.005 5.512 -14.612 1.00 49.88 393 TYR A C 1
ATOM 3127 O O . TYR A 1 393 ? 26.426 5.001 -13.658 1.00 49.88 393 TYR A O 1
ATOM 3135 N N . GLY A 1 394 ? 27.691 6.650 -14.467 1.00 55.22 394 GLY A N 1
ATOM 3136 C CA . GLY A 1 394 ? 27.938 7.289 -13.170 1.00 55.22 394 GLY A CA 1
ATOM 3137 C C . GLY A 1 394 ? 27.293 8.658 -12.952 1.00 55.22 394 GLY A C 1
ATOM 3138 O O . GLY A 1 394 ? 27.541 9.236 -11.901 1.00 55.22 394 GLY A O 1
ATOM 3139 N N . CYS A 1 395 ? 26.530 9.200 -13.907 1.00 70.62 395 CYS A N 1
ATOM 3140 C CA . CYS A 1 395 ? 25.941 10.545 -13.814 1.00 70.62 395 CYS A CA 1
ATOM 3141 C C . CYS A 1 395 ? 24.409 10.494 -13.802 1.00 70.62 395 CYS A C 1
ATOM 3143 O O . CYS A 1 395 ? 23.796 9.629 -14.432 1.00 70.62 395 CYS A O 1
ATOM 3145 N N . ARG A 1 396 ? 23.771 11.462 -13.134 1.00 76.25 396 ARG A N 1
ATOM 3146 C CA . ARG A 1 396 ? 22.312 11.499 -12.968 1.00 76.25 396 ARG A CA 1
ATOM 3147 C C . ARG A 1 396 ? 21.704 12.790 -13.488 1.00 76.25 396 ARG A C 1
ATOM 3149 O O . ARG A 1 396 ? 22.147 13.883 -13.175 1.00 76.25 396 ARG A O 1
ATOM 3156 N N . ASN A 1 397 ? 20.627 12.691 -14.249 1.00 79.50 397 ASN A N 1
ATOM 3157 C CA . ASN A 1 397 ? 19.809 13.848 -14.578 1.00 79.50 397 ASN A CA 1
ATOM 3158 C C . ASN A 1 397 ? 19.194 14.436 -13.314 1.00 79.50 397 ASN A C 1
ATOM 3160 O O . ASN A 1 397 ? 18.874 13.707 -12.375 1.00 79.50 397 ASN A O 1
ATOM 3164 N N . GLN A 1 398 ? 18.992 15.753 -13.316 1.00 85.94 398 GLN A N 1
ATOM 3165 C CA . GLN A 1 398 ? 18.284 16.456 -12.253 1.00 85.94 398 GLN A CA 1
ATOM 3166 C C . GLN A 1 398 ? 16.970 15.744 -11.914 1.00 85.94 398 GLN A C 1
ATOM 3168 O O . GLN A 1 398 ? 16.182 15.431 -12.807 1.00 85.94 398 GLN A O 1
ATOM 3173 N N . LEU A 1 399 ? 16.743 15.506 -10.622 1.00 86.81 399 LEU A N 1
ATOM 3174 C CA . LEU A 1 399 ? 15.495 14.933 -10.155 1.00 86.81 399 LEU A CA 1
ATOM 3175 C C . LEU A 1 399 ? 14.417 16.011 -10.227 1.00 86.81 399 LEU A C 1
ATOM 3177 O O . LEU A 1 399 ? 14.492 17.020 -9.523 1.00 86.81 399 LEU A O 1
ATOM 3181 N N . LEU A 1 400 ? 13.432 15.776 -11.082 1.00 90.88 400 LEU A N 1
ATOM 3182 C CA . LEU A 1 400 ? 12.193 16.522 -11.181 1.00 90.88 400 LEU A CA 1
ATOM 3183 C C . LEU A 1 400 ? 11.058 15.513 -11.346 1.00 90.88 400 LEU A C 1
ATOM 3185 O O . LEU A 1 400 ? 10.860 14.951 -12.422 1.00 90.88 400 LEU A O 1
ATOM 3189 N N . HIS A 1 401 ? 10.322 15.286 -10.267 1.00 91.69 401 HIS A N 1
ATOM 3190 C CA . HIS A 1 401 ? 9.186 14.376 -10.259 1.00 91.69 401 HIS A CA 1
ATOM 3191 C C . HIS A 1 401 ? 7.960 15.084 -9.700 1.00 91.69 401 HIS A C 1
ATOM 3193 O O . HIS A 1 401 ? 8.060 15.809 -8.712 1.00 91.69 401 HIS A O 1
ATOM 3199 N N . TRP A 1 402 ? 6.797 14.849 -10.295 1.00 95.62 402 TRP A N 1
ATOM 3200 C CA . TRP A 1 402 ? 5.522 15.283 -9.742 1.00 95.62 402 TRP A CA 1
ATOM 3201 C C . TRP A 1 402 ? 4.464 14.197 -9.907 1.00 95.62 402 TRP A C 1
ATOM 3203 O O . TRP A 1 402 ? 4.523 13.378 -10.823 1.00 95.62 402 TRP A O 1
ATOM 3213 N N . ASN A 1 403 ? 3.489 14.192 -9.007 1.00 96.50 403 ASN A N 1
ATOM 3214 C CA . ASN A 1 403 ? 2.323 13.331 -9.079 1.00 96.50 403 ASN A CA 1
ATOM 3215 C C . ASN A 1 403 ? 1.060 14.126 -8.765 1.00 96.50 403 ASN A C 1
ATOM 3217 O O . ASN A 1 403 ? 1.036 14.945 -7.849 1.00 96.50 403 ASN A O 1
ATOM 3221 N N . PHE A 1 404 ? 0.010 13.832 -9.519 1.00 98.00 404 PHE A N 1
ATOM 3222 C CA . PHE A 1 404 ? -1.353 14.208 -9.203 1.00 98.00 404 PHE A CA 1
ATOM 3223 C C . PHE A 1 404 ? -2.161 12.955 -8.873 1.00 98.00 404 PHE A C 1
ATOM 3225 O O . PHE A 1 404 ? -2.143 11.990 -9.640 1.00 98.00 404 PHE A O 1
ATOM 3232 N N . GLY A 1 405 ? -2.929 12.994 -7.788 1.00 97.94 405 GLY A N 1
ATOM 3233 C CA . GLY A 1 405 ? -3.830 11.913 -7.415 1.00 97.94 405 GLY A CA 1
ATOM 3234 C C . GLY A 1 405 ? -5.184 12.416 -6.936 1.00 97.94 405 GLY A C 1
ATOM 3235 O O . GLY A 1 405 ? -5.277 13.422 -6.237 1.00 97.94 405 GLY A O 1
ATOM 3236 N N . LEU A 1 406 ? -6.230 11.680 -7.296 1.00 98.12 406 LEU A N 1
ATOM 3237 C CA . LEU A 1 406 ? -7.618 11.908 -6.926 1.00 98.12 406 LEU A CA 1
ATOM 3238 C C . LEU A 1 406 ? -8.190 10.624 -6.325 1.00 98.12 406 LEU A C 1
ATOM 3240 O O . LEU A 1 406 ? -8.120 9.556 -6.932 1.00 98.12 406 LEU A O 1
ATOM 3244 N N . LYS A 1 407 ? -8.792 10.746 -5.147 1.00 97.69 407 LYS A N 1
ATOM 3245 C CA . LYS A 1 407 ? -9.596 9.725 -4.486 1.00 97.69 407 LYS A CA 1
ATOM 3246 C C . LYS A 1 407 ? -11.033 10.223 -4.382 1.00 97.69 407 LYS A C 1
ATOM 3248 O O . LYS A 1 407 ? -11.258 11.321 -3.884 1.00 97.69 407 LYS A O 1
ATOM 3253 N N . LEU A 1 408 ? -11.988 9.406 -4.801 1.00 96.94 408 LEU A N 1
ATOM 3254 C CA . LEU A 1 408 ? -13.422 9.620 -4.622 1.00 96.94 408 LEU A CA 1
ATOM 3255 C C . LEU A 1 408 ? -13.962 8.498 -3.734 1.00 96.94 408 LEU A C 1
ATOM 3257 O O . LEU A 1 408 ? -13.764 7.329 -4.053 1.00 96.94 408 LEU A O 1
ATOM 3261 N N . LYS A 1 409 ? -14.638 8.842 -2.641 1.00 96.00 409 LYS A N 1
ATOM 3262 C CA . LYS A 1 409 ? -15.443 7.917 -1.843 1.00 96.00 409 LYS A CA 1
ATOM 3263 C C . LYS A 1 409 ? -16.908 8.110 -2.227 1.00 96.00 409 LYS A C 1
ATOM 3265 O O . LYS A 1 409 ? -17.396 9.239 -2.213 1.00 96.00 409 LYS A O 1
ATOM 3270 N N . LEU A 1 410 ? -17.578 7.019 -2.583 1.00 93.50 410 LEU A N 1
ATOM 3271 C CA . LEU A 1 410 ? -18.992 6.948 -2.939 1.00 93.50 410 LEU A CA 1
ATOM 3272 C C . LEU A 1 410 ? -19.620 5.778 -2.171 1.00 93.50 410 LEU A C 1
ATOM 3274 O O . LEU A 1 410 ? -19.617 4.645 -2.650 1.00 93.50 410 LEU A O 1
ATOM 3278 N N . PHE A 1 411 ? -20.144 6.048 -0.977 1.00 92.38 411 PHE A N 1
ATOM 3279 C CA . PHE A 1 411 ? -20.610 5.029 -0.031 1.00 92.38 411 PHE A CA 1
ATOM 3280 C C . PHE A 1 411 ? -19.480 4.035 0.304 1.00 92.38 411 PHE A C 1
ATOM 3282 O O . PHE A 1 411 ? -18.415 4.444 0.774 1.00 92.38 411 PHE A O 1
ATOM 3289 N N . ASP A 1 412 ? -19.690 2.753 0.009 1.00 93.19 412 ASP A N 1
ATOM 3290 C CA . ASP A 1 412 ? -18.739 1.655 0.214 1.00 93.19 412 ASP A CA 1
ATOM 3291 C C . ASP A 1 412 ? -17.716 1.505 -0.926 1.00 93.19 412 ASP A C 1
ATOM 3293 O O . ASP A 1 412 ? -16.906 0.571 -0.926 1.00 93.19 412 ASP A O 1
ATOM 3297 N N . LEU A 1 413 ? -17.763 2.391 -1.928 1.00 94.38 413 LEU A N 1
ATOM 3298 C CA . LEU A 1 413 ? -16.848 2.392 -3.064 1.00 94.38 413 LEU A CA 1
ATOM 3299 C C . LEU A 1 413 ? -15.776 3.472 -2.908 1.00 94.38 413 LEU A C 1
ATOM 3301 O O . LEU A 1 413 ? -16.077 4.654 -2.766 1.00 94.38 413 LEU A O 1
ATOM 3305 N N . ASP A 1 414 ? -14.514 3.071 -3.020 1.00 95.12 414 ASP A N 1
ATOM 3306 C CA . ASP A 1 414 ? -13.380 3.974 -3.181 1.00 95.12 414 ASP A CA 1
ATOM 3307 C C . ASP A 1 414 ? -12.875 3.898 -4.631 1.00 95.12 414 ASP A C 1
ATOM 3309 O O . ASP A 1 414 ? -12.423 2.846 -5.083 1.00 95.12 414 ASP A O 1
ATOM 3313 N N . CYS A 1 415 ? -12.878 5.017 -5.348 1.00 96.69 415 CYS A N 1
ATOM 3314 C CA . CYS A 1 415 ? -12.270 5.152 -6.670 1.00 96.69 415 CYS A CA 1
ATOM 3315 C C . CYS A 1 415 ? -10.992 5.986 -6.567 1.00 96.69 415 CYS A C 1
ATOM 3317 O O . CYS A 1 415 ? -10.976 7.027 -5.912 1.00 96.69 415 CYS A O 1
ATOM 3319 N N . ILE A 1 416 ? -9.923 5.567 -7.238 1.00 96.38 416 ILE A N 1
ATOM 3320 C CA . ILE A 1 416 ? -8.677 6.328 -7.335 1.00 96.38 416 ILE A CA 1
ATOM 3321 C C . ILE A 1 416 ? -8.249 6.472 -8.786 1.00 96.38 416 ILE A C 1
ATOM 3323 O O . ILE A 1 416 ? -8.334 5.524 -9.563 1.00 96.38 416 ILE A O 1
ATOM 3327 N N . PHE A 1 417 ? -7.714 7.643 -9.105 1.00 97.38 417 PHE A N 1
ATOM 3328 C CA . PHE A 1 417 ? -6.913 7.918 -10.287 1.00 97.38 417 PHE A CA 1
ATOM 3329 C C . PHE A 1 417 ? -5.633 8.632 -9.854 1.00 97.38 417 PHE A C 1
ATOM 3331 O O . PHE A 1 417 ? -5.693 9.531 -9.017 1.00 97.38 417 PHE A O 1
ATOM 3338 N N . SER A 1 418 ? -4.480 8.272 -10.410 1.00 96.88 418 SER A N 1
ATOM 3339 C CA . SER A 1 418 ? -3.278 9.091 -10.272 1.00 96.88 418 SER A CA 1
ATOM 3340 C C . SER A 1 418 ? -2.404 9.032 -11.515 1.00 96.88 418 SER A C 1
ATOM 3342 O O . SER A 1 418 ? -2.420 8.061 -12.275 1.00 96.88 418 SER A O 1
ATOM 3344 N N . TYR A 1 419 ? -1.637 10.096 -11.709 1.00 97.19 419 TYR A N 1
ATOM 3345 C CA . TYR A 1 419 ? -0.678 10.243 -12.786 1.00 97.19 419 TYR A CA 1
ATOM 3346 C C . TYR A 1 419 ? 0.603 10.848 -12.225 1.00 97.19 419 TYR A C 1
ATOM 3348 O O . TYR A 1 419 ? 0.565 11.879 -11.553 1.00 97.19 419 TYR A O 1
ATOM 3356 N N . GLY A 1 420 ? 1.732 10.203 -12.498 1.00 95.69 420 GLY A N 1
ATOM 3357 C CA . GLY A 1 420 ? 3.052 10.676 -12.108 1.00 95.69 420 GLY A CA 1
ATOM 3358 C C . GLY A 1 420 ? 3.951 10.853 -13.317 1.00 95.69 420 GLY A C 1
ATOM 3359 O O . GLY A 1 420 ? 3.888 10.082 -14.275 1.00 95.69 420 GLY A O 1
ATOM 3360 N N . ASN A 1 421 ? 4.809 11.863 -13.265 1.00 94.62 421 ASN A N 1
ATOM 3361 C CA . ASN A 1 421 ? 5.810 12.113 -14.284 1.00 94.62 421 ASN A CA 1
ATOM 3362 C C . ASN A 1 421 ? 7.147 12.430 -13.610 1.00 94.62 421 ASN A C 1
ATOM 3364 O O . ASN A 1 421 ? 7.252 13.358 -12.809 1.00 94.62 421 ASN A O 1
ATOM 3368 N N . GLY A 1 422 ? 8.158 11.627 -13.931 1.00 90.19 422 GLY A N 1
ATOM 3369 C CA . GLY A 1 422 ? 9.540 11.805 -13.497 1.00 90.19 422 GLY A CA 1
ATOM 3370 C C . GLY A 1 422 ? 10.424 12.478 -14.542 1.00 90.19 422 GLY A C 1
ATOM 3371 O O . GLY A 1 422 ? 11.608 12.673 -14.284 1.00 90.19 422 GLY A O 1
ATOM 3372 N N . GLY A 1 423 ? 9.904 12.805 -15.727 1.00 90.44 423 GLY A N 1
ATOM 3373 C CA . GLY A 1 423 ? 10.675 13.408 -16.807 1.00 90.44 423 GLY A CA 1
ATOM 3374 C C . GLY A 1 423 ? 11.941 12.609 -17.112 1.00 90.44 423 GLY A C 1
ATOM 3375 O O . GLY A 1 423 ? 11.909 11.386 -17.257 1.00 90.44 423 GLY A O 1
ATOM 3376 N N . LYS A 1 424 ? 13.072 13.309 -17.164 1.00 88.88 424 LYS A N 1
ATOM 3377 C CA . LYS A 1 424 ? 14.394 12.721 -17.401 1.00 88.88 424 LYS A CA 1
ATOM 3378 C C . LYS A 1 424 ? 15.087 12.203 -16.136 1.00 88.88 424 LYS A C 1
ATOM 3380 O O . LYS A 1 424 ? 16.249 11.820 -16.227 1.00 88.88 424 LYS A O 1
ATOM 3385 N N . SER A 1 425 ? 14.431 12.252 -14.973 1.00 85.75 425 SER A N 1
ATOM 3386 C CA . SER A 1 425 ? 15.048 11.949 -13.675 1.00 85.75 425 SER A CA 1
ATOM 3387 C C . SER A 1 425 ? 15.699 10.569 -13.652 1.00 85.75 425 SER A C 1
ATOM 3389 O O . SER A 1 425 ? 15.150 9.605 -14.184 1.00 85.75 425 SER A O 1
ATOM 3391 N N . GLY A 1 426 ? 16.843 10.487 -12.977 1.00 78.50 426 GLY A N 1
ATOM 3392 C CA . GLY A 1 426 ? 17.597 9.255 -12.790 1.00 78.50 426 GLY A CA 1
ATOM 3393 C C . GLY A 1 426 ? 18.884 9.179 -13.577 1.00 78.50 426 GLY A C 1
ATOM 3394 O O . GLY A 1 426 ? 19.465 10.201 -13.933 1.00 78.50 426 GLY A O 1
ATOM 3395 N N . GLU A 1 427 ? 19.374 7.964 -13.780 1.00 77.56 427 GLU A N 1
ATOM 3396 C CA . GLU A 1 427 ? 20.638 7.721 -14.473 1.00 77.56 427 GLU A CA 1
ATOM 3397 C C . GLU A 1 427 ? 20.599 8.252 -15.906 1.00 77.56 427 GLU A C 1
ATOM 3399 O O . GLU A 1 427 ? 19.655 7.998 -16.663 1.00 77.56 427 GLU A O 1
ATOM 3404 N N . LYS A 1 428 ? 21.653 8.979 -16.287 1.00 76.94 428 LYS A N 1
ATOM 3405 C CA . LYS A 1 428 ? 21.876 9.356 -17.681 1.00 76.94 428 LYS A CA 1
ATOM 3406 C C . LYS A 1 428 ? 22.200 8.094 -18.470 1.00 76.94 428 LYS A C 1
ATOM 3408 O O . LYS A 1 428 ? 23.016 7.280 -18.053 1.00 76.94 428 LYS A O 1
ATOM 3413 N N . ARG A 1 429 ? 21.543 7.931 -19.615 1.00 73.12 429 ARG A N 1
ATOM 3414 C CA . ARG A 1 429 ? 21.682 6.757 -20.485 1.00 73.12 429 ARG A CA 1
ATOM 3415 C C . ARG A 1 429 ? 22.072 7.179 -21.888 1.00 73.12 429 ARG A C 1
ATOM 3417 O O . ARG A 1 429 ? 21.831 8.318 -22.284 1.00 73.12 429 ARG A O 1
ATOM 3424 N N . ASN A 1 430 ? 22.661 6.249 -22.631 1.00 71.69 430 ASN A N 1
ATOM 3425 C CA . ASN A 1 430 ? 22.873 6.387 -24.062 1.00 71.69 430 ASN A CA 1
ATOM 3426 C C . ASN A 1 430 ? 22.216 5.197 -24.783 1.00 71.69 430 ASN A C 1
ATOM 3428 O O . ASN A 1 430 ? 22.705 4.074 -24.635 1.00 71.69 430 ASN A O 1
ATOM 3432 N N . PRO A 1 431 ? 21.134 5.404 -25.551 1.00 76.38 431 PRO A N 1
ATOM 3433 C CA . PRO A 1 431 ? 20.419 6.670 -25.766 1.00 76.38 431 PRO A CA 1
ATOM 3434 C C . PRO A 1 431 ? 19.714 7.215 -24.509 1.00 76.38 431 PRO A C 1
ATOM 3436 O O . PRO A 1 431 ? 19.399 6.469 -23.582 1.00 76.38 431 PRO A O 1
ATOM 3439 N N . GLU A 1 432 ? 19.498 8.535 -24.463 1.00 83.00 432 GLU A N 1
ATOM 3440 C CA . GLU A 1 432 ? 18.949 9.229 -23.287 1.00 83.00 432 GLU A CA 1
ATOM 3441 C C . GLU A 1 432 ? 17.467 8.894 -23.057 1.00 83.00 432 GLU A C 1
ATOM 3443 O O . GLU A 1 432 ? 16.678 8.783 -23.999 1.00 83.00 432 GLU A O 1
ATOM 3448 N N . THR A 1 433 ? 17.064 8.799 -21.789 1.00 86.19 433 THR A N 1
ATOM 3449 C CA . THR A 1 433 ? 15.649 8.814 -21.405 1.00 86.19 433 THR A CA 1
ATOM 3450 C C . THR A 1 433 ? 15.083 10.218 -21.622 1.00 86.19 433 THR A C 1
ATOM 3452 O O . THR A 1 433 ? 15.531 11.179 -20.998 1.00 86.19 433 THR A O 1
ATOM 3455 N N . ASN A 1 434 ? 14.069 10.344 -22.474 1.00 90.38 434 ASN A N 1
ATOM 3456 C CA . ASN A 1 434 ? 13.366 11.602 -22.715 1.00 90.38 434 ASN A CA 1
ATOM 3457 C C . ASN A 1 434 ? 12.339 11.904 -21.624 1.00 90.38 434 ASN A C 1
ATOM 3459 O O . ASN A 1 434 ? 12.164 13.062 -21.243 1.00 90.38 434 ASN A O 1
ATOM 3463 N N . ASN A 1 435 ? 11.640 10.874 -21.151 1.00 92.12 435 ASN A N 1
ATOM 3464 C CA . ASN A 1 435 ? 10.549 11.013 -20.200 1.00 92.12 435 ASN A CA 1
ATOM 3465 C C . ASN A 1 435 ? 10.242 9.669 -19.529 1.00 92.12 435 ASN A C 1
ATOM 3467 O O . ASN A 1 435 ? 10.361 8.615 -20.152 1.00 92.12 435 ASN A O 1
ATOM 3471 N N . THR A 1 436 ? 9.804 9.710 -18.276 1.00 91.50 436 THR A N 1
ATOM 3472 C CA . THR A 1 436 ? 9.287 8.550 -17.551 1.00 91.50 436 THR A CA 1
ATOM 3473 C C . THR A 1 436 ? 7.999 8.941 -16.852 1.00 91.50 436 THR A C 1
ATOM 3475 O O . THR A 1 436 ? 7.942 9.970 -16.177 1.00 91.50 436 THR A O 1
ATOM 3478 N N . TYR A 1 437 ? 6.958 8.134 -17.005 1.00 93.88 437 TYR A N 1
ATOM 3479 C CA . TYR A 1 437 ? 5.636 8.446 -16.478 1.00 93.88 437 TYR A CA 1
ATOM 3480 C C . TYR A 1 437 ? 4.877 7.187 -16.078 1.00 93.88 437 TYR A C 1
ATOM 3482 O O . TYR A 1 437 ? 5.187 6.075 -16.510 1.00 93.88 437 TYR A O 1
ATOM 3490 N N . TYR A 1 438 ? 3.851 7.376 -15.257 1.00 94.81 438 TYR A N 1
ATOM 3491 C CA . TYR A 1 438 ? 2.880 6.340 -14.958 1.00 94.81 438 TYR A CA 1
ATOM 3492 C C . TYR A 1 438 ? 1.478 6.911 -14.807 1.00 94.81 438 TYR A C 1
ATOM 3494 O O . TYR A 1 438 ? 1.275 8.071 -14.455 1.00 94.81 438 TYR A O 1
ATOM 3502 N N . MET A 1 439 ? 0.507 6.036 -15.009 1.00 96.12 439 MET A N 1
ATOM 3503 C CA . MET A 1 439 ? -0.891 6.246 -14.697 1.00 96.12 439 MET A CA 1
ATOM 3504 C C . MET A 1 439 ? -1.395 5.028 -13.940 1.00 96.12 439 MET A C 1
ATOM 3506 O O . MET A 1 439 ? -1.064 3.890 -14.271 1.00 96.12 439 MET A O 1
ATOM 3510 N N . ASN A 1 440 ? -2.238 5.247 -12.946 1.00 94.81 440 ASN A N 1
ATOM 3511 C CA . ASN A 1 440 ? -2.976 4.167 -12.323 1.00 94.81 440 ASN A CA 1
ATOM 3512 C C . ASN A 1 440 ? -4.396 4.593 -11.991 1.00 94.81 440 ASN A C 1
ATOM 3514 O O . ASN A 1 440 ? -4.692 5.756 -11.725 1.00 94.81 440 ASN A O 1
ATOM 3518 N N . ALA A 1 441 ? -5.276 3.609 -11.989 1.00 96.69 441 ALA A N 1
ATOM 3519 C CA . ALA A 1 441 ? -6.660 3.794 -11.622 1.00 96.69 441 ALA A CA 1
ATOM 3520 C C . ALA A 1 441 ? -7.156 2.552 -10.900 1.00 96.69 441 ALA A C 1
ATOM 3522 O O . ALA A 1 441 ? -6.649 1.451 -11.113 1.00 96.69 441 ALA A O 1
ATOM 3523 N N . GLY A 1 442 ? -8.143 2.700 -10.035 1.00 95.94 442 GLY A N 1
ATOM 3524 C CA . GLY A 1 442 ? -8.729 1.547 -9.384 1.00 95.94 442 GLY A CA 1
ATOM 3525 C C . GLY A 1 442 ? -10.021 1.865 -8.679 1.00 95.94 442 GLY A C 1
ATOM 3526 O O . GLY A 1 442 ? -10.303 3.015 -8.355 1.00 95.94 442 GLY A O 1
ATOM 3527 N N . ILE A 1 443 ? -10.788 0.813 -8.448 1.00 96.06 443 ILE A N 1
ATOM 3528 C CA . ILE A 1 443 ? -12.030 0.845 -7.694 1.00 96.06 443 ILE A CA 1
ATOM 3529 C C . ILE A 1 443 ? -11.932 -0.249 -6.644 1.00 96.06 443 ILE A C 1
ATOM 3531 O O . ILE A 1 443 ? -11.492 -1.361 -6.943 1.00 96.06 443 ILE A O 1
ATOM 3535 N N . ALA A 1 444 ? -12.336 0.062 -5.424 1.00 95.44 444 ALA A N 1
ATOM 3536 C CA . ALA A 1 444 ? -12.453 -0.900 -4.350 1.00 95.44 444 ALA A CA 1
ATOM 3537 C C . ALA A 1 444 ? -13.838 -0.823 -3.726 1.00 95.44 444 ALA A C 1
ATOM 3539 O O . ALA A 1 444 ? -14.346 0.265 -3.483 1.00 95.44 444 ALA A O 1
ATOM 3540 N N . TYR A 1 445 ? -14.419 -1.984 -3.456 1.00 93.25 445 TYR A N 1
ATOM 3541 C CA . TYR A 1 445 ? -15.617 -2.127 -2.646 1.00 93.25 445 TYR A CA 1
ATOM 3542 C C . TYR A 1 445 ? -15.221 -2.658 -1.273 1.00 93.25 445 TYR A C 1
ATOM 3544 O O . TYR A 1 445 ? -14.478 -3.646 -1.179 1.00 93.25 445 TYR A O 1
ATOM 3552 N N . ARG A 1 446 ? -15.711 -2.008 -0.218 1.00 88.31 446 ARG A N 1
ATOM 3553 C CA . ARG A 1 446 ? -15.390 -2.347 1.165 1.00 88.31 446 ARG A CA 1
ATOM 3554 C C . ARG A 1 446 ? -16.669 -2.586 1.959 1.00 88.31 446 ARG A C 1
ATOM 3556 O O . ARG A 1 446 ? -17.453 -1.678 2.166 1.00 88.31 446 ARG A O 1
ATOM 3563 N N . SER A 1 447 ? -16.821 -3.811 2.437 1.00 84.56 447 SER A N 1
ATOM 3564 C CA . SER A 1 447 ? -17.793 -4.221 3.448 1.00 84.56 447 SER A CA 1
ATOM 3565 C C . SER A 1 447 ? -17.038 -4.632 4.720 1.00 84.56 447 SER A C 1
ATOM 3567 O O . SER A 1 447 ? -15.814 -4.795 4.696 1.00 84.56 447 SER A O 1
ATOM 3569 N N . ASP A 1 448 ? -17.749 -4.835 5.827 1.00 79.62 448 ASP A N 1
ATOM 3570 C CA . ASP A 1 448 ? -17.163 -5.209 7.120 1.00 79.62 448 ASP A CA 1
ATOM 3571 C C . ASP A 1 448 ? -16.337 -6.503 7.042 1.00 79.62 448 ASP A C 1
ATOM 3573 O O . ASP A 1 448 ? -15.242 -6.601 7.601 1.00 79.62 448 ASP A O 1
ATOM 3577 N N . SER A 1 449 ? -16.837 -7.502 6.309 1.00 83.00 449 SER A N 1
ATOM 3578 C CA . SER A 1 449 ? -16.185 -8.814 6.185 1.00 83.00 449 SER A CA 1
ATOM 3579 C C . SER A 1 449 ? -15.436 -9.009 4.869 1.00 83.00 449 SER A C 1
ATOM 3581 O O . SER A 1 449 ? -14.598 -9.898 4.779 1.00 83.00 449 SER A O 1
ATOM 3583 N N . TYR A 1 450 ? -15.701 -8.194 3.845 1.00 87.25 450 TYR A N 1
ATOM 3584 C CA . TYR A 1 450 ? -15.185 -8.421 2.495 1.00 87.25 450 TYR A CA 1
ATOM 3585 C C . TYR A 1 450 ? -14.626 -7.147 1.886 1.00 87.25 450 TYR A C 1
ATOM 3587 O O . TYR A 1 450 ? -15.272 -6.101 1.889 1.00 87.25 450 TYR A O 1
ATOM 3595 N N . LYS A 1 451 ? -13.452 -7.255 1.271 1.00 92.25 451 LYS A N 1
ATOM 3596 C CA . LYS A 1 451 ? -12.888 -6.206 0.427 1.00 92.25 451 LYS A CA 1
ATOM 3597 C C . LYS A 1 451 ? -12.596 -6.784 -0.940 1.00 92.25 451 LYS A C 1
ATOM 3599 O O . LYS A 1 451 ? -12.009 -7.856 -1.060 1.00 92.25 451 LYS A O 1
ATOM 3604 N N . SER A 1 452 ? -12.976 -6.057 -1.976 1.00 94.00 452 SER A N 1
ATOM 3605 C CA . SER A 1 452 ? -12.600 -6.390 -3.345 1.00 94.00 452 SER A CA 1
ATOM 3606 C C . SER A 1 452 ? -12.050 -5.155 -4.027 1.00 94.00 452 SER A C 1
ATOM 3608 O O . SER A 1 452 ? -12.504 -4.047 -3.751 1.00 94.00 452 SER A O 1
ATOM 3610 N N . SER A 1 453 ? -11.059 -5.320 -4.894 1.00 95.62 453 SER A N 1
ATOM 3611 C CA . SER A 1 453 ? -10.540 -4.204 -5.676 1.00 95.62 453 SER A CA 1
ATOM 3612 C C . SER A 1 453 ? -10.139 -4.633 -7.073 1.00 95.62 453 SER A C 1
ATOM 3614 O O . SER A 1 453 ? -9.543 -5.692 -7.256 1.00 95.62 453 SER A O 1
ATOM 3616 N N . LEU A 1 454 ? -10.419 -3.769 -8.043 1.00 95.94 454 LEU A N 1
ATOM 3617 C CA . LEU A 1 454 ? -9.907 -3.847 -9.400 1.00 95.94 454 LEU A CA 1
ATOM 3618 C C . LEU A 1 454 ? -8.971 -2.662 -9.612 1.00 95.94 454 LEU A C 1
ATOM 3620 O O . LEU A 1 454 ? -9.366 -1.513 -9.424 1.00 95.94 454 LEU A O 1
ATOM 3624 N N . THR A 1 455 ? -7.728 -2.932 -9.988 1.00 96.25 455 THR A N 1
ATOM 3625 C CA . THR A 1 455 ? -6.716 -1.892 -10.189 1.00 96.25 455 THR A CA 1
ATOM 3626 C C . THR A 1 455 ? -6.038 -2.051 -11.539 1.00 96.25 455 THR A C 1
ATOM 3628 O O . THR A 1 455 ? -5.870 -3.161 -12.037 1.00 96.25 455 THR A O 1
ATOM 3631 N N . TYR A 1 456 ? -5.668 -0.923 -12.126 1.00 95.75 456 TYR A N 1
ATOM 3632 C CA . TYR A 1 456 ? -4.949 -0.789 -13.379 1.00 95.75 456 TYR A CA 1
ATOM 3633 C C . TYR A 1 456 ? -3.712 0.067 -13.147 1.00 95.75 456 TYR A C 1
ATOM 3635 O O . TYR A 1 456 ? -3.774 1.080 -12.444 1.00 95.75 456 TYR A O 1
ATOM 3643 N N . PHE A 1 457 ? -2.605 -0.324 -13.760 1.00 96.25 457 PHE A N 1
ATOM 3644 C CA . PHE A 1 457 ? -1.374 0.442 -13.777 1.00 96.25 457 PHE A CA 1
ATOM 3645 C C . PHE A 1 457 ? -0.761 0.396 -15.172 1.00 96.25 457 PHE A C 1
ATOM 3647 O O . PHE A 1 457 ? -0.749 -0.641 -15.831 1.00 96.25 457 PHE A O 1
ATOM 3654 N N . SER A 1 458 ? -0.245 1.536 -15.607 1.00 95.62 458 SER A N 1
ATOM 3655 C CA . SER A 1 458 ? 0.503 1.689 -16.842 1.00 95.62 458 SER A CA 1
ATOM 3656 C C . SER A 1 458 ? 1.698 2.578 -16.583 1.00 95.62 458 SER A C 1
ATOM 3658 O O . SER A 1 458 ? 1.562 3.611 -15.930 1.00 95.62 458 SER A O 1
ATOM 3660 N N . SER A 1 459 ? 2.842 2.237 -17.148 1.00 94.62 459 SER A N 1
ATOM 3661 C CA . SER A 1 459 ? 3.996 3.121 -17.186 1.00 94.62 459 SER A CA 1
ATOM 3662 C C . SER A 1 459 ? 4.648 3.120 -18.551 1.00 94.62 459 SER A C 1
ATOM 3664 O O . SER A 1 459 ? 4.506 2.168 -19.320 1.00 94.62 459 SER A O 1
ATOM 3666 N N . GLY A 1 460 ? 5.343 4.215 -18.829 1.00 93.19 460 GLY A N 1
ATOM 3667 C CA . GLY A 1 460 ? 6.115 4.406 -20.040 1.00 93.19 460 GLY A CA 1
ATOM 3668 C C . GLY A 1 460 ? 7.459 5.038 -19.717 1.00 93.19 460 GLY A C 1
ATOM 3669 O O . GLY A 1 460 ? 7.564 5.914 -18.852 1.00 93.19 460 GLY A O 1
ATOM 3670 N N . ARG A 1 461 ? 8.487 4.583 -20.424 1.00 91.56 461 ARG A N 1
ATOM 3671 C CA . ARG A 1 461 ? 9.809 5.197 -20.459 1.00 91.56 461 ARG A CA 1
ATOM 3672 C C . ARG A 1 461 ? 10.185 5.452 -21.909 1.00 91.56 461 ARG A C 1
ATOM 3674 O O . ARG A 1 461 ? 10.439 4.514 -22.660 1.00 91.56 461 ARG A O 1
ATOM 3681 N N . ASP A 1 462 ? 10.213 6.723 -22.279 1.00 91.94 462 ASP A N 1
ATOM 3682 C CA . ASP A 1 462 ? 10.528 7.169 -23.630 1.00 91.94 462 ASP A CA 1
ATOM 3683 C C . ASP A 1 462 ? 12.046 7.240 -23.793 1.00 91.94 462 ASP A C 1
ATOM 3685 O O . ASP A 1 462 ? 12.716 7.998 -23.088 1.00 91.94 462 ASP A O 1
ATOM 3689 N N . ILE A 1 463 ? 12.590 6.469 -24.730 1.00 88.81 463 ILE A N 1
ATOM 3690 C CA . ILE A 1 463 ? 14.021 6.408 -25.027 1.00 88.81 463 ILE A CA 1
ATOM 3691 C C . ILE A 1 463 ? 14.270 7.114 -26.362 1.00 88.81 463 ILE A C 1
ATOM 3693 O O . ILE A 1 463 ? 13.618 6.835 -27.374 1.00 88.81 463 ILE A O 1
ATOM 3697 N N . ALA A 1 464 ? 15.209 8.059 -26.370 1.00 87.38 464 ALA A N 1
ATOM 3698 C CA . ALA A 1 464 ? 15.514 8.871 -27.539 1.00 87.38 464 ALA A CA 1
ATOM 3699 C C . ALA A 1 464 ? 15.893 7.999 -28.748 1.00 87.38 464 ALA A C 1
ATOM 3701 O O . ALA A 1 464 ? 16.877 7.268 -28.713 1.00 87.38 464 ALA A O 1
ATOM 3702 N N . GLY A 1 465 ? 15.105 8.089 -29.823 1.00 85.00 465 GLY A N 1
ATOM 3703 C CA . GLY A 1 465 ? 15.343 7.352 -31.069 1.00 85.00 465 GLY A CA 1
ATOM 3704 C C . GLY A 1 465 ? 14.991 5.859 -31.044 1.00 85.00 465 GLY A C 1
ATOM 3705 O O . GLY A 1 465 ? 15.094 5.224 -32.086 1.00 85.00 465 GLY A O 1
ATOM 3706 N N . GLU A 1 466 ? 14.543 5.312 -29.910 1.00 83.62 466 GLU A N 1
ATOM 3707 C CA . GLU A 1 466 ? 14.312 3.864 -29.727 1.00 83.62 466 GLU A CA 1
ATOM 3708 C C . GLU A 1 466 ? 12.848 3.514 -29.394 1.00 83.62 466 GLU A C 1
ATOM 3710 O O . GLU A 1 466 ? 12.466 2.346 -29.388 1.00 83.62 466 GLU A O 1
ATOM 3715 N N . GLY A 1 467 ? 12.006 4.517 -29.126 1.00 88.56 467 GLY A N 1
ATOM 3716 C CA . GLY A 1 467 ? 10.594 4.332 -28.777 1.00 88.56 467 GLY A CA 1
ATOM 3717 C C . GLY A 1 467 ? 10.345 4.257 -27.269 1.00 88.56 467 GLY A C 1
ATOM 3718 O O . GLY A 1 467 ? 11.162 4.707 -26.467 1.00 88.56 467 GLY A O 1
ATOM 3719 N N . THR A 1 468 ? 9.183 3.727 -26.884 1.00 92.06 468 THR A N 1
ATOM 3720 C CA . THR A 1 468 ? 8.719 3.706 -25.489 1.00 92.06 468 THR A CA 1
ATOM 3721 C C . THR A 1 468 ? 8.700 2.284 -24.949 1.00 92.06 468 THR A C 1
ATOM 3723 O O . THR A 1 468 ? 8.021 1.416 -25.500 1.00 92.06 468 THR A O 1
ATOM 3726 N N . ASN A 1 469 ? 9.405 2.067 -23.839 1.00 91.25 469 ASN A N 1
ATOM 3727 C CA . ASN A 1 469 ? 9.251 0.863 -23.033 1.00 91.25 469 ASN A CA 1
ATOM 3728 C C . ASN A 1 469 ? 7.996 1.004 -22.176 1.00 91.25 469 ASN A C 1
ATOM 3730 O O . ASN A 1 469 ? 7.903 1.928 -21.366 1.00 91.25 469 ASN A O 1
ATOM 3734 N N . GLU A 1 470 ? 7.041 0.096 -22.346 1.00 93.25 470 GLU A N 1
ATOM 3735 C CA . GLU A 1 470 ? 5.739 0.166 -21.682 1.00 93.25 470 GLU A CA 1
ATOM 3736 C C . GLU A 1 470 ? 5.524 -1.050 -20.784 1.00 93.25 470 GLU A C 1
ATOM 3738 O O . GLU A 1 470 ? 5.817 -2.184 -21.166 1.00 93.25 470 GLU A O 1
ATOM 3743 N N . LEU A 1 471 ? 4.955 -0.819 -19.604 1.00 93.12 471 LEU A N 1
ATOM 3744 C CA . LEU A 1 471 ? 4.416 -1.865 -18.742 1.00 93.12 471 LEU A CA 1
ATOM 3745 C C . LEU A 1 471 ? 2.953 -1.550 -18.462 1.00 93.12 471 LEU A C 1
ATOM 3747 O O . LEU A 1 471 ? 2.620 -0.455 -18.024 1.00 93.12 471 LEU A O 1
ATOM 3751 N N . THR A 1 472 ? 2.092 -2.541 -18.653 1.00 95.06 472 THR A N 1
ATOM 3752 C CA . THR A 1 472 ? 0.682 -2.492 -18.265 1.00 95.06 472 THR A CA 1
ATOM 3753 C C . THR A 1 472 ? 0.369 -3.641 -17.322 1.00 95.06 472 THR A C 1
ATOM 3755 O O . THR A 1 472 ? 0.868 -4.758 -17.489 1.00 95.06 472 THR A O 1
ATOM 3758 N N . SER A 1 473 ? -0.464 -3.386 -16.320 1.00 95.12 473 SER A N 1
ATOM 3759 C CA . SER A 1 473 ? -0.957 -4.421 -15.426 1.00 95.12 473 SER A CA 1
ATOM 3760 C C . SER A 1 473 ? -2.376 -4.152 -14.942 1.00 95.12 473 SER A C 1
ATOM 3762 O O . SER A 1 473 ? -2.830 -3.015 -14.813 1.00 95.12 473 SER A O 1
ATOM 3764 N N . TYR A 1 474 ? -3.082 -5.247 -14.682 1.00 95.25 474 TYR A N 1
ATOM 3765 C CA . TYR A 1 474 ? -4.428 -5.277 -14.130 1.00 95.25 474 TYR A CA 1
ATOM 3766 C C . TYR A 1 474 ? -4.421 -6.239 -12.955 1.00 95.25 474 TYR A C 1
ATOM 3768 O O . TYR A 1 474 ? -3.928 -7.356 -13.107 1.00 95.25 474 TYR A O 1
ATOM 3776 N N . ALA A 1 475 ? -4.985 -5.849 -11.819 1.00 95.12 475 ALA A N 1
ATOM 3777 C CA . ALA A 1 475 ? -5.119 -6.738 -10.675 1.00 95.12 475 ALA A CA 1
ATOM 3778 C C . ALA A 1 475 ? -6.553 -6.793 -10.171 1.00 95.12 475 ALA A C 1
ATOM 3780 O O . ALA A 1 475 ? -7.175 -5.750 -9.950 1.00 95.12 475 ALA A O 1
ATOM 3781 N N . LEU A 1 476 ? -7.034 -8.016 -9.963 1.00 95.25 476 LEU A N 1
ATOM 3782 C CA . LEU A 1 476 ? -8.248 -8.314 -9.220 1.00 95.25 476 LEU A CA 1
ATOM 3783 C C . LEU A 1 476 ? -7.850 -8.887 -7.862 1.00 95.25 476 LEU A C 1
ATOM 3785 O O . LEU A 1 476 ? -7.227 -9.945 -7.788 1.00 95.25 476 LEU A O 1
ATOM 3789 N N . SER A 1 477 ? -8.261 -8.203 -6.805 1.00 94.81 477 SER A N 1
ATOM 3790 C CA . SER A 1 477 ? -7.922 -8.547 -5.431 1.00 94.81 477 SER A CA 1
ATOM 3791 C C . SER A 1 477 ? -9.181 -8.824 -4.620 1.00 94.81 477 SER A C 1
ATOM 3793 O O . SER A 1 477 ? -10.153 -8.075 -4.711 1.00 94.81 477 SER A O 1
ATOM 3795 N N . LEU A 1 478 ? -9.135 -9.850 -3.776 1.00 94.06 478 LEU A N 1
ATOM 3796 C CA . LEU A 1 478 ? -10.181 -10.209 -2.821 1.00 94.06 478 LEU A CA 1
A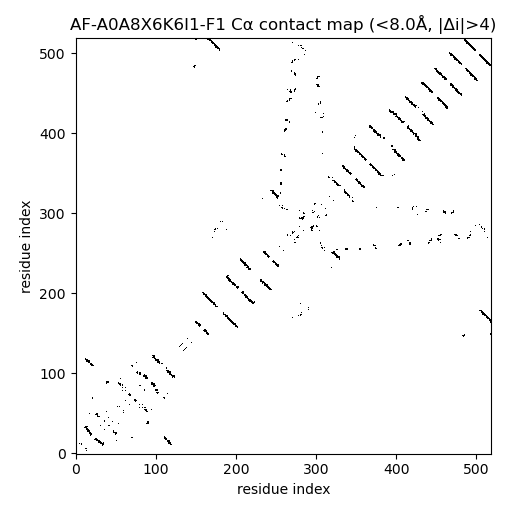TOM 3797 C C . LEU A 1 478 ? -9.548 -10.420 -1.446 1.00 94.06 478 LEU A C 1
ATOM 3799 O O . LEU A 1 478 ? -8.546 -11.117 -1.336 1.00 94.06 478 LEU A O 1
ATOM 3803 N N . GLU A 1 479 ? -10.129 -9.850 -0.399 1.00 93.81 479 GLU A N 1
ATOM 3804 C CA . GLU A 1 479 ? -9.745 -10.066 0.997 1.00 93.81 479 GLU A CA 1
ATOM 3805 C C . GLU A 1 479 ? -11.001 -10.337 1.825 1.00 93.81 479 GLU A C 1
ATOM 3807 O O . GLU A 1 479 ? -12.020 -9.666 1.657 1.00 93.81 479 GLU A O 1
ATOM 3812 N N . ASN A 1 480 ? -10.923 -11.320 2.718 1.00 90.50 480 ASN A N 1
ATOM 3813 C CA . ASN A 1 480 ? -11.981 -11.638 3.665 1.00 90.50 480 ASN A CA 1
ATOM 3814 C C . ASN A 1 480 ? -11.432 -11.534 5.090 1.00 90.50 480 ASN A C 1
ATOM 3816 O O . ASN A 1 480 ? -10.463 -12.215 5.447 1.00 90.50 480 ASN A O 1
ATOM 3820 N N . SER A 1 481 ? -12.042 -10.649 5.873 1.00 87.56 481 SER A N 1
ATOM 3821 C CA . SER A 1 481 ? -11.709 -10.421 7.273 1.00 87.56 481 SER A CA 1
ATOM 3822 C C . SER A 1 481 ? -12.248 -11.567 8.126 1.00 87.56 481 SER A C 1
ATOM 3824 O O . SER A 1 481 ? -13.430 -11.902 8.092 1.00 87.56 481 SER A O 1
ATOM 3826 N N . LEU A 1 482 ? -11.368 -12.147 8.927 1.00 82.06 482 LEU A N 1
ATOM 3827 C CA . LEU A 1 482 ? -11.679 -13.126 9.957 1.00 82.06 482 LEU A CA 1
ATOM 3828 C C . LEU A 1 482 ? -11.678 -12.435 11.336 1.00 82.06 482 LEU A C 1
ATOM 3830 O O . LEU A 1 482 ? -11.713 -11.209 11.448 1.00 82.06 482 LEU A O 1
ATOM 3834 N N . PHE A 1 483 ? -11.672 -13.220 12.414 1.00 78.44 483 PHE A N 1
ATOM 3835 C CA . PHE A 1 483 ? -11.668 -12.684 13.776 1.00 78.44 483 PHE A CA 1
ATOM 3836 C C . PHE A 1 483 ? -10.295 -12.101 14.177 1.00 78.44 483 PHE A C 1
ATOM 3838 O O . PHE A 1 483 ? -9.261 -12.521 13.658 1.00 78.44 483 PHE A O 1
ATOM 3845 N N . LEU A 1 484 ? -10.282 -11.140 15.112 1.00 71.38 484 LEU A N 1
ATOM 3846 C CA . LEU A 1 484 ? -9.066 -10.562 15.720 1.00 71.38 484 LEU A CA 1
ATOM 3847 C C . LEU A 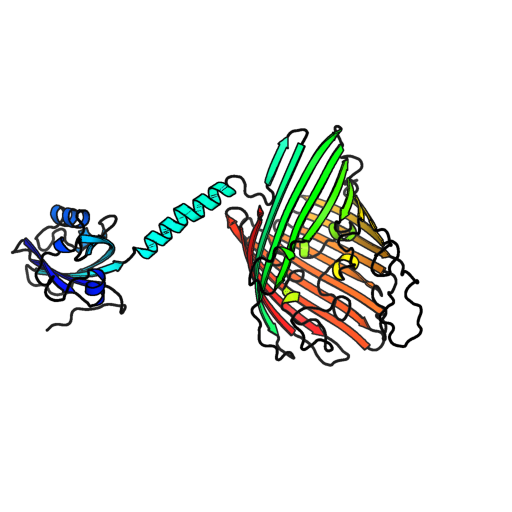1 484 ? -8.024 -10.021 14.722 1.00 71.38 484 LEU A C 1
ATOM 3849 O O . LEU A 1 484 ? -6.844 -10.349 14.804 1.00 71.38 484 LEU A O 1
ATOM 3853 N N . GLY A 1 485 ? -8.460 -9.218 13.747 1.00 77.94 485 GLY A N 1
ATOM 3854 C CA . GLY A 1 485 ? -7.535 -8.560 12.813 1.00 77.94 485 GLY A CA 1
ATOM 3855 C C . GLY A 1 485 ? -6.816 -9.520 11.859 1.00 77.94 485 GLY A C 1
ATOM 3856 O O . GLY A 1 485 ? -5.848 -9.133 11.201 1.00 77.94 485 GLY A O 1
ATOM 3857 N N . THR A 1 486 ? -7.283 -10.769 11.762 1.00 86.88 486 THR A N 1
ATOM 3858 C CA . THR A 1 486 ? -6.809 -11.717 10.754 1.00 86.88 486 THR A CA 1
ATOM 3859 C C . THR A 1 486 ? -7.603 -11.585 9.462 1.00 86.88 486 THR A C 1
ATOM 3861 O O . THR A 1 486 ? -8.793 -11.281 9.476 1.00 86.88 486 THR A O 1
ATOM 3864 N N . SER A 1 487 ? -6.966 -11.824 8.322 1.00 90.12 487 SER A N 1
ATOM 3865 C CA . SER A 1 487 ? -7.652 -11.931 7.036 1.00 90.12 487 SER A CA 1
ATOM 3866 C C . SER A 1 487 ? -6.919 -12.893 6.113 1.00 90.12 487 SER A C 1
ATOM 3868 O O . SER A 1 487 ? -5.718 -13.129 6.256 1.00 90.12 487 SER A O 1
ATOM 3870 N N . TYR A 1 488 ? -7.641 -13.464 5.156 1.00 91.62 488 TYR A N 1
ATOM 3871 C CA . TYR A 1 488 ? -7.022 -14.137 4.019 1.00 91.62 488 TYR A CA 1
ATOM 3872 C C . TYR A 1 488 ? -7.355 -13.383 2.744 1.00 91.62 488 TYR A C 1
ATOM 3874 O O . TYR A 1 488 ? -8.392 -12.723 2.644 1.00 91.62 488 TYR A O 1
ATOM 3882 N N . TYR A 1 489 ? -6.470 -13.477 1.761 1.00 91.94 489 TYR A N 1
ATOM 3883 C CA . TYR A 1 489 ? -6.651 -12.773 0.507 1.00 91.94 489 TYR A CA 1
ATOM 3884 C C . TYR A 1 489 ? -6.168 -13.574 -0.690 1.00 91.94 489 TYR A C 1
ATOM 3886 O O . TYR A 1 489 ? -5.325 -14.466 -0.576 1.00 91.94 489 TYR A O 1
ATOM 3894 N N . PHE A 1 490 ? -6.674 -13.169 -1.849 1.00 92.75 490 PHE A N 1
ATOM 3895 C CA . PHE A 1 490 ? -6.263 -13.625 -3.164 1.00 92.75 490 PHE A CA 1
ATOM 3896 C C . PHE A 1 490 ? -6.031 -12.416 -4.070 1.00 92.75 490 PHE A C 1
ATOM 3898 O O . PHE A 1 490 ? -6.794 -11.452 -4.034 1.00 92.75 490 PHE A O 1
ATOM 3905 N N . ASP A 1 491 ? -4.983 -12.462 -4.882 1.00 91.50 491 ASP A N 1
ATOM 3906 C CA . ASP A 1 491 ? -4.660 -11.446 -5.880 1.00 91.50 491 ASP A CA 1
ATOM 3907 C C . ASP A 1 491 ? -4.354 -12.138 -7.208 1.00 91.50 491 ASP A C 1
ATOM 3909 O O . ASP A 1 491 ? -3.589 -13.104 -7.250 1.00 91.50 491 ASP A O 1
ATOM 3913 N N . ILE A 1 492 ? -4.949 -11.651 -8.292 1.00 92.75 492 ILE A N 1
ATOM 3914 C CA . ILE A 1 492 ? -4.666 -12.113 -9.651 1.00 92.75 492 ILE A CA 1
ATOM 3915 C C . ILE A 1 492 ? -4.207 -10.905 -10.441 1.00 92.75 492 ILE A C 1
ATOM 3917 O O . ILE A 1 492 ? -5.002 -10.003 -10.701 1.00 92.75 492 ILE A O 1
ATOM 3921 N N . VAL A 1 493 ? -2.942 -10.904 -10.849 1.00 92.88 493 VAL A N 1
ATOM 3922 C CA . VAL A 1 493 ? -2.341 -9.815 -11.616 1.00 92.88 493 VAL A CA 1
ATOM 3923 C C . VAL A 1 493 ? -2.020 -10.298 -13.017 1.00 92.88 493 VAL A C 1
ATOM 3925 O O . VAL A 1 493 ? -1.213 -11.205 -13.182 1.00 92.88 493 VAL A O 1
ATOM 3928 N N . LYS A 1 494 ? -2.620 -9.682 -14.032 1.00 93.75 494 LYS A N 1
ATOM 3929 C CA . LYS A 1 494 ? -2.197 -9.823 -15.427 1.00 93.75 494 LYS A CA 1
ATOM 3930 C C . LYS A 1 494 ? -1.235 -8.692 -15.751 1.00 93.75 494 LYS A C 1
ATOM 3932 O O . LYS A 1 494 ? -1.553 -7.542 -15.457 1.00 93.75 494 LYS A O 1
ATOM 3937 N N . PHE A 1 495 ? -0.118 -8.989 -16.399 1.00 91.88 495 PHE A N 1
ATOM 3938 C CA . PHE A 1 495 ? 0.823 -7.969 -16.854 1.00 91.88 495 PHE A CA 1
ATOM 3939 C C . PHE A 1 495 ? 1.223 -8.181 -18.314 1.00 91.88 495 PHE A C 1
ATOM 3941 O O . PHE A 1 495 ? 1.134 -9.293 -18.841 1.00 91.88 495 PHE A O 1
ATOM 3948 N N . SER A 1 496 ? 1.651 -7.100 -18.959 1.00 91.38 496 SER A N 1
ATOM 3949 C CA . SER A 1 496 ? 2.238 -7.105 -20.294 1.00 91.38 496 SER A CA 1
ATOM 3950 C C . SER A 1 496 ? 3.292 -6.012 -20.398 1.00 91.38 496 SER A C 1
ATOM 3952 O O . SER A 1 496 ? 3.041 -4.876 -19.996 1.00 91.38 496 SER A O 1
ATOM 3954 N N . THR A 1 497 ? 4.436 -6.344 -20.977 1.00 90.00 497 THR A N 1
ATOM 3955 C CA . THR A 1 497 ? 5.510 -5.413 -21.307 1.00 90.00 497 THR A CA 1
ATOM 3956 C C . THR A 1 497 ? 5.664 -5.278 -22.812 1.00 90.00 497 THR A C 1
ATOM 3958 O O . THR A 1 497 ? 5.289 -6.178 -23.570 1.00 90.00 497 THR A O 1
ATOM 3961 N N . LYS A 1 498 ? 6.221 -4.145 -23.232 1.00 89.19 498 LYS A N 1
ATOM 3962 C CA . LYS A 1 498 ? 6.596 -3.871 -24.614 1.00 89.19 498 LYS A CA 1
ATOM 3963 C C . LYS A 1 498 ? 7.941 -3.160 -24.651 1.00 89.19 498 LYS A C 1
ATOM 3965 O O . LYS A 1 498 ? 8.082 -2.104 -24.039 1.00 89.19 498 LYS A O 1
ATOM 3970 N N . GLU A 1 499 ? 8.892 -3.731 -25.385 1.00 87.25 499 GLU A N 1
ATOM 3971 C CA . GLU A 1 499 ? 10.241 -3.187 -25.596 1.00 87.25 499 GLU A CA 1
ATOM 3972 C C . GLU A 1 499 ? 10.511 -3.101 -27.107 1.00 87.25 499 GLU A C 1
ATOM 3974 O O . GLU A 1 499 ? 10.941 -4.086 -27.713 1.00 87.25 499 GLU A O 1
ATOM 3979 N N . PRO A 1 500 ? 10.243 -1.947 -27.753 1.00 79.12 500 PRO A N 1
ATOM 3980 C CA . PRO A 1 500 ? 10.296 -1.819 -29.213 1.00 79.12 500 PRO A CA 1
ATOM 3981 C C . PRO A 1 500 ? 11.633 -2.234 -29.841 1.00 79.12 500 PRO A C 1
ATOM 3983 O O . PRO A 1 500 ? 11.649 -2.761 -30.948 1.00 79.12 500 PRO A O 1
ATOM 3986 N N . LYS A 1 501 ? 12.744 -2.036 -29.124 1.00 72.56 501 LYS A N 1
ATOM 3987 C CA . LYS A 1 501 ? 14.103 -2.335 -29.593 1.00 72.56 501 LYS A CA 1
ATOM 3988 C C . LYS A 1 501 ? 14.425 -3.834 -29.682 1.00 72.56 501 LYS A C 1
ATOM 3990 O O . LYS A 1 501 ? 15.323 -4.210 -30.427 1.00 72.56 501 LYS A O 1
ATOM 3995 N N . ILE A 1 502 ? 13.744 -4.682 -28.908 1.00 66.88 502 ILE A N 1
ATOM 3996 C CA . ILE A 1 502 ? 14.180 -6.072 -28.660 1.00 66.88 502 ILE A CA 1
ATOM 3997 C C . ILE A 1 502 ? 13.183 -7.101 -29.235 1.00 66.88 502 ILE A C 1
ATOM 3999 O O . ILE A 1 502 ? 13.394 -8.300 -29.096 1.00 66.88 502 ILE A O 1
ATOM 4003 N N . GLU A 1 503 ? 12.085 -6.658 -29.870 1.00 62.47 503 GLU A N 1
ATOM 4004 C CA . GLU A 1 503 ? 10.949 -7.493 -30.337 1.00 62.47 503 GLU A CA 1
ATOM 4005 C C . GLU A 1 503 ? 10.400 -8.493 -29.290 1.00 62.47 503 GLU A C 1
ATOM 4007 O O . GLU A 1 503 ? 9.576 -9.353 -29.600 1.00 62.47 503 GLU A O 1
ATOM 4012 N N . ASN A 1 504 ? 10.794 -8.356 -28.022 1.00 64.81 504 ASN A N 1
ATOM 4013 C CA . ASN A 1 504 ? 10.407 -9.236 -26.932 1.00 64.81 504 ASN A CA 1
ATOM 4014 C C . ASN A 1 504 ? 9.368 -8.532 -26.064 1.00 64.81 504 ASN A C 1
ATOM 4016 O O . ASN A 1 504 ? 9.660 -7.580 -25.342 1.00 64.81 504 ASN A O 1
ATOM 4020 N N . ASN A 1 505 ? 8.142 -9.042 -26.112 1.00 74.44 505 ASN A N 1
ATOM 4021 C CA . ASN A 1 505 ? 7.096 -8.699 -25.160 1.00 74.44 505 ASN A CA 1
ATOM 4022 C C . ASN A 1 505 ? 7.035 -9.803 -24.102 1.00 74.44 505 ASN A C 1
ATOM 4024 O O . ASN A 1 505 ? 7.026 -10.990 -24.438 1.00 74.44 505 ASN A O 1
ATOM 4028 N N . ASN A 1 506 ? 6.955 -9.429 -22.826 1.00 80.19 506 ASN A N 1
ATOM 4029 C CA . ASN A 1 506 ? 6.636 -10.370 -21.763 1.00 80.19 506 ASN A CA 1
ATOM 4030 C C . ASN A 1 506 ? 5.186 -10.172 -21.347 1.00 80.19 506 ASN A C 1
ATOM 4032 O O . ASN A 1 506 ? 4.766 -9.059 -21.051 1.00 80.19 506 ASN A O 1
ATOM 4036 N N . SER A 1 507 ? 4.414 -11.245 -21.272 1.00 86.88 507 SER A N 1
ATOM 4037 C CA . SER A 1 507 ? 3.072 -11.191 -20.710 1.00 86.88 507 SER A CA 1
ATOM 4038 C C . SER A 1 507 ? 2.818 -12.406 -19.841 1.00 86.88 507 SER A C 1
ATOM 4040 O O . SER A 1 507 ? 3.378 -13.486 -20.057 1.00 86.88 507 SER A O 1
ATOM 4042 N N . GLY A 1 508 ? 1.983 -12.235 -18.826 1.00 88.44 508 GLY A N 1
ATOM 4043 C CA . GLY A 1 508 ? 1.758 -13.304 -17.874 1.00 88.44 508 GLY A CA 1
ATOM 4044 C C . GLY A 1 508 ? 0.742 -12.979 -16.802 1.00 88.44 508 GLY A C 1
ATOM 4045 O O . GLY A 1 508 ? 0.095 -11.927 -16.801 1.00 88.44 508 GLY A O 1
ATOM 4046 N N . TYR A 1 509 ? 0.621 -13.932 -15.888 1.00 89.56 509 TYR A N 1
ATOM 4047 C CA . TYR A 1 509 ? -0.241 -13.869 -14.724 1.00 89.56 509 TYR A CA 1
ATOM 4048 C C . TYR A 1 509 ? 0.560 -14.177 -13.463 1.00 89.56 509 TYR A C 1
ATOM 4050 O O . TYR A 1 509 ? 1.341 -15.125 -13.435 1.00 89.56 509 TYR A O 1
ATOM 4058 N N . VAL A 1 510 ? 0.321 -13.414 -12.404 1.00 88.12 510 VAL A N 1
ATOM 4059 C CA . VAL A 1 510 ? 0.793 -13.705 -11.052 1.00 88.12 510 VAL A CA 1
ATOM 4060 C C . VAL A 1 510 ? -0.421 -13.938 -10.167 1.00 88.12 510 VAL A C 1
ATOM 4062 O O . VAL A 1 510 ? -1.300 -13.084 -10.071 1.00 88.12 510 VAL A O 1
ATOM 4065 N N . PHE A 1 511 ? -0.456 -15.093 -9.518 1.00 89.00 511 PHE A N 1
ATOM 4066 C CA . PHE A 1 511 ? -1.449 -15.459 -8.520 1.00 89.00 511 PHE A CA 1
ATOM 4067 C C . PHE A 1 511 ? -0.803 -15.368 -7.147 1.00 89.00 511 PHE A C 1
ATOM 4069 O O . PHE A 1 511 ? 0.237 -15.980 -6.911 1.00 89.00 511 PHE A O 1
ATOM 4076 N N . LEU A 1 512 ? -1.417 -14.613 -6.246 1.00 88.31 512 LEU A N 1
ATOM 4077 C CA . LEU A 1 512 ? -0.991 -14.488 -4.861 1.00 88.31 512 LEU A CA 1
ATOM 4078 C C . LEU A 1 512 ? -2.126 -14.951 -3.958 1.00 88.31 512 LEU A C 1
ATOM 4080 O O . LEU A 1 512 ? -3.272 -14.554 -4.143 1.00 88.31 512 LEU A O 1
ATOM 4084 N N . ALA A 1 513 ? -1.797 -15.748 -2.954 1.00 90.19 513 ALA A N 1
ATOM 4085 C CA . ALA A 1 513 ? -2.669 -16.035 -1.828 1.00 90.19 513 ALA A CA 1
ATOM 4086 C C . ALA A 1 513 ? -1.916 -15.706 -0.543 1.00 90.19 513 ALA A C 1
ATOM 4088 O O . ALA A 1 513 ? -0.701 -15.903 -0.468 1.00 90.19 513 ALA A O 1
ATOM 4089 N N . GLY A 1 514 ? -2.605 -15.215 0.478 1.00 89.00 514 GLY A N 1
ATOM 4090 C CA . GLY A 1 514 ? -1.926 -14.914 1.728 1.00 89.00 514 GLY A CA 1
ATOM 4091 C C . GLY A 1 514 ? -2.827 -14.812 2.937 1.00 89.00 514 GLY A C 1
ATOM 4092 O O . GLY A 1 514 ? -4.052 -14.785 2.832 1.00 89.00 514 GLY A O 1
ATOM 4093 N N . LEU A 1 515 ? -2.168 -14.781 4.091 1.00 89.19 515 LEU A N 1
ATOM 4094 C CA . LEU A 1 515 ? -2.755 -14.653 5.416 1.00 89.19 515 LEU A CA 1
ATOM 4095 C C . LEU A 1 515 ? -2.142 -13.430 6.087 1.00 89.19 515 LEU A C 1
ATOM 4097 O O . LEU A 1 515 ? -0.918 -13.331 6.199 1.00 89.19 515 LEU A O 1
ATOM 4101 N N . LYS A 1 516 ? -2.995 -12.515 6.539 1.00 89.06 516 LYS A N 1
ATOM 4102 C CA . LYS A 1 516 ? -2.606 -11.335 7.304 1.00 89.06 516 LYS A CA 1
ATOM 4103 C C . LYS A 1 516 ? -3.069 -11.484 8.741 1.00 89.06 516 LYS A C 1
ATOM 4105 O O . LYS A 1 516 ? -4.164 -11.974 8.999 1.00 89.06 516 LYS A O 1
ATOM 4110 N N . LEU A 1 517 ? -2.244 -11.002 9.650 1.00 87.31 517 LEU A N 1
ATOM 4111 C CA . LEU A 1 517 ? -2.596 -10.673 11.019 1.00 87.31 517 LEU A CA 1
ATOM 4112 C C . LEU A 1 517 ? -2.167 -9.226 11.248 1.00 87.31 517 LEU A C 1
ATOM 4114 O O . LEU A 1 517 ? -1.024 -8.870 10.954 1.00 87.31 517 LEU A O 1
ATOM 4118 N N . SER A 1 518 ? -3.076 -8.407 11.756 1.00 86.56 518 SER A N 1
ATOM 4119 C CA . SER A 1 518 ? -2.808 -7.037 12.185 1.00 86.56 518 SER A CA 1
ATOM 4120 C C . SER A 1 518 ? -3.397 -6.808 13.571 1.00 86.56 518 SER A C 1
ATOM 4122 O O . SER A 1 518 ? -4.472 -7.332 13.857 1.00 86.56 518 SER A O 1
ATOM 4124 N N . PHE A 1 519 ? -2.686 -6.065 14.415 1.00 81.12 519 PHE A N 1
ATOM 4125 C CA . PHE A 1 519 ? -3.084 -5.757 15.788 1.00 81.12 519 PHE A CA 1
ATOM 4126 C C . PHE A 1 519 ? -2.529 -4.416 16.242 1.00 81.12 519 PHE A C 1
ATOM 4128 O O . PHE A 1 519 ? -1.528 -3.974 15.629 1.00 81.12 519 PHE A O 1
#

Nearest PDB structures (foldseek):
  3wi5-assembly1_A  TM=7.379E-01  e=1.511E-11  Neisseria meningitidis
  3wi4-assembly1_A  TM=7.133E-01  e=1.052E-11  Neisseria meningitidis MC58
  5mds-assembly1_C  TM=6.469E-01  e=3.039E-10  Vibrio harveyi
  5oyk-assembly1_A  TM=6.576E-01  e=6.605E-10  Vibrio cholerae
  7vcf-assembly1_F  TM=3.454E-01  e=2.409E-01  Chlamydomonas reinhardtii

pLDDT: mean 80.92, std 15.85, range [33.47, 98.19]

Organism: Trichonephila clavata (NCBI:txid2740835)

InterPro domains:
  IPR023614 Porin domain superfamily [G3DSA:2.40.160.10] (163-519)
  IPR033900 Porin domain, Gram-negative type [PF13609] (162-492)

Radius of gyration: 34.46 Å; Cα contacts (8 Å, |Δi|>4): 1342; chains: 1; bounding box: 78×95×62 Å

Sequence (519 aa):
MDDFITARRKDDAVVSVCQDNKKKNVLILGLNQAARNLLKYEEGNLLNKPLINILSARAADDMKNYLEYTENGHDLLDILPKVIDFSLTDAKGEDIRTKVKVFRTAQFASNKINYELLIRDISLSHKLGIFRDEYLMALLSSLFLQNSASSKTILDKEIFYAELDGKIDLRFGYAFNRDSFNAKPKDKTSSYSYLRFLYLQQVYSNTQMGFNVKAGVSGIANLKALDIEKLDMEEWYFIIKNQELGSIEYGKRSLVSQSMLINTSKIYAAAGGVNGHWTNYANLRGDHKKDGDPGYDQDEVFWVKPNIYSDYNGLELGLKQSSINYISPEIYNFQLGFSYVPGKNNLQYSNLIAAGLSYKNGLSDDINFTTALTGEFARENLTGCLDGTPEGYGCRNQLLHWNFGLKLKLFDLDCIFSYGNGGKSGEKRNPETNNTYYMNAGIAYRSDSYKSSLTYFSSGRDIAGEGTNELTSYALSLENSLFLGTSYYFDIVKFSTKEPKIENNNSGYVFLAGLKLSF